Protein AF-D3BSX6-F1 (afdb_monomer_lite)

Radius of gyration: 32.89 Å; chains: 1; bounding box: 89×82×69 Å

Structure (mmCIF, N/CA/C/O backbone):
data_AF-D3BSX6-F1
#
_entry.id   AF-D3BSX6-F1
#
loop_
_atom_site.group_PDB
_atom_site.id
_atom_site.type_symbol
_atom_site.label_atom_id
_atom_site.label_alt_id
_atom_site.label_comp_id
_atom_site.label_asym_id
_atom_site.label_entity_id
_atom_site.label_seq_id
_atom_site.pdbx_PDB_ins_code
_atom_site.Cartn_x
_atom_site.Cartn_y
_atom_site.Cartn_z
_atom_site.occupancy
_atom_site.B_iso_or_equiv
_atom_site.auth_seq_id
_atom_site.auth_comp_id
_atom_site.auth_asym_id
_atom_site.auth_atom_id
_atom_site.pdbx_PDB_model_num
ATOM 1 N N . MET A 1 1 ? -65.658 3.686 -9.678 1.00 20.53 1 MET A N 1
ATOM 2 C CA . MET A 1 1 ? -66.642 2.652 -9.297 1.00 20.53 1 MET A CA 1
ATOM 3 C C . MET A 1 1 ? -65.924 1.649 -8.409 1.00 20.53 1 MET A C 1
ATOM 5 O O . MET A 1 1 ? -64.818 1.265 -8.753 1.00 20.53 1 MET A O 1
ATOM 9 N N . TYR A 1 2 ? -66.547 1.389 -7.261 1.00 21.88 2 TYR A N 1
ATOM 10 C CA . TYR A 1 2 ? -66.235 0.575 -6.070 1.00 21.88 2 TYR A CA 1
ATOM 11 C C . TYR A 1 2 ? -65.526 -0.796 -6.256 1.00 21.88 2 TYR A C 1
ATOM 13 O O . TYR A 1 2 ? -65.508 -1.282 -7.385 1.00 21.88 2 TYR A O 1
ATOM 21 N N . PRO A 1 3 ? -65.027 -1.459 -5.172 1.00 25.67 3 PRO A N 1
ATOM 22 C CA . PRO A 1 3 ? -65.347 -1.197 -3.759 1.00 25.67 3 PRO A CA 1
ATOM 23 C C . PRO A 1 3 ? -64.179 -0.998 -2.777 1.00 25.67 3 PRO A C 1
ATOM 25 O O . PRO A 1 3 ? -63.109 -1.587 -2.879 1.00 25.67 3 PRO A O 1
ATOM 28 N N . VAL A 1 4 ? -64.485 -0.171 -1.775 1.00 24.52 4 VAL A N 1
ATOM 29 C CA . VAL A 1 4 ? -63.938 -0.212 -0.417 1.00 24.52 4 VAL A CA 1
ATOM 30 C C . VAL A 1 4 ? -64.621 -1.384 0.286 1.00 24.52 4 VAL A C 1
ATOM 32 O O . VAL A 1 4 ? -65.843 -1.501 0.205 1.00 24.52 4 VAL A O 1
ATOM 35 N N . ILE A 1 5 ? -63.845 -2.252 0.930 1.00 21.41 5 ILE A N 1
ATOM 36 C CA . ILE A 1 5 ? -64.361 -3.310 1.800 1.00 21.41 5 ILE A CA 1
ATOM 37 C C . ILE A 1 5 ? -63.980 -2.915 3.229 1.00 21.41 5 ILE A C 1
ATOM 39 O O . ILE A 1 5 ? -62.821 -3.036 3.619 1.00 21.41 5 ILE A O 1
ATOM 43 N N . GLU A 1 6 ? -64.953 -2.387 3.970 1.00 25.64 6 GLU A N 1
ATOM 44 C CA . GLU A 1 6 ? -64.963 -2.423 5.433 1.00 25.64 6 GLU A CA 1
ATOM 45 C C . GLU A 1 6 ? -65.416 -3.825 5.850 1.00 25.64 6 GLU A C 1
ATOM 47 O O . GLU A 1 6 ? -66.416 -4.330 5.339 1.00 25.64 6 GLU A O 1
ATOM 52 N N . LEU A 1 7 ? -64.672 -4.461 6.752 1.00 23.39 7 LEU A N 1
ATOM 53 C CA . LEU A 1 7 ? -65.111 -5.672 7.438 1.00 23.39 7 LEU A CA 1
ATOM 54 C C . LEU A 1 7 ? -65.071 -5.399 8.940 1.00 23.39 7 LEU A C 1
ATOM 56 O O . LEU A 1 7 ? -64.012 -5.410 9.566 1.00 23.39 7 LEU A O 1
ATOM 60 N N . GLU A 1 8 ? -66.255 -5.114 9.475 1.00 28.42 8 GLU A N 1
ATOM 61 C CA . GLU A 1 8 ? -66.635 -5.451 10.843 1.00 28.42 8 GLU A CA 1
ATOM 62 C C . GLU A 1 8 ? -66.706 -6.994 10.955 1.00 28.42 8 GLU A C 1
ATOM 64 O O . GLU A 1 8 ? -66.996 -7.677 9.974 1.00 28.42 8 GLU A O 1
ATOM 69 N N . ASP A 1 9 ? -66.428 -7.530 12.146 1.00 22.72 9 ASP A N 1
ATOM 70 C CA . ASP A 1 9 ? -66.529 -8.946 12.555 1.00 22.72 9 ASP A CA 1
ATOM 71 C C . ASP A 1 9 ? -65.391 -9.945 12.207 1.00 22.72 9 ASP A C 1
ATOM 73 O O . ASP A 1 9 ? -65.342 -10.610 11.176 1.00 22.72 9 ASP A O 1
ATOM 77 N N . ASN A 1 10 ? -64.504 -10.146 13.192 1.00 34.12 10 ASN A N 1
ATOM 78 C CA . ASN A 1 10 ? -64.221 -11.417 13.892 1.00 34.12 10 ASN A CA 1
ATOM 79 C C . ASN A 1 10 ? -64.169 -12.784 13.158 1.00 34.12 10 ASN A C 1
ATOM 81 O O . ASN A 1 10 ? -64.430 -13.812 13.784 1.00 34.12 10 ASN A O 1
ATOM 85 N N . SER A 1 11 ? -63.702 -12.887 11.913 1.00 26.36 11 SER A N 1
ATOM 86 C CA . SER A 1 11 ? -63.101 -14.156 11.450 1.00 26.36 11 SER A CA 1
ATOM 87 C C . SER A 1 11 ? -62.143 -13.965 10.273 1.00 26.36 11 SER A C 1
ATOM 89 O O . SER A 1 11 ? -62.550 -13.606 9.174 1.00 26.36 11 SER A O 1
ATOM 91 N N . PHE A 1 12 ? -60.851 -14.223 10.497 1.00 28.61 12 PHE A N 1
ATOM 92 C CA . PHE A 1 12 ? -59.863 -14.346 9.422 1.00 28.61 12 PHE A CA 1
ATOM 93 C C . PHE A 1 12 ? -59.708 -15.827 9.062 1.00 28.61 12 PHE A C 1
ATOM 95 O O . PHE A 1 12 ? -59.146 -16.602 9.835 1.00 28.61 12 PHE A O 1
ATOM 102 N N . ASP A 1 13 ? -60.217 -16.213 7.894 1.00 24.33 13 ASP A N 1
ATOM 103 C CA . ASP A 1 13 ? -60.052 -17.550 7.322 1.00 24.33 13 ASP A CA 1
ATOM 104 C C . ASP A 1 13 ? -58.756 -17.602 6.488 1.00 24.33 13 ASP A C 1
ATOM 106 O O . ASP A 1 13 ? -58.587 -16.871 5.509 1.00 24.33 13 ASP A O 1
ATOM 110 N N . PHE A 1 14 ? -57.794 -18.428 6.908 1.00 28.94 14 PHE A N 1
ATOM 111 C CA . PHE A 1 14 ? -56.414 -18.450 6.396 1.00 28.94 14 PHE A CA 1
ATOM 112 C C . PHE A 1 14 ? -56.176 -19.439 5.238 1.00 28.94 14 PHE A C 1
ATOM 114 O O . PHE A 1 14 ? -55.034 -19.797 4.949 1.00 28.94 14 PHE A O 1
ATOM 121 N N . GLN A 1 15 ? -57.212 -19.885 4.525 1.00 24.69 15 GLN A N 1
ATOM 122 C CA . GLN A 1 15 ? -57.058 -20.938 3.508 1.00 24.69 15 GLN A CA 1
ATOM 123 C C . GLN A 1 15 ? -56.453 -20.525 2.147 1.00 24.69 15 GLN A C 1
ATOM 125 O O . GLN A 1 15 ? -56.339 -21.377 1.269 1.00 24.69 15 GLN A O 1
ATOM 130 N N . VAL A 1 16 ? -56.008 -19.280 1.925 1.00 30.34 16 VAL A N 1
ATOM 131 C CA . VAL A 1 16 ? -55.645 -18.829 0.554 1.00 30.34 16 VAL A CA 1
ATOM 132 C C . VAL A 1 16 ? -54.139 -18.637 0.279 1.00 30.34 16 VAL A C 1
ATOM 134 O O . VAL A 1 16 ? -53.750 -18.428 -0.868 1.00 30.34 16 VAL A O 1
ATOM 137 N N . LEU A 1 17 ? -53.227 -18.801 1.240 1.00 29.88 17 LEU A N 1
ATOM 138 C CA . LEU A 1 17 ? -51.789 -18.580 0.984 1.00 29.88 17 LEU A CA 1
ATOM 139 C C . LEU A 1 17 ? -51.012 -19.882 0.731 1.00 29.88 17 LEU A C 1
ATOM 141 O O . LEU A 1 17 ? -50.184 -20.302 1.532 1.00 29.88 17 LEU A O 1
ATOM 145 N N . GLN A 1 18 ? -51.262 -20.504 -0.425 1.00 24.67 18 GLN A N 1
ATOM 146 C CA . GLN A 1 18 ? -50.499 -21.659 -0.929 1.00 24.67 18 GLN A CA 1
ATOM 147 C C . GLN A 1 18 ? -49.286 -21.304 -1.808 1.00 24.67 18 GLN A C 1
ATOM 149 O O . GLN A 1 18 ? -48.648 -22.206 -2.339 1.00 24.67 18 GLN A O 1
ATOM 154 N N . ASN A 1 19 ? -48.909 -20.031 -1.955 1.00 25.92 19 ASN A N 1
ATOM 155 C CA . ASN A 1 19 ? -47.782 -19.649 -2.810 1.00 25.92 19 ASN A CA 1
ATOM 156 C C . ASN A 1 19 ? -46.797 -18.733 -2.079 1.00 25.92 19 ASN A C 1
ATOM 158 O O . ASN A 1 19 ? -47.196 -17.755 -1.462 1.00 25.92 19 ASN A O 1
ATOM 162 N N . HIS A 1 20 ? -45.508 -19.066 -2.185 1.00 28.98 20 HIS A N 1
ATOM 163 C CA . HIS A 1 20 ? -44.337 -18.364 -1.653 1.00 28.98 20 HIS A CA 1
ATOM 164 C C . HIS A 1 20 ? -44.297 -16.852 -1.976 1.00 28.98 20 HIS A C 1
ATOM 166 O O . HIS A 1 20 ? -43.576 -16.420 -2.875 1.00 28.98 20 HIS A O 1
ATOM 172 N N . THR A 1 21 ? -45.044 -16.028 -1.243 1.00 25.33 21 THR A N 1
ATOM 173 C CA . THR A 1 21 ? -45.012 -14.563 -1.371 1.00 25.33 21 THR A CA 1
ATOM 174 C C . THR A 1 21 ? -44.188 -13.927 -0.245 1.00 25.33 21 THR A C 1
ATOM 176 O O . THR A 1 21 ? -44.488 -14.162 0.926 1.00 25.33 21 THR A O 1
ATOM 179 N N . PRO A 1 22 ? -43.150 -13.130 -0.564 1.00 28.50 22 PRO A N 1
ATOM 180 C CA . PRO A 1 22 ? -42.307 -12.476 0.435 1.00 28.50 22 PRO A CA 1
ATOM 181 C C . PRO A 1 22 ? -43.037 -11.312 1.119 1.00 28.50 22 PRO A C 1
ATOM 183 O O . PRO A 1 22 ? -43.698 -10.513 0.458 1.00 28.50 22 PRO A O 1
ATOM 186 N N . VAL A 1 23 ? -42.853 -11.175 2.435 1.00 29.30 23 VAL A N 1
ATOM 187 C CA . VAL A 1 23 ? -43.414 -10.079 3.246 1.00 29.30 23 VAL A CA 1
ATOM 188 C C . VAL A 1 23 ? -42.290 -9.109 3.627 1.00 29.30 23 VAL A C 1
ATOM 190 O O . VAL A 1 23 ? -41.224 -9.523 4.092 1.00 29.30 23 VAL A O 1
ATOM 193 N N . VAL A 1 24 ? -42.507 -7.808 3.413 1.00 29.81 24 VAL A N 1
ATOM 194 C CA . VAL A 1 24 ? -41.558 -6.736 3.765 1.00 29.81 24 VAL A CA 1
ATOM 195 C C . VAL A 1 24 ? -42.085 -5.998 4.991 1.00 29.81 24 VAL A C 1
ATOM 197 O O . VAL A 1 24 ? -43.162 -5.411 4.941 1.00 29.81 24 VAL A O 1
ATOM 200 N N . VAL A 1 25 ? -41.306 -5.980 6.075 1.00 31.52 25 VAL A N 1
ATOM 201 C CA . VAL A 1 25 ? -41.637 -5.213 7.286 1.00 31.52 25 VAL A CA 1
ATOM 202 C C . VAL A 1 25 ? -40.771 -3.952 7.321 1.00 31.52 25 VAL A C 1
ATOM 204 O O . VAL A 1 25 ? -39.545 -4.034 7.426 1.00 31.52 25 VAL A O 1
ATOM 207 N N . LEU A 1 26 ? -41.402 -2.780 7.197 1.00 26.12 26 LEU A N 1
ATOM 208 C CA . LEU A 1 26 ? -40.759 -1.463 7.268 1.00 26.12 26 LEU A CA 1
ATOM 209 C C . LEU A 1 26 ? -41.003 -0.839 8.647 1.00 26.12 26 LEU A C 1
ATOM 211 O O . LEU A 1 26 ? -42.141 -0.775 9.100 1.00 26.12 26 LEU A O 1
ATOM 215 N N . PHE A 1 27 ? -39.946 -0.335 9.285 1.00 28.86 27 PHE A N 1
ATOM 216 C CA . PHE A 1 27 ? -40.025 0.350 10.580 1.00 28.86 27 PHE A CA 1
ATOM 217 C C . PHE A 1 27 ? -39.755 1.851 10.411 1.00 28.86 27 PHE A C 1
ATOM 219 O O . PHE A 1 27 ? -38.749 2.233 9.810 1.00 28.86 27 PHE A O 1
ATOM 226 N N . LEU A 1 28 ? -40.628 2.695 10.965 1.00 24.36 28 LEU A N 1
ATOM 227 C CA . LEU A 1 28 ? -40.419 4.137 11.116 1.00 24.36 28 LEU A CA 1
ATOM 228 C C . LEU A 1 28 ? -40.205 4.442 12.604 1.00 24.36 28 LEU A C 1
ATOM 230 O O . LEU A 1 28 ? -41.036 4.080 13.430 1.00 24.36 28 LEU A O 1
ATOM 234 N N . GLU A 1 29 ? -39.102 5.106 12.952 1.00 23.34 29 GLU A N 1
ATOM 235 C CA . GLU A 1 29 ? -38.929 5.694 14.286 1.00 23.34 29 GLU A CA 1
ATOM 236 C C . GLU A 1 29 ? -39.818 6.944 14.373 1.00 23.34 29 GLU A C 1
ATOM 238 O O . GLU A 1 29 ? -39.524 7.963 13.745 1.00 23.34 29 GLU A O 1
ATOM 243 N N . SER A 1 30 ? -40.926 6.876 15.116 1.00 24.88 30 SER A N 1
ATOM 244 C CA . SER A 1 30 ? -41.725 8.061 15.428 1.00 24.88 30 SER A CA 1
ATOM 245 C C . SER A 1 30 ? -40.992 8.899 16.475 1.00 24.88 30 SER A C 1
ATOM 247 O O . SER A 1 30 ? -40.923 8.533 17.650 1.00 24.88 30 SER A O 1
ATOM 249 N N . THR A 1 31 ? -40.449 10.042 16.067 1.00 22.22 31 THR A N 1
ATOM 250 C CA . THR A 1 31 ? -40.100 11.108 17.008 1.00 22.22 31 THR A CA 1
ATOM 251 C C . THR A 1 31 ? -41.389 11.688 17.585 1.00 22.22 31 THR A C 1
ATOM 253 O O . THR A 1 31 ? -42.248 12.153 16.840 1.00 22.22 31 THR A O 1
ATOM 256 N N . SER A 1 32 ? -41.499 11.627 18.908 1.00 25.92 32 SER A N 1
ATOM 257 C CA . SER A 1 32 ? -42.554 12.171 19.764 1.00 25.92 32 SER A CA 1
ATOM 258 C C . SER A 1 32 ? -43.115 13.528 19.322 1.00 25.92 32 SER A C 1
ATOM 260 O O . SER A 1 32 ? -42.352 14.487 19.181 1.00 25.92 32 SER A O 1
ATOM 262 N N . ILE A 1 33 ? -44.443 13.636 19.254 1.00 23.89 33 ILE A N 1
ATOM 263 C CA . ILE A 1 33 ? -45.158 14.892 19.500 1.00 23.89 33 ILE A CA 1
ATOM 264 C C . ILE A 1 33 ? -46.271 14.577 20.504 1.00 23.89 33 ILE A C 1
ATOM 266 O O . ILE A 1 33 ? -47.185 13.810 20.214 1.00 23.89 33 ILE A O 1
ATOM 270 N N . GLU A 1 34 ? -46.122 15.122 21.710 1.00 29.22 34 GLU A N 1
ATOM 271 C CA . GLU A 1 34 ? -47.152 15.195 22.746 1.00 29.22 34 GLU A CA 1
ATOM 272 C C . GLU A 1 34 ? -48.347 16.029 22.258 1.00 29.22 34 GLU A C 1
ATOM 274 O O . GLU A 1 34 ? -48.158 17.035 21.570 1.00 29.22 34 GLU A O 1
ATOM 279 N N . GLY A 1 35 ? -49.565 15.658 22.660 1.00 24.34 35 GLY A N 1
ATOM 280 C CA . GLY A 1 35 ? -50.742 16.512 22.493 1.00 24.34 35 GLY A CA 1
ATOM 281 C C . GLY A 1 35 ? -52.077 15.782 22.627 1.00 24.34 35 GLY A C 1
ATOM 282 O O . GLY A 1 35 ? -52.598 15.278 21.641 1.00 24.34 35 GLY A O 1
ATOM 283 N N . ASP A 1 36 ? -52.592 15.742 23.857 1.00 26.25 36 ASP A N 1
ATOM 284 C CA . ASP A 1 36 ? -54.004 15.743 24.275 1.00 26.25 36 ASP A CA 1
ATOM 285 C C . ASP A 1 36 ? -55.104 15.473 23.223 1.00 26.25 36 ASP A C 1
ATOM 287 O O . ASP A 1 36 ? -55.390 16.316 22.375 1.00 26.25 36 ASP A O 1
ATOM 291 N N . ASN A 1 37 ? -55.851 14.373 23.387 1.00 24.92 37 ASN A N 1
ATOM 292 C CA . ASN A 1 37 ? -57.224 14.377 23.928 1.00 24.92 37 ASN A CA 1
ATOM 293 C C . ASN A 1 37 ? -58.057 13.155 23.489 1.00 24.92 37 ASN A C 1
ATOM 295 O O . ASN A 1 37 ? -58.326 12.935 22.315 1.00 24.92 37 ASN A O 1
ATOM 299 N N . THR A 1 38 ? -58.572 12.481 24.521 1.00 28.44 38 THR A N 1
ATOM 300 C CA . THR A 1 38 ? -59.907 11.868 24.661 1.00 28.44 38 THR A CA 1
ATOM 301 C C . THR A 1 38 ? -60.357 10.694 23.777 1.00 28.44 38 THR A C 1
ATOM 303 O O . THR A 1 38 ? -60.527 10.814 22.571 1.00 28.44 38 THR A O 1
ATOM 306 N N . ASN A 1 39 ? -60.796 9.665 24.517 1.00 24.67 39 ASN A N 1
ATOM 307 C CA . ASN A 1 39 ? -61.824 8.654 24.237 1.00 24.67 39 ASN A CA 1
ATOM 308 C C . ASN A 1 39 ? -61.372 7.345 23.583 1.00 24.67 39 ASN A C 1
ATOM 310 O O . ASN A 1 39 ? -61.024 7.307 22.410 1.00 24.67 39 ASN A O 1
ATOM 314 N N . GLY A 1 40 ? -61.527 6.252 24.341 1.00 23.44 40 GLY A N 1
ATOM 315 C CA . GLY A 1 40 ? -61.694 4.916 23.765 1.00 23.44 40 GLY A CA 1
ATOM 316 C C . GLY A 1 40 ? -61.021 3.775 24.523 1.00 23.44 40 GLY A C 1
ATOM 317 O O . GLY A 1 40 ? -60.018 3.256 24.068 1.00 23.44 40 GLY A O 1
ATOM 318 N N . GLU A 1 41 ? -61.579 3.434 25.683 1.00 24.59 41 GLU A N 1
ATOM 319 C CA . GLU A 1 41 ? -61.668 2.097 26.296 1.00 24.59 41 GLU A CA 1
ATOM 320 C C . GLU A 1 41 ? -60.530 1.069 26.115 1.00 24.59 41 GLU A C 1
ATOM 322 O O . GLU A 1 41 ? -60.317 0.459 25.071 1.00 24.59 41 GLU A O 1
ATOM 327 N N . ALA A 1 42 ? -59.909 0.748 27.252 1.00 28.06 42 ALA A N 1
ATOM 328 C CA . ALA A 1 42 ? -59.223 -0.513 27.470 1.00 28.06 42 ALA A CA 1
ATOM 329 C C . ALA A 1 42 ? -60.216 -1.686 27.376 1.00 28.06 42 ALA A C 1
ATOM 331 O O . ALA A 1 42 ? -61.099 -1.813 28.225 1.00 28.06 42 ALA A O 1
ATOM 332 N N . ILE A 1 43 ? -60.026 -2.586 26.409 1.00 23.09 43 ILE A N 1
ATOM 333 C CA . ILE A 1 43 ? -60.660 -3.908 26.411 1.00 23.09 43 ILE A CA 1
ATOM 334 C C . ILE A 1 43 ? -59.569 -4.974 26.431 1.00 23.09 43 ILE A C 1
ATOM 336 O O . ILE A 1 43 ? -58.753 -5.114 25.524 1.00 23.09 43 ILE A O 1
ATOM 340 N N . SER A 1 44 ? -59.565 -5.720 27.532 1.00 26.33 44 SER A N 1
ATOM 341 C CA . SER A 1 44 ? -58.795 -6.939 27.732 1.00 26.33 44 SER A CA 1
ATOM 342 C C . SER A 1 44 ? -59.307 -8.026 26.790 1.00 26.33 44 SER A C 1
ATOM 344 O O . SER A 1 44 ? -60.512 -8.258 26.777 1.00 26.33 44 SER A O 1
ATOM 346 N N . MET A 1 45 ? -58.424 -8.778 26.134 1.00 22.33 45 MET A N 1
ATOM 347 C CA . MET A 1 45 ? -58.693 -10.185 25.820 1.00 22.33 45 MET A CA 1
ATOM 348 C C . MET A 1 45 ? -57.383 -10.968 25.702 1.00 22.33 45 MET A C 1
ATOM 350 O O . MET A 1 45 ? -56.725 -11.031 24.670 1.00 22.33 45 MET A O 1
ATOM 354 N N . SER A 1 46 ? -57.001 -11.580 26.819 1.00 28.88 46 SER A N 1
ATOM 355 C CA . SER A 1 46 ? -56.157 -12.766 26.846 1.00 28.88 46 SER A CA 1
ATOM 356 C C . SER A 1 46 ? -57.004 -13.985 26.478 1.00 28.88 46 SER A C 1
ATOM 358 O O . SER A 1 46 ? -57.928 -14.273 27.234 1.00 28.88 46 SER A O 1
ATOM 360 N N . GLN A 1 47 ? -56.666 -14.736 25.423 1.00 24.33 47 GLN A N 1
ATOM 361 C CA . GLN A 1 47 ? -56.830 -16.200 25.389 1.00 24.33 47 GLN A CA 1
ATOM 362 C C . GLN A 1 47 ? -56.244 -16.855 24.122 1.00 24.33 47 GLN A C 1
ATOM 364 O O . GLN A 1 47 ? -56.507 -16.440 23.004 1.00 24.33 47 GLN A O 1
ATOM 369 N N . GLN A 1 48 ? -55.490 -17.931 24.377 1.00 24.17 48 GLN A N 1
ATOM 370 C CA . GLN A 1 48 ? -55.172 -19.074 23.508 1.00 24.17 48 GLN A CA 1
ATOM 371 C C . GLN A 1 48 ? -54.199 -18.886 22.331 1.00 24.17 48 GLN A C 1
ATOM 373 O O . GLN A 1 48 ? -54.537 -18.868 21.156 1.00 24.17 48 GLN A O 1
ATOM 378 N N . ILE A 1 49 ? -52.921 -18.966 22.712 1.00 29.84 49 ILE A N 1
ATOM 379 C CA . ILE A 1 49 ? -51.945 -19.853 22.067 1.00 29.84 49 ILE A CA 1
ATOM 380 C C . ILE A 1 49 ? -52.522 -21.276 22.089 1.00 29.84 49 ILE A C 1
ATOM 382 O O . ILE A 1 49 ? -52.757 -21.784 23.183 1.00 29.84 49 ILE A O 1
ATOM 386 N N . ASN A 1 50 ? -52.763 -21.881 20.926 1.00 26.53 50 ASN A N 1
ATOM 387 C CA . ASN A 1 50 ? -52.624 -23.317 20.639 1.00 26.53 50 ASN A CA 1
ATOM 388 C C . ASN A 1 50 ? -53.117 -23.576 19.212 1.00 26.53 50 ASN A C 1
ATOM 390 O O . ASN A 1 50 ? -54.316 -23.648 18.995 1.00 26.53 50 ASN A O 1
ATOM 394 N N . ASP A 1 51 ? -52.172 -23.624 18.270 1.00 25.38 51 ASP A N 1
ATOM 395 C CA . ASP A 1 51 ? -52.142 -24.513 17.093 1.00 25.38 51 ASP A CA 1
ATOM 396 C C . ASP A 1 51 ? -51.157 -23.945 16.059 1.00 25.38 51 ASP A C 1
ATOM 398 O O . ASP A 1 51 ? -51.514 -23.366 15.040 1.00 25.38 51 ASP A O 1
ATOM 402 N N . LEU A 1 52 ? -49.858 -24.093 16.345 1.00 27.59 52 LEU A N 1
ATOM 403 C CA . LEU A 1 52 ? -48.758 -23.755 15.429 1.00 27.59 52 LEU A CA 1
ATOM 404 C C . LEU A 1 52 ? -48.099 -25.029 14.886 1.00 27.59 52 LEU A C 1
ATOM 406 O O . LEU A 1 52 ? -46.884 -25.194 14.946 1.00 27.59 52 LEU A O 1
ATOM 410 N N . ASN A 1 53 ? -48.912 -25.938 14.348 1.00 25.38 53 ASN A N 1
ATOM 411 C CA . ASN A 1 53 ? -48.441 -27.113 13.618 1.00 25.38 53 ASN A CA 1
ATOM 412 C C . ASN A 1 53 ? -48.884 -27.026 12.156 1.00 25.38 53 ASN A C 1
ATOM 414 O O . ASN A 1 53 ? -49.800 -27.733 11.759 1.00 25.38 53 ASN A O 1
ATOM 418 N N . ALA A 1 54 ? -48.245 -26.137 11.388 1.00 26.08 54 ALA A N 1
ATOM 419 C CA . ALA A 1 54 ? -48.002 -26.240 9.939 1.00 26.08 54 ALA A CA 1
ATOM 420 C C . ALA A 1 54 ? -47.689 -24.850 9.365 1.00 26.08 54 ALA A C 1
ATOM 422 O O . ALA A 1 54 ? -48.550 -24.205 8.778 1.00 26.08 54 ALA A O 1
ATOM 423 N N . ILE A 1 55 ? -46.450 -24.372 9.509 1.00 26.50 55 ILE A N 1
ATOM 424 C CA . ILE A 1 55 ? -45.982 -23.234 8.709 1.00 26.50 55 ILE A CA 1
ATOM 425 C C . ILE A 1 55 ? -44.651 -23.622 8.078 1.00 26.50 55 ILE A C 1
ATOM 427 O O . ILE A 1 55 ? -43.597 -23.600 8.709 1.00 26.50 55 ILE A O 1
ATOM 431 N N . HIS A 1 56 ? -44.729 -24.021 6.813 1.00 22.98 56 HIS A N 1
ATOM 432 C CA . HIS A 1 56 ? -43.585 -24.194 5.936 1.00 22.98 56 HIS A CA 1
ATOM 433 C C . HIS A 1 56 ? -43.440 -22.925 5.079 1.00 22.98 56 HIS A C 1
ATOM 435 O O . HIS A 1 56 ? -44.350 -22.585 4.334 1.00 22.98 56 HIS A O 1
ATOM 441 N N . TYR A 1 57 ? -42.271 -22.280 5.175 1.00 23.84 57 TYR A N 1
ATOM 442 C CA . TYR A 1 57 ? -41.753 -21.195 4.321 1.00 23.84 57 TYR A CA 1
ATOM 443 C C . TYR A 1 57 ? -42.441 -19.815 4.391 1.00 23.84 57 TYR A C 1
ATOM 445 O O . TYR A 1 57 ? -43.387 -19.545 3.663 1.00 23.84 57 TYR A O 1
ATOM 453 N N . PHE A 1 58 ? -41.831 -18.883 5.136 1.00 26.34 58 PHE A N 1
ATOM 454 C CA . PHE A 1 58 ? -41.989 -17.437 4.921 1.00 26.34 58 PHE A CA 1
ATOM 455 C C . PHE A 1 58 ? -40.616 -16.759 4.798 1.00 26.34 58 PHE A C 1
ATOM 457 O O . PHE A 1 58 ? -39.763 -16.918 5.672 1.00 26.34 58 PHE A O 1
ATOM 464 N N . ASP A 1 59 ? -40.418 -15.989 3.723 1.00 27.70 59 ASP A N 1
ATOM 465 C CA . ASP A 1 59 ? -39.298 -15.054 3.562 1.00 27.70 59 ASP A CA 1
ATOM 466 C C . ASP A 1 59 ? -39.691 -13.710 4.189 1.00 27.70 59 ASP A C 1
ATOM 468 O O . ASP A 1 59 ? -40.551 -12.997 3.663 1.00 27.70 59 ASP A O 1
ATOM 472 N N . ILE A 1 60 ? -39.064 -13.359 5.314 1.00 32.12 60 ILE A N 1
ATOM 473 C CA . ILE A 1 60 ? -39.249 -12.058 5.969 1.00 32.12 60 ILE A CA 1
ATOM 474 C C . ILE A 1 60 ? -38.050 -11.173 5.636 1.00 32.12 60 ILE A C 1
ATOM 476 O O . ILE A 1 60 ? -36.932 -11.416 6.092 1.00 32.12 60 ILE A O 1
ATOM 480 N N . LYS A 1 61 ? -38.284 -10.128 4.837 1.00 31.39 61 LYS A N 1
ATOM 481 C CA . LYS A 1 61 ? -37.253 -9.163 4.435 1.00 31.39 61 LYS A CA 1
ATOM 482 C C . LYS A 1 61 ? -37.177 -8.024 5.450 1.00 31.39 61 LYS A C 1
ATOM 484 O O . LYS A 1 61 ? -38.140 -7.280 5.624 1.00 31.39 61 LYS A O 1
ATOM 489 N N . PHE A 1 62 ? -36.017 -7.859 6.087 1.00 31.89 62 PHE A N 1
ATOM 490 C CA . PHE A 1 62 ? -35.741 -6.741 6.994 1.00 31.89 62 PHE A CA 1
ATOM 491 C C . PHE A 1 62 ? -34.916 -5.666 6.280 1.00 31.89 62 PHE A C 1
ATOM 493 O O . PHE A 1 62 ? -33.752 -5.894 5.960 1.00 31.89 62 PHE A O 1
ATOM 500 N N . ALA A 1 63 ? -35.488 -4.477 6.078 1.00 29.39 63 ALA A N 1
ATOM 501 C CA . ALA A 1 63 ? -34.769 -3.303 5.586 1.00 29.39 63 ALA A CA 1
ATOM 502 C C . ALA A 1 63 ? -34.712 -2.227 6.681 1.00 29.39 63 ALA A C 1
ATOM 504 O O . ALA A 1 63 ? -35.743 -1.813 7.207 1.00 29.39 63 ALA A O 1
ATOM 505 N N . ARG A 1 64 ? -33.507 -1.751 7.024 1.00 30.98 64 ARG A N 1
ATOM 506 C CA . ARG A 1 64 ? -33.318 -0.580 7.895 1.00 30.98 64 ARG A CA 1
ATOM 507 C C . ARG A 1 64 ? -32.964 0.610 7.015 1.00 30.98 64 ARG A C 1
ATOM 509 O O . ARG A 1 64 ? -31.874 0.654 6.448 1.00 30.98 64 ARG A O 1
ATOM 516 N N . ALA A 1 65 ? -33.876 1.565 6.894 1.00 28.38 65 ALA A N 1
ATOM 517 C CA . ALA A 1 65 ? -33.668 2.774 6.112 1.00 28.38 65 ALA A CA 1
ATOM 518 C C . ALA A 1 65 ? -33.959 4.007 6.973 1.00 28.38 65 ALA A C 1
ATOM 520 O O . ALA A 1 65 ? -34.886 4.023 7.776 1.00 28.38 65 ALA A O 1
ATOM 521 N N . THR A 1 66 ? -33.110 5.027 6.850 1.00 27.27 66 THR A N 1
ATOM 522 C CA . THR A 1 66 ? -33.303 6.317 7.515 1.00 27.27 66 THR A CA 1
ATOM 523 C C . THR A 1 66 ? -34.415 7.092 6.802 1.00 27.27 66 THR A C 1
ATOM 525 O O . THR A 1 66 ? -34.470 7.104 5.569 1.00 27.27 66 THR A O 1
ATOM 528 N N . SER A 1 67 ? -35.303 7.713 7.585 1.00 34.72 67 SER A N 1
ATOM 529 C CA . SER A 1 67 ? -36.645 8.197 7.202 1.00 34.72 67 SER A CA 1
ATOM 530 C C . SER A 1 67 ? -36.752 8.868 5.825 1.00 34.72 67 SER A C 1
ATOM 532 O O . SER A 1 67 ? -37.648 8.545 5.051 1.00 34.72 67 SER A O 1
ATOM 534 N N . ASN A 1 68 ? -35.803 9.731 5.461 1.00 31.73 68 ASN A N 1
ATOM 535 C CA . ASN A 1 68 ? -35.902 10.529 4.234 1.00 31.73 68 ASN A CA 1
ATOM 536 C C . ASN A 1 68 ? -35.529 9.769 2.943 1.00 31.73 68 ASN A C 1
ATOM 538 O O . ASN A 1 68 ? -35.845 10.238 1.855 1.00 31.73 68 ASN A O 1
ATOM 542 N N . LYS A 1 69 ? -34.878 8.597 3.031 1.00 33.12 69 LYS A N 1
ATOM 543 C CA . LYS A 1 69 ? -34.533 7.757 1.861 1.00 33.12 69 LYS A CA 1
ATOM 544 C C . LYS A 1 69 ? -35.598 6.707 1.527 1.00 33.12 69 LYS A C 1
ATOM 546 O O . LYS A 1 69 ? -35.636 6.231 0.397 1.00 33.12 69 LYS A O 1
ATOM 551 N N . CYS A 1 70 ? -36.469 6.356 2.477 1.00 33.75 70 CYS A N 1
ATOM 552 C CA . CYS A 1 70 ? -37.582 5.430 2.237 1.00 33.75 70 CYS A CA 1
ATOM 553 C C . CYS A 1 70 ? -38.584 6.002 1.238 1.00 33.75 70 CYS A C 1
ATOM 555 O O . CYS A 1 70 ? -39.000 5.308 0.319 1.00 33.75 70 CYS A O 1
ATOM 557 N N . GLN A 1 71 ? -38.947 7.275 1.390 1.00 34.34 71 GLN A N 1
ATOM 558 C CA . GLN A 1 71 ? -39.967 7.902 0.549 1.00 34.34 71 GLN A CA 1
ATOM 559 C C . GLN A 1 71 ? -39.523 8.039 -0.911 1.00 34.34 71 GLN A C 1
ATOM 561 O O . GLN A 1 71 ? -40.344 7.846 -1.806 1.00 34.34 71 GLN A O 1
ATOM 566 N N . SER A 1 72 ? -38.229 8.277 -1.159 1.00 34.22 72 SER A N 1
ATOM 567 C CA . SER A 1 72 ? -37.674 8.284 -2.517 1.00 34.22 72 SER A CA 1
ATOM 568 C C . SER A 1 72 ? -37.565 6.875 -3.106 1.00 34.22 72 SER A C 1
ATOM 570 O O . SER A 1 72 ? -37.887 6.683 -4.265 1.00 34.22 72 SER A O 1
ATOM 572 N N . LEU A 1 73 ? -37.189 5.861 -2.316 1.00 33.19 73 LEU A N 1
ATOM 573 C CA . LEU A 1 73 ? -37.083 4.475 -2.798 1.00 33.19 73 LEU A CA 1
ATOM 574 C C . LEU A 1 73 ? -38.449 3.824 -3.074 1.00 33.19 73 LEU A C 1
ATOM 576 O O . LEU A 1 73 ? -38.575 3.061 -4.025 1.00 33.19 73 LEU A O 1
ATOM 580 N N . ILE A 1 74 ? -39.481 4.146 -2.287 1.00 36.09 74 ILE A N 1
ATOM 581 C CA . ILE A 1 74 ? -40.857 3.661 -2.501 1.00 36.09 74 ILE A CA 1
ATOM 582 C C . ILE A 1 74 ? -41.449 4.245 -3.793 1.00 36.09 74 ILE A C 1
ATOM 584 O O . ILE A 1 74 ? -42.183 3.557 -4.502 1.00 36.09 74 ILE A O 1
ATOM 588 N N . THR A 1 75 ? -41.103 5.493 -4.125 1.00 34.38 75 THR A N 1
ATOM 589 C CA . THR A 1 75 ? -41.557 6.162 -5.355 1.00 34.38 75 THR A CA 1
ATOM 590 C C . THR A 1 75 ? -40.728 5.780 -6.583 1.00 34.38 75 THR A C 1
ATOM 592 O O . THR A 1 75 ? -41.289 5.642 -7.666 1.00 34.38 75 THR A O 1
ATOM 595 N N . GLU A 1 76 ? -39.424 5.541 -6.427 1.00 32.12 76 GLU A N 1
ATOM 596 C CA . GLU A 1 76 ? -38.509 5.209 -7.528 1.00 32.12 76 GLU A CA 1
ATOM 597 C C . GLU A 1 76 ? -38.622 3.739 -7.990 1.00 32.12 76 GLU A C 1
ATOM 599 O O . GLU A 1 76 ? -38.397 3.456 -9.164 1.00 32.12 76 GLU A O 1
ATOM 604 N N . TYR A 1 77 ? -39.043 2.808 -7.117 1.00 31.70 77 TYR A N 1
ATOM 605 C CA . TYR A 1 77 ? -39.129 1.369 -7.439 1.00 31.70 77 TYR A CA 1
ATOM 606 C C . TYR A 1 77 ? -40.528 0.826 -7.762 1.00 31.70 77 TYR A C 1
ATOM 608 O O . TYR A 1 77 ? -40.652 -0.375 -7.987 1.00 31.70 77 TYR A O 1
ATOM 616 N N . ASN A 1 78 ? -41.564 1.673 -7.814 1.00 31.42 78 ASN A N 1
ATOM 617 C CA . ASN A 1 78 ? -42.928 1.311 -8.230 1.00 31.42 78 ASN A CA 1
ATOM 618 C C . ASN A 1 78 ? -43.364 -0.087 -7.727 1.00 31.42 78 ASN A C 1
ATOM 620 O O . ASN A 1 78 ? -43.596 -1.016 -8.504 1.00 31.42 78 ASN A O 1
ATOM 624 N N . VAL A 1 79 ? -43.436 -0.245 -6.399 1.00 33.25 79 VAL A N 1
ATOM 625 C CA . VAL A 1 79 ? -43.705 -1.519 -5.689 1.00 33.25 79 VAL A CA 1
ATOM 626 C C . VAL A 1 79 ? -45.177 -1.968 -5.827 1.00 33.25 79 VAL A C 1
ATOM 628 O O . VAL A 1 79 ? -45.740 -2.625 -4.963 1.00 33.25 79 VAL A O 1
ATOM 631 N N . SER A 1 80 ? -45.831 -1.629 -6.936 1.00 30.42 80 SER A N 1
ATOM 632 C CA . SER A 1 80 ? -47.196 -2.040 -7.280 1.00 30.42 80 SER A CA 1
ATOM 633 C C . SER A 1 80 ? -47.282 -3.471 -7.839 1.00 30.42 80 SER A C 1
ATOM 635 O O . SER A 1 80 ? -48.377 -3.956 -8.106 1.00 30.42 80 SER A O 1
ATOM 637 N N . SER A 1 81 ? -46.149 -4.167 -8.003 1.00 28.77 81 SER A N 1
ATOM 638 C CA . SER A 1 81 ? -46.072 -5.505 -8.617 1.00 28.77 81 SER A CA 1
ATOM 639 C C . SER A 1 81 ? -45.827 -6.666 -7.642 1.00 28.77 81 SER A C 1
ATOM 641 O O . SER A 1 81 ? -45.779 -7.814 -8.080 1.00 28.77 81 SER A O 1
ATOM 643 N N . PHE A 1 82 ? -45.727 -6.412 -6.331 1.00 27.62 82 PHE A N 1
ATOM 644 C CA . PHE A 1 82 ? -45.609 -7.464 -5.314 1.00 27.62 82 PHE A CA 1
ATOM 645 C C . PHE A 1 82 ? -46.765 -7.389 -4.305 1.00 27.62 82 PHE A C 1
ATOM 647 O O . PHE A 1 82 ? -47.031 -6.305 -3.777 1.00 27.62 82 PHE A O 1
ATOM 654 N N . PRO A 1 83 ? -47.440 -8.512 -3.987 1.00 26.25 83 PRO A N 1
ATOM 655 C CA . PRO A 1 83 ? -48.440 -8.537 -2.930 1.00 26.25 83 PRO A CA 1
ATOM 656 C C . PRO A 1 83 ? -47.690 -8.437 -1.597 1.00 26.25 83 PRO A C 1
ATOM 658 O O . PRO A 1 83 ? -47.137 -9.419 -1.111 1.00 26.25 83 PRO A O 1
ATOM 661 N N . THR A 1 84 ? -47.588 -7.227 -1.050 1.00 32.22 84 THR A N 1
ATOM 662 C CA . THR A 1 84 ? -46.772 -6.955 0.139 1.00 32.22 84 THR A CA 1
ATOM 663 C C . THR A 1 84 ? -47.673 -6.440 1.252 1.00 32.22 84 THR A C 1
ATOM 665 O O . THR A 1 84 ? -48.226 -5.348 1.147 1.00 32.22 84 THR A O 1
ATOM 668 N N . THR A 1 85 ? -47.834 -7.214 2.323 1.00 30.00 85 THR A N 1
ATOM 669 C CA . THR A 1 85 ? -48.549 -6.795 3.537 1.00 30.00 85 THR A CA 1
ATOM 670 C C . THR A 1 85 ? -47.581 -6.034 4.445 1.00 30.00 85 THR A C 1
ATOM 672 O O . THR A 1 85 ? -46.554 -6.580 4.840 1.00 30.00 85 THR A O 1
ATOM 675 N N . ILE A 1 86 ? -47.881 -4.775 4.773 1.00 31.38 86 ILE A N 1
ATOM 676 C CA . ILE A 1 86 ? -47.083 -3.942 5.690 1.00 31.38 86 ILE A CA 1
ATOM 677 C C . ILE A 1 86 ? -47.781 -3.950 7.053 1.00 31.38 86 ILE A C 1
ATOM 679 O O . ILE A 1 86 ? -48.959 -3.616 7.131 1.00 31.38 86 ILE A O 1
ATOM 683 N N . THR A 1 87 ? -47.084 -4.343 8.122 1.00 32.59 87 THR A N 1
ATOM 684 C CA . THR A 1 87 ? -47.632 -4.352 9.493 1.00 32.59 87 THR A CA 1
ATOM 685 C C . THR A 1 87 ? -46.848 -3.389 10.380 1.00 32.59 87 THR A C 1
ATOM 687 O O . THR A 1 87 ? -45.617 -3.416 10.377 1.00 32.59 87 THR A O 1
ATOM 690 N N . PHE A 1 88 ? -47.557 -2.552 11.137 1.00 31.11 88 PHE A N 1
ATOM 691 C CA . PHE A 1 88 ? -46.994 -1.600 12.097 1.00 31.11 88 PHE A CA 1
ATOM 692 C C . PHE A 1 88 ? -47.149 -2.172 13.512 1.00 31.11 88 PHE A C 1
ATOM 694 O O . PHE A 1 88 ? -48.212 -2.694 13.836 1.00 31.11 88 PHE A O 1
ATOM 701 N N . VAL A 1 89 ? -46.104 -2.111 14.344 1.00 32.41 89 VAL A N 1
ATOM 702 C CA . VAL A 1 89 ? -46.133 -2.642 15.720 1.00 32.41 89 VAL A CA 1
ATOM 703 C C . VAL A 1 89 ? -45.677 -1.559 16.689 1.00 32.41 89 VAL A C 1
ATOM 705 O O . VAL A 1 89 ? -44.587 -1.010 16.521 1.00 32.41 89 VAL A O 1
ATOM 708 N N . ASP A 1 90 ? -46.502 -1.280 17.699 1.00 27.02 90 ASP A N 1
ATOM 709 C CA . ASP A 1 90 ? -46.233 -0.277 18.730 1.00 27.02 90 ASP A CA 1
ATOM 710 C C . ASP A 1 90 ? -45.349 -0.810 19.875 1.00 27.02 90 ASP A C 1
ATOM 712 O O . ASP A 1 90 ? -45.325 -2.001 20.203 1.00 27.02 90 ASP A O 1
ATOM 716 N N . GLY A 1 91 ? -44.586 0.100 20.489 1.00 29.83 91 GLY A N 1
ATOM 717 C CA . GLY A 1 91 ? -43.335 -0.189 21.209 1.00 29.83 91 GLY A CA 1
ATOM 718 C C . GLY A 1 91 ? -43.390 -1.103 22.445 1.00 29.83 91 GLY A C 1
ATOM 719 O O . GLY A 1 91 ? -42.343 -1.595 22.864 1.00 29.83 91 GLY A O 1
ATOM 720 N N . TYR A 1 92 ? -44.560 -1.380 23.029 1.00 29.61 92 TYR A N 1
ATOM 721 C CA . TYR A 1 92 ? -44.665 -2.214 24.240 1.00 29.61 92 TYR A CA 1
ATOM 722 C C . TYR A 1 92 ? -44.834 -3.719 23.954 1.00 29.61 92 TYR A C 1
ATOM 724 O O . TYR A 1 92 ? -44.430 -4.547 24.773 1.00 29.61 92 TYR A O 1
ATOM 732 N N . GLU A 1 93 ? -45.319 -4.102 22.768 1.00 33.19 93 GLU A N 1
ATOM 733 C CA . GLU A 1 93 ? -45.382 -5.511 22.335 1.00 33.19 93 GLU A CA 1
ATOM 734 C C . GLU A 1 93 ? -44.066 -6.016 21.714 1.00 33.19 93 GLU A C 1
ATOM 736 O O . GLU A 1 93 ? -43.879 -7.214 21.487 1.00 33.19 93 GLU A O 1
ATOM 741 N N . PHE A 1 94 ? -43.097 -5.118 21.519 1.00 34.41 94 PHE A N 1
ATOM 742 C CA . PHE A 1 94 ? -41.825 -5.365 20.841 1.00 34.41 94 PHE A CA 1
ATOM 743 C C . PHE A 1 94 ? -41.043 -6.571 21.395 1.00 34.41 94 PHE A C 1
ATOM 745 O O . PHE A 1 94 ? -40.562 -7.401 20.626 1.00 34.41 94 PHE A O 1
ATOM 752 N N . SER A 1 95 ? -40.941 -6.735 22.722 1.00 33.34 95 SER A N 1
ATOM 753 C CA . SER A 1 95 ? -40.095 -7.793 23.312 1.00 33.34 95 SER A CA 1
ATOM 754 C C . SER A 1 95 ? -40.695 -9.202 23.209 1.00 33.34 95 SER A C 1
ATOM 756 O O . SER A 1 95 ? -39.959 -10.177 23.027 1.00 33.34 95 SER A O 1
ATOM 758 N N . ARG A 1 96 ? -42.027 -9.321 23.287 1.00 33.44 96 ARG A N 1
ATOM 759 C CA . ARG A 1 96 ? -42.742 -10.604 23.199 1.00 33.44 96 ARG A CA 1
ATOM 760 C C . ARG A 1 96 ? -42.927 -11.028 21.750 1.00 33.44 96 ARG A C 1
ATOM 762 O O . ARG A 1 96 ? -42.634 -12.175 21.418 1.00 33.44 96 ARG A O 1
ATOM 769 N N . THR A 1 97 ? -43.318 -10.095 20.888 1.00 34.50 97 THR A N 1
ATOM 770 C CA . THR A 1 97 ? -43.586 -10.360 19.472 1.00 34.50 97 THR A CA 1
ATOM 771 C C . THR A 1 97 ? -42.291 -10.649 18.708 1.00 34.50 97 THR A C 1
ATOM 773 O O . THR A 1 97 ? -42.248 -11.605 17.937 1.00 34.50 97 THR A O 1
ATOM 776 N N . ILE A 1 98 ? -41.172 -9.969 19.014 1.00 35.94 98 ILE A N 1
ATOM 777 C CA . ILE A 1 98 ? -39.843 -10.369 18.509 1.00 35.94 98 ILE A CA 1
ATOM 778 C C . ILE A 1 98 ? -39.395 -11.699 19.111 1.00 35.94 98 ILE A C 1
ATOM 780 O O . ILE A 1 98 ? -38.814 -12.508 18.395 1.00 35.94 98 ILE A O 1
ATOM 784 N N . GLY A 1 99 ? -39.661 -11.970 20.391 1.00 34.34 99 GLY A N 1
ATOM 785 C CA . GLY A 1 99 ? -39.321 -13.252 21.015 1.00 34.34 99 GLY A CA 1
ATOM 786 C C . GLY A 1 99 ? -39.962 -14.455 20.314 1.00 34.34 99 GLY A C 1
ATOM 787 O O . GLY A 1 99 ? -39.306 -15.481 20.148 1.00 34.34 99 GLY A O 1
ATOM 788 N N . ILE A 1 100 ? -41.204 -14.299 19.849 1.00 36.19 100 ILE A N 1
ATOM 789 C CA . ILE A 1 100 ? -41.962 -15.331 19.128 1.00 36.19 100 ILE A CA 1
ATOM 790 C C . ILE A 1 100 ? -41.555 -15.376 17.643 1.00 36.19 100 ILE A C 1
ATOM 792 O O . ILE A 1 100 ? -41.216 -16.445 17.138 1.00 36.19 100 ILE A O 1
ATOM 796 N N . LEU A 1 101 ? -41.461 -14.227 16.961 1.00 34.28 101 LEU A N 1
ATOM 797 C CA . LEU A 1 101 ? -41.028 -14.154 15.557 1.00 34.28 101 LEU A CA 1
ATOM 798 C C . LEU A 1 101 ? -39.582 -14.646 15.364 1.00 34.28 101 LEU A C 1
ATOM 800 O O . LEU A 1 101 ? -39.285 -15.373 14.422 1.00 34.28 101 LEU A O 1
ATOM 804 N N . THR A 1 102 ? -38.661 -14.332 16.278 1.00 34.41 102 THR A N 1
ATOM 805 C CA . THR A 1 102 ? -37.253 -14.767 16.176 1.00 34.41 102 THR A CA 1
ATOM 806 C C . THR A 1 102 ? -37.034 -16.254 16.448 1.00 34.41 102 THR A C 1
ATOM 808 O O . THR A 1 102 ? -35.974 -16.768 16.085 1.00 34.41 102 THR A O 1
ATOM 811 N N . GLN A 1 103 ? -37.998 -16.952 17.060 1.00 36.00 103 GLN A N 1
ATOM 812 C CA . GLN A 1 103 ? -37.965 -18.412 17.183 1.00 36.00 103 GLN A CA 1
ATOM 813 C C . GLN A 1 103 ? -38.399 -19.120 15.892 1.00 36.00 103 GLN A C 1
ATOM 815 O O . GLN A 1 103 ? -37.996 -20.261 15.685 1.00 36.00 103 GLN A O 1
ATOM 820 N N . GLN A 1 104 ? -39.163 -18.450 15.020 1.00 34.91 104 GLN A N 1
ATOM 821 C CA . GLN A 1 104 ? -39.751 -19.046 13.812 1.00 34.91 104 GLN A CA 1
ATOM 822 C C . GLN A 1 104 ? -39.092 -18.604 12.489 1.00 34.91 104 GLN A C 1
ATOM 824 O O . GLN A 1 104 ? -39.337 -19.217 11.453 1.00 34.91 104 GLN A O 1
ATOM 829 N N . ILE A 1 105 ? -38.222 -17.586 12.493 1.00 37.00 105 ILE A N 1
ATOM 830 C CA . ILE A 1 105 ? -37.514 -17.110 11.287 1.00 37.00 105 ILE A CA 1
ATOM 831 C C . ILE A 1 105 ? -36.191 -17.868 11.102 1.00 37.00 105 ILE A C 1
ATOM 833 O O . ILE A 1 105 ? -35.191 -17.595 11.775 1.00 37.00 105 ILE A O 1
ATOM 837 N N . GLU A 1 106 ? -36.161 -18.813 10.159 1.00 35.88 106 GLU A N 1
ATOM 838 C CA . GLU A 1 106 ? -34.966 -19.618 9.878 1.00 35.88 106 GLU A CA 1
ATOM 839 C C . GLU A 1 106 ? -34.003 -19.022 8.815 1.00 35.88 106 GLU A C 1
ATOM 841 O O . GLU A 1 106 ? -32.824 -19.403 8.807 1.00 35.88 106 GLU A O 1
ATOM 846 N N . TRP A 1 107 ? -34.411 -18.087 7.935 1.00 42.50 107 TRP A N 1
ATOM 847 C CA . TRP A 1 107 ? -33.625 -17.794 6.718 1.00 42.50 107 TRP A CA 1
ATOM 848 C C . TRP A 1 107 ? -33.492 -16.305 6.326 1.00 42.50 107 TRP A C 1
ATOM 850 O O . TRP A 1 107 ? -34.461 -15.579 6.192 1.00 42.50 107 TRP A O 1
ATOM 860 N N . ILE A 1 108 ? -32.221 -15.933 6.104 1.00 42.28 108 ILE A N 1
ATOM 861 C CA . ILE A 1 108 ? -31.665 -14.795 5.346 1.00 42.28 108 ILE A CA 1
ATOM 862 C C . ILE A 1 108 ? -31.754 -13.376 5.963 1.00 42.28 108 ILE A C 1
ATOM 864 O O . ILE A 1 108 ? -32.773 -12.706 5.947 1.00 42.28 108 ILE A O 1
ATOM 868 N N . HIS A 1 109 ? -30.603 -12.859 6.410 1.00 45.34 109 HIS A N 1
ATOM 869 C CA . HIS A 1 109 ? -30.310 -11.422 6.423 1.00 45.34 109 HIS A CA 1
ATOM 870 C C . HIS A 1 109 ? -29.817 -11.030 5.027 1.00 45.34 109 HIS A C 1
ATOM 872 O O . HIS A 1 109 ? -28.783 -11.549 4.606 1.00 45.34 109 HIS A O 1
ATOM 878 N N . GLU A 1 110 ? -30.516 -10.133 4.336 1.00 38.66 110 GLU A N 1
ATOM 879 C CA . GLU A 1 110 ? -30.143 -9.634 3.008 1.00 38.66 110 GLU A CA 1
ATOM 880 C C . GLU A 1 110 ? -29.793 -8.142 3.094 1.00 38.66 110 GLU A C 1
ATOM 882 O O . GLU A 1 110 ? -30.654 -7.304 3.361 1.00 38.66 110 GLU A O 1
ATOM 887 N N . ASP A 1 111 ? -28.518 -7.796 2.885 1.00 42.94 111 ASP A N 1
ATOM 888 C CA . ASP A 1 111 ? -28.124 -6.402 2.657 1.00 42.94 111 ASP A CA 1
ATOM 889 C C . ASP A 1 111 ? -28.372 -6.077 1.184 1.00 42.94 111 ASP A C 1
ATOM 891 O O . ASP A 1 111 ? -27.503 -6.291 0.335 1.00 42.94 111 ASP A O 1
ATOM 895 N N . ILE A 1 112 ? -29.569 -5.567 0.888 1.00 37.03 112 ILE A N 1
ATOM 896 C CA . ILE A 1 112 ? -30.011 -5.210 -0.471 1.00 37.03 112 ILE A CA 1
ATOM 897 C C . ILE A 1 112 ? -29.039 -4.214 -1.132 1.00 37.03 112 ILE A C 1
ATOM 899 O O . ILE A 1 112 ? -28.892 -4.201 -2.348 1.00 37.03 112 ILE A O 1
ATOM 903 N N . LEU A 1 113 ? -28.313 -3.409 -0.346 1.00 34.41 113 LEU A N 1
ATOM 904 C CA . LEU A 1 113 ? -27.357 -2.427 -0.865 1.00 34.41 113 LEU A CA 1
ATOM 905 C C . LEU A 1 113 ? -25.969 -3.014 -1.154 1.00 34.41 113 LEU A C 1
ATOM 907 O O . LEU A 1 113 ? -25.150 -2.344 -1.785 1.00 34.41 113 LEU A O 1
ATOM 911 N N . ARG A 1 114 ? -25.660 -4.216 -0.657 1.00 42.97 114 ARG A N 1
ATOM 912 C CA . ARG A 1 114 ? -24.342 -4.854 -0.822 1.00 42.97 114 ARG A CA 1
ATOM 913 C C . ARG A 1 114 ? -24.394 -6.261 -1.408 1.00 42.97 114 ARG A C 1
ATOM 915 O O . ARG A 1 114 ? -23.345 -6.892 -1.477 1.00 42.97 114 ARG A O 1
ATOM 922 N N . GLU A 1 115 ? -25.573 -6.733 -1.809 1.00 47.28 115 GLU A N 1
ATOM 923 C CA . GLU A 1 115 ? -25.794 -8.041 -2.445 1.00 47.28 115 GLU A CA 1
ATOM 924 C C . GLU A 1 115 ? -25.283 -9.234 -1.609 1.00 47.28 115 GLU A C 1
ATOM 926 O O . GLU A 1 115 ? -24.902 -10.277 -2.141 1.00 47.28 115 GLU A O 1
ATOM 931 N N . PHE A 1 116 ? -25.257 -9.104 -0.276 1.00 48.25 116 PHE A N 1
ATOM 932 C CA . PHE A 1 116 ? -24.856 -10.192 0.619 1.00 48.25 116 PHE A CA 1
ATOM 933 C C . PHE A 1 116 ? -26.050 -10.736 1.399 1.00 48.25 116 PHE A C 1
ATOM 935 O O . PHE A 1 116 ? -26.674 -10.021 2.183 1.00 48.25 116 PHE A O 1
ATOM 942 N N . SER A 1 117 ? -26.291 -12.039 1.248 1.00 52.78 117 SER A N 1
ATOM 943 C CA . SER A 1 117 ? -27.275 -12.801 2.015 1.00 52.78 117 SER A CA 1
ATOM 944 C C . SER A 1 117 ? -26.584 -13.738 3.019 1.00 52.78 117 SER A C 1
ATOM 946 O O . SER A 1 117 ? -25.779 -14.585 2.619 1.00 52.78 117 SER A O 1
ATOM 948 N N . PHE A 1 118 ? -26.906 -13.647 4.312 1.00 54.78 118 PHE A N 1
ATOM 949 C CA . PHE A 1 118 ? -26.407 -14.560 5.355 1.00 54.78 118 PHE A CA 1
ATOM 950 C C . PHE A 1 118 ? -27.551 -15.352 5.968 1.00 54.78 118 PHE A C 1
ATOM 952 O O . PHE A 1 118 ? -28.577 -14.776 6.304 1.00 54.78 118 PHE A O 1
ATOM 959 N N . LYS A 1 119 ? -27.372 -16.651 6.237 1.00 61.69 119 LYS A N 1
ATOM 960 C CA . LYS A 1 119 ? -28.376 -17.390 7.024 1.00 61.69 119 LYS A CA 1
ATOM 961 C C . LYS A 1 119 ? -28.494 -16.765 8.417 1.00 61.69 119 LYS A C 1
ATOM 963 O O . LYS A 1 119 ? -27.470 -16.467 9.031 1.00 61.69 119 LYS A O 1
ATOM 968 N N . TRP A 1 120 ? -29.703 -16.628 8.961 1.00 63.31 120 TRP A N 1
ATOM 969 C CA . TRP A 1 120 ? -29.909 -15.970 10.259 1.00 63.31 120 TRP A CA 1
ATOM 970 C C . TRP A 1 120 ? -29.115 -16.634 11.394 1.00 63.31 120 TRP A C 1
ATOM 972 O O . TRP A 1 120 ? -28.443 -15.964 12.179 1.00 63.31 120 TRP A O 1
ATOM 982 N N . LYS A 1 121 ? -29.057 -17.972 11.395 1.00 65.75 121 LYS A N 1
ATOM 983 C CA . LYS A 1 121 ? -28.203 -18.755 12.303 1.00 65.75 121 LYS A CA 1
ATOM 984 C C . LYS A 1 121 ? -26.722 -18.355 12.226 1.00 65.75 121 LYS A C 1
ATOM 986 O O . LYS A 1 121 ? -26.053 -18.301 13.253 1.00 65.75 121 LYS A O 1
ATOM 991 N N . GLN A 1 122 ? -26.218 -18.048 11.029 1.00 66.94 122 GLN A N 1
ATOM 992 C CA . GLN A 1 122 ? -24.841 -17.588 10.824 1.00 66.94 122 GLN A CA 1
ATOM 993 C C . GLN A 1 122 ? -24.659 -16.144 11.303 1.00 66.94 122 GLN A C 1
ATOM 995 O O . GLN A 1 122 ? -23.674 -15.859 11.983 1.00 66.94 122 GLN A O 1
ATOM 1000 N N . ALA A 1 123 ? -25.617 -15.258 11.006 1.00 67.00 123 ALA A N 1
ATOM 1001 C CA . ALA A 1 123 ? -25.593 -13.861 11.438 1.00 67.00 123 ALA A CA 1
ATOM 1002 C C . ALA A 1 123 ? -25.579 -13.734 12.970 1.00 67.00 123 ALA A C 1
ATOM 1004 O O . ALA A 1 123 ? -24.712 -13.061 13.522 1.00 67.00 123 ALA A O 1
ATOM 1005 N N . LYS A 1 124 ? -26.459 -14.470 13.664 1.00 70.00 124 LYS A N 1
ATOM 1006 C CA . LYS A 1 124 ? -26.532 -14.507 15.135 1.00 70.00 124 LYS A CA 1
ATOM 1007 C C . LYS A 1 124 ? -25.257 -15.051 15.787 1.00 70.00 124 LYS A C 1
ATOM 1009 O O . LYS A 1 124 ? -24.899 -14.628 16.879 1.00 70.00 124 LYS A O 1
ATOM 1014 N N . SER A 1 125 ? -24.569 -15.979 15.121 1.00 77.00 125 SER A N 1
ATOM 1015 C CA . SER A 1 125 ? -23.317 -16.563 15.620 1.00 77.00 125 SER A CA 1
ATOM 1016 C C . SER A 1 125 ? -22.070 -15.720 15.331 1.00 77.00 125 SER A C 1
ATOM 1018 O O . SER A 1 125 ? -20.987 -16.068 15.792 1.00 77.00 125 SER A O 1
ATOM 1020 N N . ASN A 1 126 ? -22.193 -14.639 14.550 1.00 80.81 126 ASN A N 1
ATOM 1021 C CA . ASN A 1 126 ? -21.057 -13.836 14.116 1.00 80.81 126 ASN A CA 1
ATOM 1022 C C . ASN A 1 126 ? -21.157 -12.398 14.656 1.00 80.81 126 ASN A C 1
ATOM 1024 O O . ASN A 1 126 ? -21.872 -11.571 14.081 1.00 80.81 126 ASN A O 1
ATOM 1028 N N . PRO A 1 127 ? -20.392 -12.049 15.704 1.00 84.31 127 PRO A N 1
ATOM 1029 C CA . PRO A 1 127 ? -20.484 -10.733 16.332 1.00 84.31 127 PRO A CA 1
ATOM 1030 C C . PRO A 1 127 ? -20.091 -9.589 15.383 1.00 84.31 127 PRO A C 1
ATOM 1032 O O . PRO A 1 127 ? -20.634 -8.490 15.478 1.00 84.31 127 PRO A O 1
ATOM 1035 N N . ASN A 1 128 ? -19.239 -9.843 14.382 1.00 80.19 128 ASN A N 1
ATOM 1036 C CA . ASN A 1 128 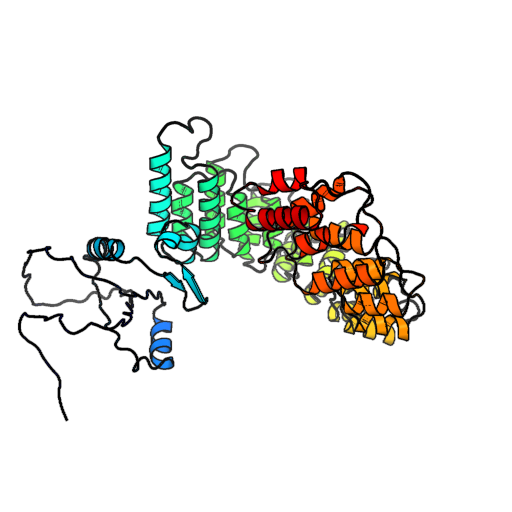? -18.889 -8.821 13.393 1.00 80.19 128 ASN A CA 1
ATOM 1037 C C . ASN A 1 128 ? -20.062 -8.473 12.475 1.00 80.19 128 ASN A C 1
ATOM 1039 O O . ASN A 1 128 ? -20.214 -7.312 12.102 1.00 80.19 128 ASN A O 1
ATOM 1043 N N . ILE A 1 129 ? -20.888 -9.460 12.113 1.00 74.69 129 ILE A N 1
ATOM 1044 C CA . ILE A 1 129 ? -22.111 -9.227 11.336 1.00 74.69 129 ILE A CA 1
ATOM 1045 C C . ILE A 1 129 ? -23.067 -8.386 12.186 1.00 74.69 129 ILE A C 1
ATOM 1047 O O . ILE A 1 129 ? -23.502 -7.325 11.742 1.00 74.69 129 ILE A O 1
ATOM 1051 N N . LEU A 1 130 ? -23.290 -8.771 13.446 1.00 74.12 130 LEU A N 1
ATOM 1052 C CA . LEU A 1 130 ? -24.136 -8.008 14.369 1.00 74.12 130 LEU A CA 1
ATOM 1053 C C . LEU A 1 130 ? -23.683 -6.539 14.496 1.00 74.12 130 LEU A C 1
ATOM 1055 O O . LEU A 1 130 ? -24.486 -5.617 14.335 1.00 74.12 130 LEU A O 1
ATOM 1059 N N . ALA A 1 131 ? -22.376 -6.316 14.671 1.00 73.56 131 ALA A N 1
ATOM 1060 C CA . ALA A 1 131 ? -21.784 -4.984 14.768 1.00 73.56 131 ALA A CA 1
ATOM 1061 C C . ALA A 1 131 ? -21.921 -4.158 13.480 1.00 73.56 131 ALA A C 1
ATOM 1063 O O . ALA A 1 131 ? -22.163 -2.952 13.547 1.00 73.56 131 ALA A O 1
ATOM 1064 N N . VAL A 1 132 ? -21.763 -4.770 12.302 1.00 71.31 132 VAL A N 1
ATOM 1065 C CA . VAL A 1 132 ? -21.850 -4.060 11.015 1.00 71.31 132 VAL A CA 1
ATOM 1066 C C . VAL A 1 132 ? -23.288 -3.674 10.673 1.00 71.31 132 VAL A C 1
ATOM 1068 O O . VAL A 1 132 ? -23.496 -2.589 10.134 1.00 71.31 132 VAL A O 1
ATOM 1071 N N . TYR A 1 133 ? -24.263 -4.515 11.015 1.00 70.50 133 TYR A N 1
ATOM 1072 C CA . TYR A 1 133 ? -25.651 -4.352 10.573 1.00 70.50 133 TYR A CA 1
ATOM 1073 C C . TYR A 1 133 ? -26.587 -3.687 11.587 1.00 70.50 133 TYR A C 1
ATOM 1075 O O . TYR A 1 133 ? -27.765 -3.507 11.299 1.00 70.50 133 TYR A O 1
ATOM 1083 N N . GLY A 1 134 ? -26.084 -3.245 12.747 1.00 66.88 134 GLY A N 1
ATOM 1084 C CA . GLY A 1 134 ? -26.924 -2.470 13.678 1.00 66.88 134 GLY A CA 1
ATOM 1085 C C . GLY A 1 134 ? -27.654 -3.292 14.728 1.00 66.88 134 GLY A C 1
ATOM 1086 O O . GLY A 1 134 ? -28.560 -2.755 15.357 1.00 66.88 134 GLY A O 1
ATOM 1087 N N . TYR A 1 135 ? -27.272 -4.556 14.923 1.00 72.44 135 TYR A N 1
ATOM 1088 C CA . TYR A 1 135 ? -27.860 -5.443 15.927 1.00 72.44 135 TYR A CA 1
ATOM 1089 C C . TYR A 1 135 ? -27.141 -5.290 17.275 1.00 72.44 135 TYR A C 1
ATOM 1091 O O . TYR A 1 135 ? -26.550 -6.235 17.801 1.00 72.44 135 TYR A O 1
ATOM 1099 N N . ASP A 1 136 ? -27.147 -4.069 17.803 1.00 75.50 136 ASP A N 1
ATOM 1100 C CA . ASP A 1 136 ? -26.288 -3.653 18.915 1.00 75.50 136 ASP A CA 1
ATOM 1101 C C . ASP A 1 136 ? -26.641 -4.387 20.224 1.00 75.50 136 ASP A C 1
ATOM 1103 O O . ASP A 1 136 ? -25.755 -4.922 20.890 1.00 75.50 136 ASP A O 1
ATOM 1107 N N . GLU A 1 137 ? -27.931 -4.542 20.536 1.00 76.00 137 GLU A N 1
ATOM 1108 C CA . GLU A 1 137 ? -28.393 -5.317 21.699 1.00 76.00 137 GLU A CA 1
ATOM 1109 C C . GLU A 1 137 ? -28.036 -6.804 21.599 1.00 76.00 137 GLU A C 1
ATOM 1111 O O . GLU A 1 137 ? -27.606 -7.423 22.575 1.00 76.00 137 GLU A O 1
ATOM 1116 N N . MET A 1 138 ? -28.173 -7.387 20.403 1.00 75.12 138 MET A N 1
ATOM 1117 C CA . MET A 1 138 ? -27.810 -8.786 20.170 1.00 75.12 138 MET A CA 1
ATOM 1118 C C . MET A 1 138 ? -26.307 -8.997 20.324 1.00 75.12 138 MET A C 1
ATOM 1120 O O . MET A 1 138 ? -25.891 -10.031 20.839 1.00 75.12 138 MET A O 1
ATOM 1124 N N . LEU A 1 139 ? -25.495 -8.025 19.903 1.00 79.00 139 LEU A N 1
ATOM 1125 C CA . LEU A 1 139 ? -24.049 -8.055 20.091 1.00 79.00 139 LEU A CA 1
ATOM 1126 C C . LEU A 1 139 ? -23.675 -8.005 21.577 1.00 79.00 139 LEU A C 1
ATOM 1128 O O . LEU A 1 139 ? -22.833 -8.784 22.022 1.00 79.00 139 LEU A O 1
ATOM 1132 N N . ILE A 1 140 ? -24.311 -7.118 22.348 1.00 82.94 140 ILE A N 1
ATOM 1133 C CA . ILE A 1 140 ? -24.106 -7.023 23.800 1.00 82.94 140 ILE A CA 1
ATOM 1134 C C . ILE A 1 140 ? -24.476 -8.351 24.466 1.00 82.94 140 ILE A C 1
ATOM 1136 O O . ILE A 1 140 ? -23.688 -8.903 25.237 1.00 82.94 140 ILE A O 1
ATOM 1140 N N . ARG A 1 141 ? -25.640 -8.912 24.117 1.00 83.12 141 ARG A N 1
ATOM 1141 C CA . ARG A 1 141 ? -26.092 -10.206 24.636 1.00 83.12 141 ARG A CA 1
ATOM 1142 C C . ARG A 1 141 ? -25.151 -11.346 24.251 1.00 83.12 141 ARG A C 1
ATOM 1144 O O . ARG A 1 141 ? -24.818 -12.152 25.109 1.00 83.12 141 ARG A O 1
ATOM 1151 N N . TYR A 1 142 ? -24.663 -11.371 23.010 1.00 85.19 142 TYR A N 1
ATOM 1152 C CA . TYR A 1 142 ? -23.708 -12.374 22.532 1.00 85.19 142 TYR A CA 1
ATOM 1153 C C . TYR A 1 142 ? -22.467 -12.446 23.434 1.00 85.19 142 TYR A C 1
ATOM 1155 O O . TYR A 1 142 ? -22.085 -13.529 23.875 1.00 85.19 142 TYR A O 1
ATOM 1163 N N . PHE A 1 143 ? -21.850 -11.302 23.751 1.00 85.94 143 PHE A N 1
ATOM 1164 C CA . PHE A 1 143 ? -20.666 -11.292 24.616 1.00 85.94 143 PHE A CA 1
ATOM 1165 C C . PHE A 1 143 ? -20.996 -11.546 26.087 1.00 85.94 143 PHE A C 1
ATOM 1167 O O . PHE A 1 143 ? -20.188 -12.158 26.786 1.00 85.94 143 PHE A O 1
ATOM 1174 N N . LYS A 1 144 ? -22.191 -11.159 26.546 1.00 85.69 144 LYS A N 1
ATOM 1175 C CA . LYS A 1 144 ? -22.664 -11.477 27.897 1.00 85.69 144 LYS A CA 1
ATOM 1176 C C . LYS A 1 144 ? -22.828 -12.985 28.099 1.00 85.69 144 LYS A C 1
ATOM 1178 O O . LYS A 1 144 ? -22.315 -13.520 29.075 1.00 85.69 144 LYS A O 1
ATOM 1183 N N . ASP A 1 145 ? -23.445 -13.676 27.143 1.00 84.50 145 ASP A N 1
ATOM 1184 C CA . ASP A 1 145 ? -23.622 -15.131 27.194 1.00 84.50 145 ASP A CA 1
ATOM 1185 C C . ASP A 1 145 ? -22.258 -15.851 27.197 1.00 84.50 145 ASP A C 1
ATOM 1187 O O . ASP A 1 145 ? -22.042 -16.795 27.958 1.00 84.50 145 ASP A O 1
ATOM 1191 N N . LYS A 1 146 ? -21.291 -15.361 26.405 1.00 83.44 146 LYS A N 1
ATOM 1192 C CA . LYS A 1 146 ? -19.906 -15.870 26.395 1.00 83.44 146 LYS A CA 1
ATOM 1193 C C . LYS A 1 146 ? -19.190 -15.683 27.728 1.00 83.44 146 LYS A C 1
ATOM 1195 O O . LYS A 1 146 ? -18.522 -16.598 28.202 1.00 83.44 146 LYS A O 1
ATOM 1200 N N . ARG A 1 147 ? -19.356 -14.510 28.336 1.00 78.44 147 ARG A N 1
ATOM 1201 C CA . ARG A 1 147 ? -18.821 -14.178 29.657 1.00 78.44 147 ARG A CA 1
ATOM 1202 C C . ARG A 1 147 ? -19.394 -15.074 30.754 1.00 78.44 147 ARG A C 1
ATOM 1204 O O . ARG A 1 147 ? -18.686 -15.432 31.686 1.00 78.44 147 ARG A O 1
ATOM 1211 N N . ASP A 1 148 ? -20.683 -15.388 30.695 1.00 78.06 148 ASP A N 1
ATOM 1212 C CA . ASP A 1 148 ? -21.319 -16.226 31.711 1.00 78.06 148 ASP A CA 1
ATOM 1213 C C . ASP A 1 148 ? -20.957 -17.709 31.519 1.00 78.06 148 ASP A C 1
ATOM 1215 O O . ASP A 1 148 ? -20.773 -18.419 32.507 1.00 78.06 148 ASP A O 1
ATOM 1219 N N . ALA A 1 149 ? -20.733 -18.154 30.276 1.00 71.31 149 ALA A N 1
ATOM 1220 C CA . ALA A 1 149 ? -20.214 -19.489 29.972 1.00 71.31 149 ALA A CA 1
ATOM 1221 C C . ALA A 1 149 ? -18.762 -19.700 30.448 1.00 71.31 149 ALA A C 1
ATOM 1223 O O . ALA A 1 149 ? -18.411 -20.789 30.899 1.00 71.31 149 ALA A O 1
ATOM 1224 N N . SER A 1 150 ? -17.918 -18.664 30.396 1.00 65.00 150 SER A N 1
ATOM 1225 C CA . SER A 1 150 ? -16.508 -18.739 30.807 1.00 65.00 150 SER A CA 1
ATOM 1226 C C . SER A 1 150 ? -16.289 -18.711 32.328 1.00 65.00 150 SER A C 1
ATOM 1228 O O . SER A 1 150 ? -15.188 -19.013 32.792 1.00 65.00 150 SER A O 1
ATOM 1230 N N . ARG A 1 151 ? -17.325 -18.426 33.139 1.00 57.53 151 ARG A N 1
ATOM 1231 C CA . ARG A 1 151 ? -17.256 -18.414 34.621 1.00 57.53 151 ARG A CA 1
ATOM 1232 C C . ARG A 1 151 ? -16.915 -19.768 35.258 1.00 57.53 151 ARG A C 1
ATOM 1234 O O . ARG A 1 151 ? -16.832 -19.851 36.481 1.00 57.53 151 ARG A O 1
ATOM 1241 N N . GLN A 1 152 ? -16.709 -20.818 34.466 1.00 53.59 152 GLN A N 1
ATOM 1242 C CA . GLN A 1 152 ? -16.536 -22.179 34.954 1.00 53.59 152 GLN A CA 1
ATOM 1243 C C . GLN A 1 152 ? -15.111 -22.648 35.287 1.00 53.59 152 GLN A C 1
ATOM 1245 O O . GLN A 1 152 ? -15.052 -23.804 35.662 1.00 53.59 152 GLN A O 1
ATOM 1250 N N . TRP A 1 153 ? -14.020 -21.847 35.265 1.00 47.38 153 TRP A N 1
ATOM 1251 C CA . TRP A 1 153 ? -12.829 -22.072 36.152 1.00 47.38 153 TRP A CA 1
ATOM 1252 C C . TRP A 1 153 ? -11.545 -21.252 35.920 1.00 47.38 153 TRP A C 1
ATOM 1254 O O . TRP A 1 153 ? -10.614 -21.403 36.707 1.00 47.38 153 TRP A O 1
ATOM 1264 N N . TYR A 1 154 ? -11.413 -20.373 34.930 1.00 45.47 154 TYR A N 1
ATOM 1265 C CA . TYR A 1 154 ? -10.122 -19.703 34.693 1.00 45.47 154 TYR A CA 1
ATOM 1266 C C . TYR A 1 154 ? -10.256 -18.185 34.571 1.00 45.47 154 TYR A C 1
ATOM 1268 O O . TYR A 1 154 ? -11.306 -17.687 34.198 1.00 45.47 154 TYR A O 1
ATOM 1276 N N . HIS A 1 155 ? -9.165 -17.477 34.892 1.00 47.19 155 HIS A N 1
ATOM 1277 C CA . HIS A 1 155 ? -8.915 -16.023 34.778 1.00 47.19 155 HIS A CA 1
ATOM 1278 C C . HIS A 1 155 ? -8.737 -15.229 36.085 1.00 47.19 155 HIS A C 1
ATOM 1280 O O . HIS A 1 155 ? -8.786 -14.002 36.066 1.00 47.19 155 HIS A O 1
ATOM 1286 N N . PHE A 1 156 ? -8.358 -15.885 37.189 1.00 41.66 156 PHE A N 1
ATOM 1287 C CA . PHE A 1 156 ? -7.841 -15.186 38.381 1.00 41.66 156 PHE A CA 1
ATOM 1288 C C . PHE A 1 156 ? -6.456 -14.526 38.161 1.00 41.66 156 PHE A C 1
ATOM 1290 O O . PHE A 1 156 ? -6.005 -13.755 38.997 1.00 41.66 156 PHE A O 1
ATOM 1297 N N . LEU A 1 157 ? -5.777 -14.789 37.033 1.00 44.09 157 LEU A N 1
ATOM 1298 C CA . LEU A 1 157 ? -4.404 -14.313 36.793 1.00 44.09 157 LEU A CA 1
ATOM 1299 C C . LEU A 1 157 ? -4.247 -13.235 35.699 1.00 44.09 157 LEU A C 1
ATOM 1301 O O . LEU A 1 157 ? -3.205 -12.592 35.675 1.00 44.09 157 LEU A O 1
ATOM 1305 N N . TYR A 1 158 ? -5.244 -12.983 34.827 1.00 49.06 158 TYR A N 1
ATOM 1306 C CA . TYR A 1 158 ? -5.078 -12.044 33.686 1.00 49.06 158 TYR A CA 1
ATOM 1307 C C . TYR A 1 158 ? -6.279 -11.126 33.339 1.00 49.06 158 TYR A C 1
ATOM 1309 O O . TYR A 1 158 ? -6.229 -10.400 32.349 1.00 49.06 158 TYR A O 1
ATOM 1317 N N . GLY A 1 159 ? -7.336 -11.081 34.156 1.00 58.34 159 GLY A N 1
ATOM 1318 C CA . GLY A 1 159 ? -8.221 -9.904 34.246 1.00 58.34 159 GLY A CA 1
ATOM 1319 C C . GLY A 1 159 ? -9.300 -9.665 33.171 1.00 58.34 159 GLY A C 1
ATOM 1320 O O . GLY A 1 159 ? -10.062 -8.719 33.343 1.00 58.34 159 GLY A O 1
ATOM 1321 N N . ASN A 1 160 ? -9.439 -10.475 32.109 1.00 63.50 160 ASN A N 1
ATOM 1322 C CA . ASN A 1 160 ? -10.568 -10.383 31.157 1.00 63.50 160 ASN A CA 1
ATOM 1323 C C . ASN A 1 160 ? -11.448 -11.648 31.220 1.00 63.50 160 ASN A C 1
ATOM 1325 O O . ASN A 1 160 ? -10.897 -12.747 31.248 1.00 63.50 160 ASN A O 1
ATOM 1329 N N . PRO A 1 161 ? -12.790 -11.525 31.245 1.00 67.06 161 PRO A N 1
ATOM 1330 C CA . PRO A 1 161 ? -13.675 -12.678 31.372 1.00 67.06 161 PRO A CA 1
ATOM 1331 C C . PRO A 1 161 ? -13.939 -13.429 30.051 1.00 67.06 161 PRO A C 1
ATOM 1333 O O . PRO A 1 161 ? -14.757 -14.340 30.046 1.00 67.06 161 PRO A O 1
ATOM 1336 N N . LEU A 1 162 ? -13.317 -13.058 28.931 1.00 74.81 162 LEU A N 1
ATOM 1337 C CA . LEU A 1 162 ? -13.473 -13.726 27.634 1.00 74.81 162 LEU A CA 1
ATOM 1338 C C . LEU A 1 162 ? -12.220 -14.527 27.254 1.00 74.81 162 LEU A C 1
ATOM 1340 O O . LEU A 1 162 ? -11.095 -14.125 27.551 1.00 74.81 162 LEU A O 1
ATOM 1344 N N . GLU A 1 163 ? -12.414 -15.619 26.510 1.00 78.00 163 GLU A N 1
ATOM 1345 C CA . GLU A 1 163 ? -11.316 -16.346 25.868 1.00 78.00 163 GLU A CA 1
ATOM 1346 C C . GLU A 1 163 ? -10.641 -15.496 24.777 1.00 78.00 163 GLU A C 1
ATOM 1348 O O . GLU A 1 163 ? -11.260 -14.625 24.163 1.00 78.00 163 GLU A O 1
ATOM 1353 N N . GLN A 1 164 ? -9.379 -15.797 24.456 1.00 77.62 164 GLN A N 1
ATOM 1354 C CA . GLN A 1 164 ? -8.589 -15.030 23.483 1.00 77.62 164 GLN A CA 1
ATOM 1355 C C . GLN A 1 164 ? -9.281 -14.876 22.112 1.00 77.62 164 GLN A C 1
ATOM 1357 O O . GLN A 1 164 ? -9.234 -13.799 21.518 1.00 77.62 164 GLN A O 1
ATOM 1362 N N . ASN A 1 165 ? -9.957 -15.917 21.616 1.00 80.75 165 ASN A N 1
ATOM 1363 C CA . ASN A 1 165 ? -10.676 -15.869 20.334 1.00 80.75 165 ASN A CA 1
ATOM 1364 C C . ASN A 1 165 ? -11.914 -14.958 20.383 1.00 80.75 165 ASN A C 1
ATOM 1366 O O . ASN A 1 165 ? -12.225 -14.260 19.410 1.00 80.75 165 ASN A O 1
ATOM 1370 N N . ASP A 1 166 ? -12.608 -14.937 21.520 1.00 82.94 166 ASP A N 1
ATOM 1371 C CA . ASP A 1 166 ? -13.763 -14.069 21.738 1.00 82.94 166 ASP A CA 1
ATOM 1372 C C . ASP A 1 166 ? -13.314 -12.607 21.932 1.00 82.94 166 ASP A C 1
ATOM 1374 O O . ASP A 1 166 ? -13.972 -11.699 21.422 1.00 82.94 166 ASP A O 1
ATOM 1378 N N . ILE A 1 167 ? -12.144 -12.365 22.542 1.00 83.69 167 ILE A N 1
ATOM 1379 C CA . ILE A 1 167 ? -11.510 -11.035 22.606 1.00 83.69 167 ILE A CA 1
ATOM 1380 C C . ILE A 1 167 ? -11.204 -10.507 21.200 1.00 83.69 167 ILE A C 1
ATOM 1382 O O . ILE A 1 167 ? -11.545 -9.365 20.890 1.00 83.69 167 ILE A O 1
ATOM 1386 N N . GLU A 1 168 ? -10.591 -11.308 20.3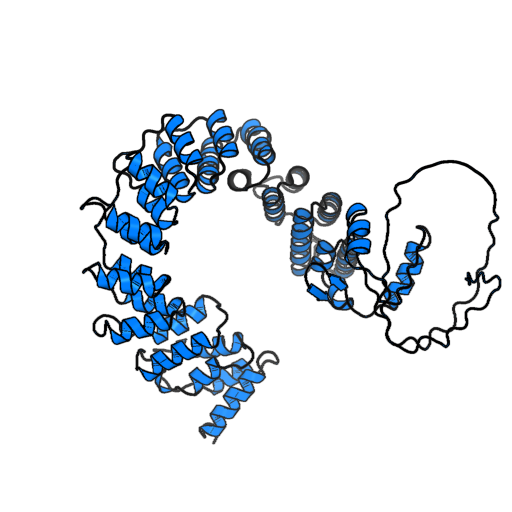25 1.00 87.25 168 GLU A N 1
ATOM 1387 C CA . GLU A 1 168 ? -10.307 -10.873 18.948 1.00 87.25 168 GLU A CA 1
ATOM 1388 C C . GLU A 1 168 ? -11.598 -10.590 18.161 1.00 87.25 168 GLU A C 1
ATOM 1390 O O . GLU A 1 168 ? -11.685 -9.606 17.418 1.00 87.25 168 GLU A O 1
ATOM 1395 N N . SER A 1 169 ? -12.642 -11.392 18.386 1.00 87.19 169 SER A N 1
ATOM 1396 C CA . SER A 1 169 ? -13.968 -11.176 17.797 1.00 87.19 169 SER A CA 1
ATOM 1397 C C . SER A 1 169 ? -14.624 -9.883 18.296 1.00 87.19 169 SER A C 1
ATOM 1399 O O . SER A 1 169 ? -15.195 -9.130 17.500 1.00 87.19 169 SER A O 1
ATOM 1401 N N . LEU A 1 170 ? -14.495 -9.574 19.591 1.00 89.75 170 LEU A N 1
ATOM 1402 C CA . LEU A 1 170 ? -14.954 -8.320 20.191 1.00 89.75 170 LEU A CA 1
ATOM 1403 C C . LEU A 1 170 ? -14.188 -7.122 19.629 1.00 89.75 170 LEU A C 1
ATOM 1405 O O . LEU A 1 170 ? -14.801 -6.141 19.213 1.00 89.75 170 LEU A O 1
ATOM 1409 N N . VAL A 1 171 ? -12.858 -7.201 19.547 1.00 89.75 171 VAL A N 1
ATOM 1410 C CA . VAL A 1 171 ? -12.022 -6.133 18.978 1.00 89.75 171 VAL A CA 1
ATOM 1411 C C . VAL A 1 171 ? -12.408 -5.868 17.525 1.00 89.75 171 VAL A C 1
ATOM 1413 O O . VAL A 1 171 ? -12.549 -4.709 17.131 1.00 89.75 171 VAL A O 1
ATOM 1416 N N . GLN A 1 172 ? -12.629 -6.906 16.718 1.00 88.88 172 GLN A N 1
ATOM 1417 C CA . GLN A 1 172 ? -13.054 -6.737 15.328 1.00 88.88 172 GLN A CA 1
ATOM 1418 C C . GLN A 1 172 ? -14.459 -6.115 15.215 1.00 88.88 172 GLN A C 1
ATOM 1420 O O . GLN A 1 172 ? -14.689 -5.254 14.351 1.00 88.88 172 GLN A O 1
ATOM 1425 N N . SER A 1 173 ? -15.359 -6.466 16.134 1.00 89.38 173 SER A N 1
ATOM 1426 C CA . SER A 1 173 ? -16.706 -5.895 16.222 1.00 89.38 173 SER A CA 1
ATOM 1427 C C . SER A 1 173 ? -16.633 -4.412 16.585 1.00 89.38 173 SER A C 1
ATOM 1429 O O . SER A 1 173 ? -17.166 -3.570 15.866 1.00 89.38 173 SER A O 1
ATOM 1431 N N . LEU A 1 174 ? -15.848 -4.062 17.607 1.00 92.50 174 LEU A N 1
ATOM 1432 C CA . LEU A 1 174 ? -15.602 -2.681 18.025 1.00 92.50 174 LEU A CA 1
ATOM 1433 C C . LEU A 1 174 ? -14.960 -1.842 16.918 1.00 92.50 174 LEU A C 1
ATOM 1435 O O . LEU A 1 174 ? -15.376 -0.713 16.687 1.00 92.50 174 LEU A O 1
ATOM 1439 N N . ARG A 1 175 ? -13.991 -2.378 16.166 1.00 91.94 175 ARG A N 1
ATOM 1440 C CA . ARG A 1 175 ? -13.407 -1.672 15.007 1.00 91.94 175 ARG A CA 1
ATOM 1441 C C . ARG A 1 175 ? -14.456 -1.351 13.942 1.00 91.94 175 ARG A C 1
ATOM 1443 O O . ARG A 1 175 ? -14.379 -0.294 13.309 1.00 91.94 175 ARG A O 1
ATOM 1450 N N . SER A 1 176 ? -15.426 -2.243 13.751 1.00 86.31 176 SER A N 1
ATOM 1451 C CA . SER A 1 176 ? -16.561 -2.033 12.847 1.00 86.31 176 SER A CA 1
ATOM 1452 C C . SER A 1 176 ? -17.531 -0.985 13.401 1.00 86.31 176 SER A C 1
ATOM 1454 O O . SER A 1 176 ? -17.940 -0.094 12.657 1.00 86.31 176 SER A O 1
ATOM 1456 N N . SER A 1 177 ? -17.806 -1.012 14.704 1.00 88.88 177 SER A N 1
ATOM 1457 C CA . SER A 1 177 ? -18.617 -0.009 15.405 1.00 88.88 177 SER A CA 1
ATOM 1458 C C . SER A 1 177 ? -17.994 1.392 15.354 1.00 88.88 177 SER A C 1
ATOM 1460 O O . SER A 1 177 ? -18.682 2.353 15.020 1.00 88.88 177 SER A O 1
ATOM 1462 N N . ILE A 1 178 ? -16.676 1.519 15.558 1.00 89.88 178 ILE A N 1
ATOM 1463 C CA . ILE A 1 178 ? -15.928 2.784 15.423 1.00 89.88 178 ILE A CA 1
ATOM 1464 C C . ILE A 1 178 ? -16.050 3.333 13.995 1.00 89.88 178 ILE A C 1
ATOM 1466 O O . ILE A 1 178 ? -16.301 4.525 13.796 1.00 89.88 178 ILE A O 1
ATOM 1470 N N . ARG A 1 179 ? -15.910 2.464 12.982 1.00 87.81 179 ARG A N 1
ATOM 1471 C CA . ARG A 1 179 ? -16.111 2.844 11.574 1.00 87.81 179 ARG A CA 1
ATOM 1472 C C . ARG A 1 179 ? -17.502 3.445 11.362 1.00 87.81 179 ARG A C 1
ATOM 1474 O O . ARG A 1 179 ? -17.613 4.492 10.729 1.00 87.81 179 ARG A O 1
ATOM 1481 N N . LEU A 1 180 ? -18.529 2.811 11.926 1.00 83.00 180 LEU A N 1
ATOM 1482 C CA . LEU A 1 180 ? -19.934 3.212 11.813 1.00 83.00 180 LEU A CA 1
ATOM 1483 C C . LEU A 1 180 ? -20.365 4.314 12.797 1.00 83.00 180 LEU A C 1
ATOM 1485 O O . LEU A 1 180 ? -21.534 4.669 12.806 1.00 83.00 180 LEU A O 1
ATOM 1489 N N . ASN A 1 181 ? -19.439 4.878 13.583 1.00 85.06 181 ASN A N 1
ATOM 1490 C CA . ASN A 1 181 ? -19.721 5.929 14.572 1.00 85.06 181 ASN A CA 1
ATOM 1491 C C . ASN A 1 181 ? -20.700 5.516 15.689 1.00 85.06 181 ASN A C 1
ATOM 1493 O O . ASN A 1 181 ? -21.473 6.332 16.180 1.00 85.06 181 ASN A O 1
ATOM 1497 N N . LYS A 1 182 ? -20.680 4.246 16.102 1.00 84.62 182 LYS A N 1
ATOM 1498 C CA . LYS A 1 182 ? -21.504 3.749 17.214 1.00 84.62 182 LYS A CA 1
ATOM 1499 C C . LYS A 1 182 ? -20.814 3.999 18.556 1.00 84.62 182 LYS A C 1
ATOM 1501 O O . LYS A 1 182 ? -20.319 3.065 19.185 1.00 84.62 182 LYS A O 1
ATOM 1506 N N . THR A 1 183 ? -20.716 5.266 18.946 1.00 90.12 183 THR A N 1
ATOM 1507 C CA . THR A 1 183 ? -19.946 5.711 20.118 1.00 90.12 183 THR A CA 1
ATOM 1508 C C . THR A 1 183 ? -20.421 5.052 21.415 1.00 90.12 183 THR A C 1
ATOM 1510 O O . THR A 1 183 ? -19.599 4.486 22.133 1.00 90.12 183 THR A O 1
ATOM 1513 N N . GLU A 1 184 ? -21.732 5.027 21.670 1.00 89.06 184 GLU A N 1
ATOM 1514 C CA . GLU A 1 184 ? -22.288 4.471 22.913 1.00 89.06 184 GLU A CA 1
ATOM 1515 C C . GLU A 1 184 ? -22.019 2.968 23.055 1.00 89.06 184 GLU A C 1
ATOM 1517 O O . GLU A 1 184 ? -21.531 2.505 24.084 1.00 89.06 184 GLU A O 1
ATOM 1522 N N . LEU A 1 185 ? -22.220 2.208 21.973 1.00 87.62 185 LEU A N 1
ATOM 1523 C CA . LEU A 1 185 ? -21.918 0.776 21.939 1.00 87.62 185 LEU A CA 1
ATOM 1524 C C . LEU A 1 185 ? -20.441 0.501 22.242 1.00 87.62 185 LEU A C 1
ATOM 1526 O O . LEU A 1 185 ? -20.114 -0.452 22.951 1.00 87.62 185 LEU A O 1
ATOM 1530 N N . VAL A 1 186 ? -19.539 1.323 21.691 1.00 91.31 186 VAL A N 1
ATOM 1531 C CA . VAL A 1 186 ? -18.108 1.207 21.981 1.00 91.31 186 VAL A CA 1
ATOM 1532 C C . VAL A 1 186 ? -17.868 1.447 23.465 1.00 91.31 186 VAL A C 1
ATOM 1534 O O . VAL A 1 186 ? -17.238 0.599 24.086 1.00 91.31 186 VAL A O 1
ATOM 1537 N N . PHE A 1 187 ? -18.410 2.527 24.038 1.00 92.31 187 PHE A N 1
ATOM 1538 C CA . PHE A 1 187 ? -18.233 2.872 25.453 1.00 92.31 187 PHE A CA 1
ATOM 1539 C C . PHE A 1 187 ? -18.736 1.775 26.384 1.00 92.31 187 PHE A C 1
ATOM 1541 O O . PHE A 1 187 ? -18.018 1.378 27.305 1.00 92.31 187 PHE A O 1
ATOM 1548 N N . GLN A 1 188 ? -19.936 1.257 26.127 1.00 89.69 188 GLN A N 1
ATOM 1549 C CA . GLN A 1 188 ? -20.540 0.204 26.930 1.00 89.69 188 GLN A CA 1
ATOM 1550 C C . GLN A 1 188 ? -19.679 -1.064 26.924 1.00 89.69 188 GLN A C 1
ATOM 1552 O O . GLN A 1 188 ? -19.258 -1.537 27.982 1.00 89.69 188 GLN A O 1
ATOM 1557 N N . LEU A 1 189 ? -19.341 -1.581 25.740 1.00 88.50 189 LEU A N 1
ATOM 1558 C CA . LEU A 1 189 ? -18.573 -2.820 25.619 1.00 88.50 189 LEU A CA 1
ATOM 1559 C C . LEU A 1 189 ? -17.150 -2.676 26.175 1.00 88.50 189 LEU A C 1
ATOM 1561 O O . LEU A 1 189 ? -16.666 -3.574 26.855 1.00 88.50 189 LEU A O 1
ATOM 1565 N N . THR A 1 190 ? -16.463 -1.553 25.956 1.00 87.25 190 THR A N 1
ATOM 1566 C CA . THR A 1 190 ? -15.112 -1.361 26.517 1.00 87.25 190 THR A CA 1
ATOM 1567 C C . THR A 1 190 ? -15.109 -1.132 28.027 1.00 87.25 190 THR A C 1
ATOM 1569 O O . THR A 1 190 ? -14.089 -1.365 28.669 1.00 87.25 190 THR A O 1
ATOM 1572 N N . LYS A 1 191 ? -16.225 -0.670 28.605 1.00 86.00 191 LYS A N 1
ATOM 1573 C CA . LYS A 1 191 ? -16.388 -0.559 30.059 1.00 86.00 191 LYS A CA 1
ATOM 1574 C C . LYS A 1 191 ? -16.603 -1.931 30.696 1.00 86.00 191 LYS A C 1
ATOM 1576 O O . LYS A 1 191 ? -16.069 -2.188 31.770 1.00 86.00 191 LYS A O 1
ATOM 1581 N N . GLU A 1 192 ? -17.388 -2.789 30.050 1.00 84.31 192 GLU A N 1
ATOM 1582 C CA . GLU A 1 192 ? -17.696 -4.135 30.545 1.00 84.31 192 GLU A CA 1
ATOM 1583 C C . GLU A 1 192 ? -16.540 -5.125 30.357 1.00 84.31 192 GLU A C 1
ATOM 1585 O O . GLU A 1 192 ? -16.314 -5.975 31.220 1.00 84.31 192 GLU A O 1
ATOM 1590 N N . TYR A 1 193 ? -15.803 -5.012 29.248 1.00 85.19 193 TYR A N 1
ATOM 1591 C CA . TYR A 1 193 ? -14.722 -5.924 28.886 1.00 85.19 193 TYR A CA 1
ATOM 1592 C C . TYR A 1 193 ? -13.381 -5.177 28.869 1.00 85.19 193 TYR A C 1
ATOM 1594 O O . TYR A 1 193 ? -13.141 -4.369 27.968 1.00 85.19 193 TYR A O 1
ATOM 1602 N N . PRO A 1 194 ? -12.471 -5.439 29.823 1.00 79.31 194 PRO A N 1
ATOM 1603 C CA . PRO A 1 194 ? -11.195 -4.736 29.888 1.00 79.31 194 PRO A CA 1
ATOM 1604 C C . PRO A 1 194 ? -10.255 -5.170 28.754 1.00 79.31 194 PRO A C 1
ATOM 1606 O O . PRO A 1 194 ? -9.709 -6.273 28.743 1.00 79.31 194 PRO A O 1
ATOM 1609 N N . LEU A 1 195 ? -10.051 -4.291 27.773 1.00 80.19 195 LEU A N 1
ATOM 1610 C CA . LEU A 1 195 ? -9.287 -4.559 26.546 1.00 80.19 195 LEU A CA 1
ATOM 1611 C C . LEU A 1 195 ? -7.874 -3.962 26.583 1.00 80.19 195 LEU A C 1
ATOM 1613 O O . LEU A 1 195 ? -7.415 -3.379 25.601 1.00 80.19 195 LEU A O 1
ATOM 1617 N N . TYR A 1 196 ? -7.186 -4.116 27.715 1.00 77.12 196 TYR A N 1
ATOM 1618 C CA . TYR A 1 196 ? -5.915 -3.465 28.048 1.00 77.12 196 TYR A CA 1
ATOM 1619 C C . TYR A 1 196 ? -4.900 -3.432 26.882 1.00 77.12 196 TYR A C 1
ATOM 1621 O O . TYR A 1 196 ? -4.576 -2.368 26.353 1.00 77.12 196 TYR A O 1
ATOM 1629 N N . SER A 1 197 ? -4.497 -4.602 26.372 1.00 78.12 197 SER A N 1
ATOM 1630 C CA . SER A 1 197 ? -3.503 -4.738 25.290 1.00 78.12 197 SER A CA 1
ATOM 1631 C C . SER A 1 197 ? -4.031 -4.392 23.889 1.00 78.12 197 SER A C 1
ATOM 1633 O O . SER A 1 197 ? -3.297 -4.474 22.902 1.00 78.12 197 SER A O 1
ATOM 1635 N N . ARG A 1 198 ? -5.318 -4.047 23.761 1.00 85.81 198 ARG A N 1
ATOM 1636 C CA . ARG A 1 198 ? -6.005 -3.805 22.483 1.00 85.81 198 ARG A CA 1
ATOM 1637 C C . ARG A 1 198 ? -6.486 -2.357 22.326 1.00 85.81 198 ARG A C 1
ATOM 1639 O O . ARG A 1 198 ? -6.837 -1.979 21.206 1.00 85.81 198 ARG A O 1
ATOM 1646 N N . ILE A 1 199 ? -6.400 -1.514 23.366 1.00 87.00 199 ILE A N 1
ATOM 1647 C CA . ILE A 1 199 ? -6.688 -0.067 23.264 1.00 87.00 199 ILE A CA 1
ATOM 1648 C C . ILE A 1 199 ? -5.907 0.589 22.113 1.00 87.00 199 ILE A C 1
ATOM 1650 O O . ILE A 1 199 ? -6.545 1.288 21.323 1.00 87.00 199 ILE A O 1
ATOM 1654 N N . PRO A 1 200 ? -4.591 0.351 21.907 1.00 86.69 200 PRO A N 1
ATOM 1655 C CA . PRO A 1 200 ? -3.863 0.998 20.810 1.00 86.69 200 PRO A CA 1
ATOM 1656 C C . PRO A 1 200 ? -4.449 0.688 19.422 1.00 86.69 200 PRO A C 1
ATOM 1658 O O . PRO A 1 200 ? -4.457 1.543 18.533 1.00 86.69 200 PRO A O 1
ATOM 1661 N N . VAL A 1 201 ? -5.002 -0.517 19.233 1.00 88.31 201 VAL A N 1
ATOM 1662 C CA . VAL A 1 201 ? -5.654 -0.940 17.981 1.00 88.31 201 VAL A CA 1
ATOM 1663 C C . VAL A 1 201 ? -6.985 -0.206 17.773 1.00 88.31 201 VAL A C 1
ATOM 1665 O O . VAL A 1 201 ? -7.298 0.221 16.651 1.00 88.31 201 VAL A O 1
ATOM 1668 N N . LEU A 1 202 ? -7.760 -0.020 18.844 1.00 90.88 202 LEU A N 1
ATOM 1669 C CA . LEU A 1 202 ? -9.010 0.743 18.821 1.00 90.88 202 LEU A CA 1
ATOM 1670 C C . LEU A 1 202 ? -8.744 2.240 18.609 1.00 90.88 202 LEU A C 1
ATOM 1672 O O . LEU A 1 202 ? -9.368 2.843 17.738 1.00 90.88 202 LEU A O 1
ATOM 1676 N N . ALA A 1 203 ? -7.747 2.811 19.289 1.00 91.38 203 ALA A N 1
ATOM 1677 C CA . ALA A 1 203 ? -7.321 4.202 19.130 1.00 91.38 203 ALA A CA 1
ATOM 1678 C C . ALA A 1 203 ? -6.854 4.488 17.696 1.00 91.38 203 ALA A C 1
ATOM 1680 O O . ALA A 1 203 ? -7.271 5.469 17.078 1.00 91.38 203 ALA A O 1
ATOM 1681 N N . ARG A 1 204 ? -6.077 3.576 17.095 1.00 90.19 204 ARG A N 1
ATOM 1682 C CA . ARG A 1 204 ? -5.708 3.661 15.674 1.00 90.19 204 ARG A CA 1
ATOM 1683 C C . ARG A 1 204 ? -6.931 3.671 14.757 1.00 90.19 204 ARG A C 1
ATOM 1685 O O . ARG A 1 204 ? -6.946 4.391 13.758 1.00 90.19 204 ARG A O 1
ATOM 1692 N N . SER A 1 205 ? -7.945 2.866 15.071 1.00 91.31 205 SER A N 1
ATOM 1693 C CA . SER A 1 205 ? -9.192 2.826 14.302 1.00 91.31 205 SER A CA 1
ATOM 1694 C C . SER A 1 205 ? -9.986 4.125 14.465 1.00 91.31 205 SER A C 1
ATOM 1696 O O . SER A 1 205 ? -10.469 4.657 13.468 1.00 91.31 205 SER A O 1
ATOM 1698 N N . ALA A 1 206 ? -10.037 4.688 15.675 1.00 93.38 206 ALA A N 1
ATOM 1699 C CA . ALA A 1 206 ? -10.660 5.980 15.945 1.00 93.38 206 ALA A CA 1
ATOM 1700 C C . ALA A 1 206 ? -9.999 7.104 15.129 1.00 93.38 206 ALA A C 1
ATOM 1702 O O . ALA A 1 206 ? -10.692 7.840 14.431 1.00 93.38 206 ALA A O 1
ATOM 1703 N N . ILE A 1 207 ? -8.662 7.161 15.088 1.00 92.06 207 ILE A N 1
ATOM 1704 C CA . ILE A 1 207 ? -7.912 8.120 14.255 1.00 92.06 207 ILE A CA 1
ATOM 1705 C C . ILE A 1 207 ? -8.197 7.915 12.763 1.00 92.06 207 ILE A C 1
ATOM 1707 O O . ILE A 1 207 ? -8.417 8.879 12.028 1.00 92.06 207 ILE A O 1
ATOM 1711 N N . LYS A 1 208 ? -8.207 6.658 12.298 1.00 90.38 208 LYS A N 1
ATOM 1712 C CA . LYS A 1 208 ? -8.462 6.324 10.888 1.00 90.38 208 LYS A CA 1
ATOM 1713 C C . LYS A 1 208 ? -9.821 6.840 10.408 1.00 90.38 208 LYS A C 1
ATOM 1715 O O . LYS A 1 208 ? -9.926 7.215 9.241 1.00 90.38 208 LYS A O 1
ATOM 1720 N N . TYR A 1 209 ? -10.830 6.839 11.277 1.00 90.25 209 TYR A N 1
ATOM 1721 C CA . TYR A 1 209 ? -12.197 7.259 10.956 1.00 90.25 209 TYR A CA 1
ATOM 1722 C C . TYR A 1 209 ? -12.582 8.632 11.529 1.00 90.25 209 TYR A C 1
ATOM 1724 O O . TYR A 1 209 ? -13.724 9.041 11.369 1.00 90.25 209 TYR A O 1
ATOM 1732 N N . GLY A 1 210 ? -11.656 9.364 12.157 1.00 92.06 210 GLY A N 1
ATOM 1733 C CA . GLY A 1 210 ? -11.917 10.722 12.647 1.00 92.06 210 GLY A CA 1
ATOM 1734 C C . GLY A 1 210 ? -12.781 10.803 13.913 1.00 92.06 210 GLY A C 1
ATOM 1735 O O . GLY A 1 210 ? -13.485 11.790 14.095 1.00 92.06 210 GLY A O 1
ATOM 1736 N N . ARG A 1 211 ? -12.757 9.780 14.777 1.00 93.62 211 ARG A N 1
ATOM 1737 C CA . ARG A 1 211 ? -13.589 9.666 15.992 1.00 93.62 211 ARG A CA 1
ATOM 1738 C C . ARG A 1 211 ? -12.867 10.222 17.223 1.00 93.62 211 ARG A C 1
ATOM 1740 O O . ARG A 1 211 ? -12.225 9.477 17.965 1.00 93.62 211 ARG A O 1
ATOM 1747 N N . LEU A 1 212 ? -12.891 11.545 17.392 1.00 93.94 212 LEU A N 1
ATOM 1748 C CA . LEU A 1 212 ? -12.202 12.224 18.500 1.00 93.94 212 LEU A CA 1
ATOM 1749 C C . LEU A 1 212 ? -12.827 11.901 19.867 1.00 93.94 212 LEU A C 1
ATOM 1751 O O . LEU A 1 212 ? -12.105 11.719 20.842 1.00 93.94 212 LEU A O 1
ATOM 1755 N N . ASP A 1 213 ? -14.151 11.812 19.925 1.00 94.12 213 ASP A N 1
ATOM 1756 C CA . ASP A 1 213 ? -14.942 11.390 21.083 1.00 94.12 213 ASP A CA 1
ATOM 1757 C C . ASP A 1 213 ? -14.501 10.015 21.606 1.00 94.12 213 ASP A C 1
ATOM 1759 O O . ASP A 1 213 ? -14.140 9.872 22.776 1.00 94.12 213 ASP A O 1
ATOM 1763 N N . ILE A 1 214 ? -14.423 9.030 20.707 1.00 93.25 214 ILE A N 1
ATOM 1764 C CA . ILE A 1 214 ? -13.975 7.678 21.035 1.00 93.25 214 ILE A CA 1
ATOM 1765 C C . ILE A 1 214 ? -12.511 7.690 21.465 1.00 93.25 214 ILE A C 1
ATOM 1767 O O . ILE A 1 214 ? -12.157 7.049 22.450 1.00 93.25 214 ILE A O 1
ATOM 1771 N N . LEU A 1 215 ? -11.650 8.437 20.771 1.00 92.88 215 LEU A N 1
ATOM 1772 C CA . LEU A 1 215 ? -10.235 8.519 21.129 1.00 92.88 215 LEU A CA 1
ATOM 1773 C C . LEU A 1 215 ? -10.024 9.116 22.532 1.00 92.88 215 LEU A C 1
ATOM 1775 O O . LEU A 1 215 ? -9.237 8.568 23.301 1.00 92.88 215 LEU A O 1
ATOM 1779 N N . LYS A 1 216 ? -10.749 10.187 22.884 1.00 92.62 216 LYS A N 1
ATOM 1780 C CA . LYS A 1 216 ? -10.708 10.802 24.223 1.00 92.62 216 LYS A CA 1
ATOM 1781 C C . LYS A 1 216 ? -11.171 9.830 25.306 1.00 92.62 216 LYS A C 1
ATOM 1783 O O . LYS A 1 216 ? -10.558 9.746 26.368 1.00 92.62 216 LYS A O 1
ATOM 1788 N N . TYR A 1 217 ? -12.229 9.071 25.035 1.00 92.62 217 TYR A N 1
ATOM 1789 C CA . TYR A 1 217 ? -12.697 8.039 25.953 1.00 92.62 217 TYR A CA 1
ATOM 1790 C C . TYR A 1 217 ? -11.657 6.918 26.137 1.00 92.62 217 TYR A C 1
ATOM 1792 O O . TYR A 1 217 ? -11.361 6.539 27.269 1.00 92.62 217 TYR A O 1
ATOM 1800 N N . LEU A 1 218 ? -11.052 6.434 25.045 1.00 90.31 218 LEU A N 1
ATOM 1801 C CA . LEU A 1 218 ? -10.014 5.395 25.083 1.00 90.31 218 LEU A CA 1
ATOM 1802 C C . LEU A 1 218 ? -8.762 5.839 25.858 1.00 90.31 218 LEU A C 1
ATOM 1804 O O . LEU A 1 218 ? -8.151 5.036 26.558 1.00 90.31 218 LEU A O 1
ATOM 1808 N N . ASP A 1 219 ? -8.392 7.113 25.762 1.00 88.62 219 ASP A N 1
ATOM 1809 C CA . ASP A 1 219 ? -7.335 7.708 26.582 1.00 88.62 219 ASP A CA 1
ATOM 1810 C C . ASP A 1 219 ? -7.711 7.739 28.072 1.00 88.62 219 ASP A C 1
ATOM 1812 O O . ASP A 1 219 ? -6.934 7.294 28.919 1.00 88.62 219 ASP A O 1
ATOM 1816 N N . LYS A 1 220 ? -8.935 8.168 28.404 1.00 88.12 220 LYS A N 1
ATOM 1817 C CA . LYS A 1 220 ? -9.413 8.182 29.794 1.00 88.12 220 LYS A CA 1
ATOM 1818 C C . LYS A 1 220 ? -9.331 6.794 30.437 1.00 88.12 220 LYS A C 1
ATOM 1820 O O . LYS A 1 220 ? -8.792 6.677 31.533 1.00 88.12 220 LYS A O 1
ATOM 1825 N N . ILE A 1 221 ? -9.831 5.752 29.768 1.00 84.62 221 ILE A N 1
ATOM 1826 C CA . ILE A 1 221 ? -9.792 4.381 30.310 1.00 84.62 221 ILE A CA 1
ATOM 1827 C C . ILE A 1 221 ? -8.367 3.810 30.336 1.00 84.62 221 ILE A C 1
ATOM 1829 O O . ILE A 1 221 ? -8.024 3.096 31.271 1.00 84.62 221 ILE A O 1
ATOM 1833 N N . SER A 1 222 ? -7.515 4.164 29.365 1.00 82.00 222 SER A N 1
ATOM 1834 C CA . SER A 1 222 ? -6.105 3.752 29.329 1.00 82.00 222 SER A CA 1
ATOM 1835 C C . SER A 1 222 ? -5.369 4.173 30.599 1.00 82.00 222 SER A C 1
ATOM 1837 O O . SER A 1 222 ? -4.653 3.365 31.181 1.00 82.00 222 SER A O 1
ATOM 1839 N N . ASN A 1 223 ? -5.561 5.419 31.040 1.00 74.56 223 ASN A N 1
ATOM 1840 C CA . ASN A 1 223 ? -4.897 5.952 32.235 1.00 74.56 223 ASN A CA 1
ATOM 1841 C C . ASN A 1 223 ? -5.419 5.313 33.530 1.00 74.56 223 ASN A C 1
ATOM 1843 O O . ASN A 1 223 ? -4.684 5.199 34.502 1.00 74.56 223 ASN A O 1
ATOM 1847 N N . VAL A 1 224 ? -6.682 4.876 33.547 1.00 69.19 224 VAL A N 1
ATOM 1848 C CA . VAL A 1 224 ? -7.248 4.121 34.678 1.00 69.19 224 VAL A CA 1
ATOM 1849 C C . VAL A 1 224 ? -6.635 2.724 34.758 1.00 69.19 224 VAL A C 1
ATOM 1851 O O . VAL A 1 224 ? -6.458 2.182 35.843 1.00 69.19 224 VAL A O 1
ATOM 1854 N N . TRP A 1 225 ? -6.334 2.125 33.610 1.00 60.06 225 TRP A N 1
ATOM 1855 C CA . TRP A 1 225 ? -5.899 0.737 33.527 1.00 60.06 225 TRP A CA 1
ATOM 1856 C C . TRP A 1 225 ? -4.384 0.531 33.650 1.00 60.06 225 TRP A C 1
ATOM 1858 O O . TRP A 1 225 ? -3.966 -0.580 33.968 1.00 60.06 225 TRP A O 1
ATOM 1868 N N . TYR A 1 226 ? -3.562 1.559 33.422 1.00 63.69 226 TYR A N 1
ATOM 1869 C CA . TYR A 1 226 ? -2.102 1.438 33.404 1.00 63.69 226 TYR A CA 1
ATOM 1870 C C . TYR A 1 226 ? -1.407 2.563 34.175 1.00 63.69 226 TYR A C 1
ATOM 1872 O O . TYR A 1 226 ? -1.636 3.736 33.892 1.00 63.69 226 TYR A O 1
ATOM 1880 N N . SER A 1 227 ? -0.497 2.200 35.089 1.00 52.16 227 SER A N 1
ATOM 1881 C CA . SER A 1 227 ? 0.364 3.149 35.808 1.00 52.16 227 SER A CA 1
ATOM 1882 C C . SER A 1 227 ? 1.800 3.225 35.283 1.00 52.16 227 SER A C 1
ATOM 1884 O O . SER A 1 227 ? 2.407 4.266 35.477 1.00 52.16 227 SER A O 1
ATOM 1886 N N . ASN A 1 228 ? 2.332 2.206 34.589 1.00 47.56 228 ASN A N 1
ATOM 1887 C CA . ASN A 1 228 ? 3.677 2.235 33.992 1.00 47.56 228 ASN A CA 1
ATOM 1888 C C . ASN A 1 228 ? 3.757 1.411 32.677 1.00 47.56 228 ASN A C 1
ATOM 1890 O O . ASN A 1 228 ? 3.284 0.277 32.599 1.00 47.56 228 ASN A O 1
ATOM 1894 N N . ASP A 1 229 ? 4.355 2.024 31.650 1.00 48.22 229 ASP A N 1
ATOM 1895 C CA . ASP A 1 229 ? 4.962 1.483 30.412 1.00 48.22 229 ASP A CA 1
ATOM 1896 C C . ASP A 1 229 ? 4.157 0.831 29.263 1.00 48.22 229 ASP A C 1
ATOM 1898 O O . ASP A 1 229 ? 4.725 0.673 28.182 1.00 48.22 229 ASP A O 1
ATOM 1902 N N . TYR A 1 230 ? 2.850 0.552 29.369 1.00 51.56 230 TYR A N 1
ATOM 1903 C CA . TYR A 1 230 ? 2.069 -0.025 28.238 1.00 51.56 230 TYR A CA 1
ATOM 1904 C C . TYR A 1 230 ? 0.875 0.821 27.742 1.00 51.56 230 TYR A C 1
ATOM 1906 O O . TYR A 1 230 ? 0.025 0.328 26.997 1.00 51.56 230 TYR A O 1
ATOM 1914 N N . GLY A 1 231 ? 0.803 2.097 28.136 1.00 57.44 231 GLY A N 1
ATOM 1915 C CA . GLY A 1 231 ? -0.266 3.025 27.742 1.00 57.44 231 GLY A CA 1
ATOM 1916 C C . GLY A 1 231 ? -0.258 3.432 26.258 1.00 57.44 231 GLY A C 1
ATOM 1917 O O . GLY A 1 231 ? 0.553 2.974 25.449 1.00 57.44 231 GLY A O 1
ATOM 1918 N N . LEU A 1 232 ? -1.176 4.327 25.871 1.00 67.00 232 LEU A N 1
ATOM 1919 C CA . LEU A 1 232 ? -1.191 4.895 24.519 1.00 67.00 232 LEU A CA 1
ATOM 1920 C C . LEU A 1 232 ? 0.136 5.598 24.204 1.00 67.00 232 LEU A C 1
ATOM 1922 O O . LEU A 1 232 ? 0.461 6.638 24.771 1.00 67.00 232 LEU A O 1
ATOM 1926 N N . SER A 1 233 ? 0.875 5.072 23.226 1.00 80.75 233 SER A N 1
ATOM 1927 C CA . SER A 1 233 ? 2.035 5.772 22.682 1.00 80.75 233 SER A CA 1
ATOM 1928 C C . SER A 1 233 ? 1.571 6.945 21.817 1.00 80.75 233 SER A C 1
ATOM 1930 O O . SER A 1 233 ? 1.231 6.790 20.638 1.00 80.75 233 SER A O 1
ATOM 1932 N N . TYR A 1 234 ? 1.571 8.141 22.408 1.00 84.00 234 TYR A N 1
ATOM 1933 C CA . TYR A 1 234 ? 1.226 9.378 21.708 1.00 84.00 234 TYR A CA 1
ATOM 1934 C C . TYR A 1 234 ? 2.152 9.665 20.524 1.00 84.00 234 TYR A C 1
ATOM 1936 O O . TYR A 1 234 ? 1.707 10.290 19.564 1.00 84.00 234 TYR A O 1
ATOM 1944 N N . TYR A 1 235 ? 3.379 9.131 20.522 1.00 84.56 235 TYR A N 1
ATOM 1945 C CA . TYR A 1 235 ? 4.267 9.161 19.357 1.00 84.56 235 TYR A CA 1
ATOM 1946 C C . TYR A 1 235 ? 3.594 8.539 18.117 1.00 84.56 235 TYR A C 1
ATOM 1948 O O . TYR A 1 235 ? 3.399 9.212 17.099 1.00 84.56 235 TYR A O 1
ATOM 1956 N N . TYR A 1 236 ? 3.160 7.274 18.206 1.00 83.88 236 TYR A N 1
ATOM 1957 C CA . TYR A 1 236 ? 2.558 6.570 17.066 1.00 83.88 236 TYR A CA 1
ATOM 1958 C C . TYR A 1 236 ? 1.183 7.131 16.695 1.00 83.88 236 TYR A C 1
ATOM 1960 O O . TYR A 1 236 ? 0.860 7.226 15.507 1.00 83.88 236 TYR A O 1
ATOM 1968 N N . LEU A 1 237 ? 0.381 7.535 17.687 1.00 88.31 237 LEU A N 1
ATOM 1969 C CA . LEU A 1 237 ? -0.922 8.156 17.440 1.00 88.31 237 LEU A CA 1
ATOM 1970 C C . LEU A 1 237 ? -0.782 9.480 16.690 1.00 88.31 237 LEU A C 1
ATOM 1972 O O . LEU A 1 237 ? -1.506 9.693 15.719 1.00 88.31 237 LEU A O 1
ATOM 1976 N N . THR A 1 238 ? 0.171 10.330 17.082 1.00 89.50 238 THR A N 1
ATOM 1977 C CA . THR A 1 238 ? 0.428 11.616 16.416 1.00 89.50 238 THR A CA 1
ATOM 1978 C C . THR A 1 238 ? 0.876 11.384 14.977 1.00 89.50 238 THR A C 1
ATOM 1980 O O . THR A 1 238 ? 0.301 11.954 14.055 1.00 89.50 238 THR A O 1
ATOM 1983 N N . CYS A 1 239 ? 1.796 10.443 14.745 1.00 89.94 239 CYS A N 1
ATOM 1984 C CA . CYS A 1 239 ? 2.214 10.062 13.394 1.00 89.94 239 CYS A CA 1
ATOM 1985 C C . CYS A 1 239 ? 1.046 9.551 12.525 1.00 89.94 239 CYS A C 1
ATOM 1987 O O . CYS A 1 239 ? 0.929 9.906 11.346 1.00 89.94 239 CYS A O 1
ATOM 1989 N N . TRP A 1 240 ? 0.150 8.726 13.079 1.00 90.31 240 TRP A N 1
ATOM 1990 C CA . TRP A 1 240 ? -1.037 8.258 12.355 1.00 90.31 240 TRP A CA 1
ATOM 1991 C C . TRP A 1 240 ? -2.055 9.367 12.107 1.00 90.31 240 TRP A C 1
ATOM 1993 O O . TRP A 1 240 ? -2.627 9.410 11.016 1.00 90.31 240 TRP A O 1
ATOM 2003 N N . ALA A 1 241 ? -2.267 10.257 13.076 1.00 92.56 241 ALA A N 1
ATOM 2004 C CA . ALA A 1 241 ? -3.149 11.407 12.937 1.00 92.56 241 ALA A CA 1
ATOM 2005 C C . ALA A 1 241 ? -2.639 12.355 11.849 1.00 92.56 241 ALA A C 1
ATOM 2007 O O . ALA A 1 241 ? -3.426 12.777 11.007 1.00 92.56 241 ALA A O 1
ATOM 2008 N N . SER A 1 242 ? -1.330 12.592 11.773 1.00 92.69 242 SER A N 1
ATOM 2009 C CA . SER A 1 242 ? -0.704 13.390 10.714 1.00 92.69 242 SER A CA 1
ATOM 2010 C C . SER A 1 242 ? -0.867 12.786 9.322 1.00 92.69 242 SER A C 1
ATOM 2012 O O . SER A 1 242 ? -1.055 13.512 8.351 1.00 92.69 242 SER A O 1
ATOM 2014 N N . LYS A 1 243 ? -0.834 11.452 9.211 1.00 91.75 243 LYS A N 1
ATOM 2015 C CA . LYS A 1 243 ? -1.004 10.738 7.935 1.00 91.75 243 LYS A CA 1
ATOM 2016 C C . LYS A 1 243 ? -2.470 10.620 7.493 1.00 91.75 243 LYS A C 1
ATOM 2018 O O . LYS A 1 243 ? -2.739 10.450 6.304 1.00 91.75 243 LYS A O 1
ATOM 2023 N N . SER A 1 244 ? -3.417 10.573 8.430 1.00 90.19 244 SER A N 1
ATOM 2024 C CA . SER A 1 244 ? -4.818 10.276 8.111 1.00 90.19 244 SER A CA 1
ATOM 2025 C C . SER A 1 244 ? -5.434 11.379 7.241 1.00 90.19 244 SER A C 1
ATOM 2027 O O . SER A 1 244 ? -5.036 12.534 7.334 1.00 90.19 244 SER A O 1
ATOM 2029 N N . LYS A 1 245 ? -6.437 11.046 6.420 1.00 85.12 245 LYS A N 1
ATOM 2030 C CA . LYS A 1 245 ? -7.236 12.053 5.688 1.00 85.12 245 LYS A CA 1
ATOM 2031 C C . LYS A 1 245 ? -8.265 12.769 6.574 1.00 85.12 245 LYS A C 1
ATOM 2033 O O . LYS A 1 245 ? -8.965 13.653 6.110 1.00 85.12 245 LYS A O 1
ATOM 2038 N N . GLN A 1 246 ? -8.428 12.305 7.811 1.00 82.56 246 GLN A N 1
ATOM 2039 C CA . GLN A 1 246 ? -9.517 12.707 8.695 1.00 82.56 246 GLN A CA 1
ATOM 2040 C C . GLN A 1 246 ? -9.133 13.900 9.575 1.00 82.56 246 GLN A C 1
ATOM 2042 O O . GLN A 1 246 ? -7.990 14.341 9.572 1.00 82.56 246 GLN A O 1
ATOM 2047 N N . ASN A 1 247 ? -10.103 14.364 10.354 1.00 80.62 247 ASN A N 1
ATOM 2048 C CA . ASN A 1 247 ? -10.115 15.558 11.197 1.00 80.62 247 ASN A CA 1
ATOM 2049 C C . ASN A 1 247 ? -8.756 16.038 11.781 1.00 80.62 247 ASN A C 1
ATOM 2051 O O . ASN A 1 247 ? -8.108 15.324 12.554 1.00 80.62 247 ASN A O 1
ATOM 2055 N N . LEU A 1 248 ? -8.381 17.286 11.457 1.00 93.19 248 LEU A N 1
ATOM 2056 C CA . LEU A 1 248 ? -7.256 18.044 12.028 1.00 93.19 248 LEU A CA 1
ATOM 2057 C C . LEU A 1 248 ? -7.351 18.180 13.558 1.00 93.19 248 LEU A C 1
ATOM 2059 O O . LEU A 1 248 ? -6.325 18.163 14.233 1.00 93.19 248 LEU A O 1
ATOM 2063 N N . GLU A 1 249 ? -8.560 18.233 14.117 1.00 93.38 249 GLU A N 1
ATOM 2064 C CA . GLU A 1 249 ? -8.795 18.380 15.560 1.00 93.38 249 GLU A CA 1
ATOM 2065 C C . GLU A 1 249 ? -8.208 17.228 16.387 1.00 93.38 249 GLU A C 1
ATOM 2067 O O . GLU A 1 249 ? -7.772 17.431 17.517 1.00 93.38 249 GLU A O 1
ATOM 2072 N N . ILE A 1 250 ? -8.120 16.018 15.821 1.00 94.25 250 ILE A N 1
ATOM 2073 C CA . ILE A 1 250 ? -7.436 14.898 16.487 1.00 94.25 250 ILE A CA 1
ATOM 2074 C C . ILE A 1 250 ? -5.947 15.192 16.649 1.00 94.25 250 ILE A C 1
ATOM 2076 O O . ILE A 1 250 ? -5.374 14.908 17.699 1.00 94.25 250 ILE A O 1
ATOM 2080 N N . LEU A 1 251 ? -5.319 15.745 15.609 1.00 94.38 251 LEU A N 1
ATOM 2081 C CA . LEU A 1 251 ? -3.904 16.089 15.652 1.00 94.38 251 LEU A CA 1
ATOM 2082 C C . LEU A 1 251 ? -3.657 17.224 16.648 1.00 94.38 251 LEU A C 1
ATOM 2084 O O . LEU A 1 251 ? -2.744 17.104 17.459 1.00 94.38 251 LEU A O 1
ATOM 2088 N N . LYS A 1 252 ? -4.500 18.266 16.636 1.00 94.38 252 LYS A N 1
ATOM 2089 C CA . LYS A 1 252 ? -4.429 19.364 17.612 1.00 94.38 252 LYS A CA 1
ATOM 2090 C C . LYS A 1 252 ? -4.528 18.849 19.040 1.00 94.38 252 LYS A C 1
ATOM 2092 O O . LYS A 1 252 ? -3.656 19.126 19.850 1.00 94.38 252 LYS A O 1
ATOM 2097 N N . TRP A 1 253 ? -5.529 18.014 19.322 1.00 94.06 253 TRP A N 1
ATOM 2098 C CA . TRP A 1 253 ? -5.707 17.426 20.646 1.00 94.06 253 TRP A CA 1
ATOM 2099 C C . TRP A 1 253 ? -4.489 16.600 21.089 1.00 94.06 253 TRP A C 1
ATOM 2101 O O . TRP A 1 253 ? -4.033 16.746 22.218 1.00 94.06 253 TRP A O 1
ATOM 2111 N N . LEU A 1 254 ? -3.914 15.765 20.216 1.00 91.00 254 LEU A N 1
ATOM 2112 C CA . LEU A 1 254 ? -2.711 14.991 20.552 1.00 91.00 254 LEU A CA 1
ATOM 2113 C C . LEU A 1 254 ? -1.503 15.894 20.843 1.00 91.00 254 LEU A C 1
ATOM 2115 O O . LEU A 1 254 ? -0.759 15.647 21.788 1.00 91.00 254 LEU A O 1
ATOM 2119 N N . VAL A 1 255 ? -1.307 16.941 20.049 1.00 90.12 255 VAL A N 1
ATOM 2120 C CA . VAL A 1 255 ? -0.171 17.855 20.195 1.00 90.12 255 VAL A CA 1
ATOM 2121 C C . VAL A 1 255 ? -0.320 18.722 21.447 1.00 90.12 255 VAL A C 1
ATOM 2123 O O . VAL A 1 255 ? 0.536 18.677 22.329 1.00 90.12 255 VAL A O 1
ATOM 2126 N N . GLU A 1 256 ? -1.420 19.462 21.550 1.00 91.12 256 GLU A N 1
ATOM 2127 C CA . GLU A 1 256 ? -1.632 20.490 22.574 1.00 91.12 256 GLU A CA 1
ATOM 2128 C C . GLU A 1 256 ? -1.922 19.869 23.942 1.00 91.12 256 GLU A C 1
ATOM 2130 O O . GLU A 1 256 ? -1.324 20.243 24.950 1.00 91.12 256 GLU A O 1
ATOM 2135 N N . GLU A 1 257 ? -2.812 18.876 24.000 1.00 88.69 257 GLU A N 1
ATOM 2136 C CA . GLU A 1 257 ? -3.259 18.316 25.277 1.00 88.69 257 GLU A CA 1
ATOM 2137 C C . GLU A 1 257 ? -2.357 17.191 25.786 1.00 88.69 257 GLU A C 1
ATOM 2139 O O . GLU A 1 257 ? -2.305 16.968 26.996 1.00 88.69 257 GLU A O 1
ATOM 2144 N N . LYS A 1 258 ? -1.670 16.456 24.897 1.00 86.94 258 LYS A N 1
ATOM 2145 C CA . LYS A 1 258 ? -0.920 15.247 25.286 1.00 86.94 258 LYS A CA 1
ATOM 2146 C C . LYS A 1 258 ? 0.587 15.368 25.175 1.00 86.94 258 LYS A C 1
ATOM 2148 O O . LYS A 1 258 ? 1.264 14.853 26.058 1.00 86.94 258 LYS A O 1
ATOM 2153 N N . LEU A 1 259 ? 1.130 16.010 24.146 1.00 83.38 259 LEU A N 1
ATOM 2154 C CA . LEU A 1 259 ? 2.585 16.149 24.021 1.00 83.38 259 LEU A CA 1
ATOM 2155 C C . LEU A 1 259 ? 3.095 17.360 24.807 1.00 83.38 259 LEU A C 1
ATOM 2157 O O . LEU A 1 259 ? 3.976 17.222 25.657 1.00 83.38 259 LEU A O 1
ATOM 2161 N N . GLU A 1 260 ? 2.512 18.537 24.579 1.00 83.62 260 GLU A N 1
ATOM 2162 C CA . GLU A 1 260 ? 2.996 19.783 25.181 1.00 83.62 260 GLU A CA 1
ATOM 2163 C C . GLU A 1 260 ? 2.744 19.855 26.688 1.00 83.62 260 GLU A C 1
ATOM 2165 O O . GLU A 1 260 ? 3.677 20.101 27.456 1.00 83.62 260 GLU A O 1
ATOM 2170 N N . LYS A 1 261 ? 1.512 19.577 27.141 1.00 81.94 261 LYS A N 1
ATOM 2171 C CA . LYS A 1 261 ? 1.179 19.613 28.578 1.00 81.94 261 LYS A CA 1
ATOM 2172 C C . LYS A 1 261 ? 1.993 18.622 29.409 1.00 81.94 261 LYS A C 1
ATOM 2174 O O . LYS A 1 261 ? 2.351 18.933 30.542 1.00 81.94 261 LYS A O 1
ATOM 2179 N N . ASN A 1 262 ? 2.334 17.467 28.840 1.00 72.50 262 ASN A N 1
ATOM 2180 C CA . ASN A 1 262 ? 3.100 16.436 29.540 1.00 72.50 262 ASN A CA 1
ATOM 2181 C C . ASN A 1 262 ? 4.622 16.656 29.480 1.00 72.50 262 ASN A C 1
ATOM 2183 O O . ASN A 1 262 ? 5.365 15.819 29.989 1.00 72.50 262 ASN A O 1
ATOM 2187 N N . LYS A 1 263 ? 5.100 17.761 28.877 1.00 69.19 263 LYS A N 1
ATOM 2188 C CA . LYS A 1 263 ? 6.528 18.118 28.766 1.00 69.19 263 LYS A CA 1
ATOM 2189 C C . LYS A 1 263 ? 7.401 16.947 28.299 1.00 69.19 263 LYS A C 1
ATOM 2191 O O . LYS A 1 263 ? 8.492 16.717 28.825 1.00 69.19 263 LYS A O 1
ATOM 2196 N N . THR A 1 264 ? 6.915 16.173 27.329 1.00 66.19 264 THR A N 1
ATOM 2197 C CA . THR A 1 264 ? 7.644 15.003 26.831 1.00 66.19 264 THR A CA 1
ATOM 2198 C C . THR A 1 264 ? 8.983 15.441 26.243 1.00 66.19 264 THR A C 1
ATOM 2200 O O . THR A 1 264 ? 9.004 16.218 25.288 1.00 66.19 264 THR A O 1
ATOM 2203 N N . LYS A 1 265 ? 10.099 14.922 26.779 1.00 62.97 265 LYS A N 1
ATOM 2204 C CA . LYS A 1 265 ? 11.468 15.264 26.337 1.00 62.97 265 LYS A CA 1
ATOM 2205 C C . LYS A 1 265 ? 11.728 14.968 24.850 1.00 62.97 265 LYS A C 1
ATOM 2207 O O . LYS A 1 265 ? 12.657 15.514 24.276 1.00 62.97 265 LYS A O 1
ATOM 2212 N N . GLU A 1 266 ? 10.889 14.144 24.224 1.00 74.25 266 GLU A N 1
ATOM 2213 C CA . GLU A 1 266 ? 10.998 13.716 22.824 1.00 74.25 266 GLU A CA 1
ATOM 2214 C C . GLU A 1 266 ? 10.022 14.438 21.877 1.00 74.25 266 GLU A C 1
ATOM 2216 O O . GLU A 1 266 ? 9.840 14.006 20.738 1.00 74.25 266 GLU A O 1
ATOM 2221 N N . ILE A 1 267 ? 9.374 15.529 22.317 1.00 81.31 267 ILE A N 1
ATOM 2222 C CA . ILE A 1 267 ? 8.364 16.234 21.506 1.00 81.31 267 ILE A CA 1
ATOM 2223 C C . ILE A 1 267 ? 8.902 16.641 20.128 1.00 81.31 267 ILE A C 1
ATOM 2225 O O . ILE A 1 267 ? 8.201 16.486 19.133 1.00 81.31 267 ILE A O 1
ATOM 2229 N N . GLU A 1 268 ? 10.163 17.065 20.046 1.00 82.75 268 GLU A N 1
ATOM 2230 C CA . GLU A 1 268 ? 10.806 17.449 18.787 1.00 82.75 268 GLU A CA 1
ATOM 2231 C C . GLU A 1 268 ? 10.904 16.264 17.810 1.00 82.75 268 GLU A C 1
ATOM 2233 O O . GLU A 1 268 ? 10.560 16.392 16.635 1.00 82.75 268 GLU A O 1
ATOM 2238 N N . ILE A 1 269 ? 11.276 15.077 18.305 1.00 84.69 269 ILE A N 1
ATOM 2239 C CA . ILE A 1 269 ? 11.353 13.843 17.508 1.00 84.69 269 ILE A CA 1
ATOM 2240 C C . ILE A 1 269 ? 9.959 13.452 17.007 1.00 84.69 269 ILE A C 1
ATOM 2242 O O . ILE A 1 269 ? 9.789 13.149 15.822 1.00 84.69 269 ILE A O 1
ATOM 2246 N N . VAL A 1 270 ? 8.958 13.486 17.896 1.00 87.69 270 VAL A N 1
ATOM 2247 C CA . VAL A 1 270 ? 7.563 13.162 17.563 1.00 87.69 270 VAL A CA 1
ATOM 2248 C C . VAL A 1 270 ? 7.041 14.110 16.485 1.00 87.69 270 VAL A C 1
ATOM 2250 O O . VAL A 1 270 ? 6.472 13.660 15.491 1.00 87.69 270 VAL A O 1
ATOM 2253 N N . VAL A 1 271 ? 7.243 15.417 16.662 1.00 88.38 271 VAL A N 1
ATOM 2254 C CA . VAL A 1 271 ? 6.770 16.457 15.742 1.00 88.38 271 VAL A CA 1
ATOM 2255 C C . VAL A 1 271 ? 7.468 16.349 14.393 1.00 88.38 271 VAL A C 1
ATOM 2257 O O . VAL A 1 271 ? 6.793 16.352 13.364 1.00 88.38 271 VAL A O 1
ATOM 2260 N N . ARG A 1 272 ? 8.792 16.178 14.366 1.00 90.38 272 ARG A N 1
ATOM 2261 C CA . ARG A 1 272 ? 9.543 15.956 13.125 1.00 90.38 272 ARG A CA 1
ATOM 2262 C C . ARG A 1 272 ? 8.988 14.765 12.348 1.00 90.38 272 ARG A C 1
ATOM 2264 O O . ARG A 1 272 ? 8.763 14.838 11.137 1.00 90.38 272 ARG A O 1
ATOM 2271 N N . ASP A 1 273 ? 8.754 13.642 13.018 1.00 91.12 273 ASP A N 1
ATOM 2272 C CA . ASP A 1 273 ? 8.235 12.451 12.352 1.00 91.12 273 ASP A CA 1
ATOM 2273 C C . ASP A 1 273 ? 6.776 12.661 11.908 1.00 91.12 273 ASP A C 1
ATOM 2275 O O . ASP A 1 273 ? 6.416 12.304 10.783 1.00 91.12 273 ASP A O 1
ATOM 2279 N N . ALA A 1 274 ? 5.960 13.347 12.711 1.00 92.88 274 ALA A N 1
ATOM 2280 C CA . ALA A 1 274 ? 4.603 13.759 12.362 1.00 92.88 274 ALA A CA 1
ATOM 2281 C C . ALA A 1 274 ? 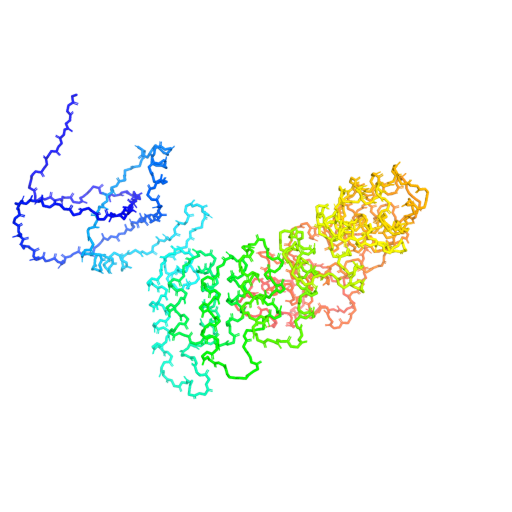4.560 14.645 11.099 1.00 92.88 274 ALA A C 1
ATOM 2283 O O . ALA A 1 274 ? 3.744 14.383 10.211 1.00 92.88 274 ALA A O 1
ATOM 2284 N N . ILE A 1 275 ? 5.463 15.624 10.967 1.00 93.00 275 ILE A N 1
ATOM 2285 C CA . ILE A 1 275 ? 5.629 16.457 9.763 1.00 93.00 275 ILE A CA 1
ATOM 2286 C C . ILE A 1 275 ? 5.990 15.572 8.563 1.00 93.00 275 ILE A C 1
ATOM 2288 O O . ILE A 1 275 ? 5.360 15.669 7.510 1.00 93.00 275 ILE A O 1
ATOM 2292 N N . ASN A 1 276 ? 6.932 14.636 8.721 1.00 92.88 276 ASN A N 1
ATOM 2293 C CA . ASN A 1 276 ? 7.309 13.689 7.666 1.00 92.88 276 ASN A CA 1
ATOM 2294 C C . ASN A 1 276 ? 6.138 12.802 7.202 1.00 92.88 276 ASN A C 1
ATOM 2296 O O . ASN A 1 276 ? 6.010 12.513 6.006 1.00 92.88 276 ASN A O 1
ATOM 2300 N N . TYR A 1 277 ? 5.277 12.360 8.122 1.00 93.81 277 TYR A N 1
ATOM 2301 C CA . TYR A 1 277 ? 4.080 11.583 7.795 1.00 93.81 277 TYR A CA 1
ATOM 2302 C C . TYR A 1 277 ? 3.004 12.426 7.100 1.00 93.81 277 TYR A C 1
ATOM 2304 O O . TYR A 1 277 ? 2.423 11.941 6.125 1.00 93.81 277 TYR A O 1
ATOM 2312 N N . ALA A 1 278 ? 2.775 13.667 7.546 1.00 94.75 278 ALA A N 1
ATOM 2313 C CA . ALA A 1 278 ? 1.861 14.607 6.891 1.00 94.75 278 ALA A CA 1
ATOM 2314 C C . ALA A 1 278 ? 2.333 14.944 5.468 1.00 94.75 278 ALA A C 1
ATOM 2316 O O . ALA A 1 278 ? 1.559 14.810 4.518 1.00 94.75 278 ALA A O 1
ATOM 2317 N N . ALA A 1 279 ? 3.622 15.269 5.308 1.00 94.12 279 ALA A N 1
ATOM 2318 C CA . ALA A 1 279 ? 4.242 15.561 4.019 1.00 94.12 279 ALA A CA 1
ATOM 2319 C C . ALA A 1 279 ? 4.121 14.372 3.058 1.00 94.12 279 ALA A C 1
ATOM 2321 O O . ALA A 1 279 ? 3.644 14.532 1.942 1.00 94.12 279 ALA A O 1
ATOM 2322 N N . ARG A 1 280 ? 4.454 13.150 3.505 1.00 94.19 280 ARG A N 1
ATOM 2323 C CA . ARG A 1 280 ? 4.330 11.927 2.687 1.00 94.19 280 ARG A CA 1
ATOM 2324 C C . ARG A 1 280 ? 2.893 11.616 2.271 1.00 94.19 280 ARG A C 1
ATOM 2326 O O . ARG A 1 280 ? 2.693 10.997 1.230 1.00 94.19 280 ARG A O 1
ATOM 2333 N N . ALA A 1 281 ? 1.915 11.972 3.096 1.00 93.31 281 ALA A N 1
ATOM 2334 C CA . ALA A 1 281 ? 0.499 11.738 2.827 1.00 93.31 281 ALA A CA 1
ATOM 2335 C C . ALA A 1 281 ? -0.181 12.880 2.057 1.00 93.31 281 ALA A C 1
ATOM 2337 O O . ALA A 1 281 ? -1.374 12.772 1.772 1.00 93.31 281 ALA A O 1
ATOM 2338 N N . GLY A 1 282 ? 0.543 13.963 1.752 1.00 94.31 282 GLY A N 1
ATOM 2339 C CA . GLY A 1 282 ? -0.004 15.128 1.061 1.00 94.31 282 GLY A CA 1
ATOM 2340 C C . GLY A 1 282 ? -0.992 15.945 1.907 1.00 94.31 282 GLY A C 1
ATOM 2341 O O . GLY A 1 282 ? -1.835 16.633 1.343 1.00 94.31 282 GLY A O 1
ATOM 2342 N N . GLN A 1 283 ? -0.939 15.845 3.242 1.00 94.62 283 GLN A N 1
ATOM 2343 C CA . GLN A 1 283 ? -1.894 16.495 4.152 1.00 94.62 283 GLN A CA 1
ATOM 2344 C C . GLN A 1 283 ? -1.487 17.950 4.435 1.00 94.62 283 GLN A C 1
ATOM 2346 O O . GLN A 1 283 ? -0.872 18.233 5.464 1.00 94.62 283 GLN A O 1
ATOM 2351 N N . LEU A 1 284 ? -1.819 18.866 3.517 1.00 94.00 284 LEU A N 1
ATOM 2352 C CA . LEU A 1 284 ? -1.386 20.268 3.575 1.00 94.00 284 LEU A CA 1
ATOM 2353 C C . LEU A 1 284 ? -1.809 20.982 4.868 1.00 94.00 284 LEU A C 1
ATOM 2355 O O . LEU A 1 284 ? -0.963 21.574 5.524 1.00 94.00 284 LEU A O 1
ATOM 2359 N N . GLU A 1 285 ? -3.075 20.889 5.276 1.00 94.38 285 GLU A N 1
ATOM 2360 C CA . GLU A 1 285 ? -3.588 21.592 6.468 1.00 94.38 285 GLU A CA 1
ATOM 2361 C C . GLU A 1 285 ? -2.876 21.160 7.759 1.00 94.38 285 GLU A C 1
ATOM 2363 O O . GLU A 1 285 ? -2.493 21.977 8.595 1.00 94.38 285 GLU A O 1
ATOM 2368 N N . LYS A 1 286 ? -2.636 19.854 7.912 1.00 94.56 286 LYS A N 1
ATOM 2369 C CA . LYS A 1 286 ? -1.914 19.294 9.067 1.00 94.56 286 LYS A CA 1
ATOM 2370 C C . LYS A 1 286 ? -0.453 19.700 9.060 1.00 94.56 286 LYS A C 1
ATOM 2372 O O . LYS A 1 286 ? 0.112 19.998 10.107 1.00 94.56 286 LYS A O 1
ATOM 2377 N N . LEU A 1 287 ? 0.147 19.710 7.875 1.00 93.56 287 LEU A N 1
ATOM 2378 C CA . LEU A 1 287 ? 1.511 20.165 7.679 1.00 93.56 287 LEU A CA 1
ATOM 2379 C C . LEU A 1 287 ? 1.650 21.652 8.041 1.00 93.56 287 LEU A C 1
ATOM 2381 O O . LEU A 1 287 ? 2.575 22.013 8.763 1.00 93.56 287 LEU A O 1
ATOM 2385 N N . GLN A 1 288 ? 0.701 22.486 7.604 1.00 93.25 288 GLN A N 1
ATOM 2386 C CA . GLN A 1 288 ? 0.632 23.908 7.934 1.00 93.25 288 GLN A CA 1
ATOM 2387 C C . GLN A 1 288 ? 0.506 24.143 9.438 1.00 93.25 288 GLN A C 1
ATOM 2389 O O . GLN A 1 288 ? 1.233 24.966 9.987 1.00 93.25 288 GLN A O 1
ATOM 2394 N N . TYR A 1 289 ? -0.370 23.390 10.107 1.00 94.69 289 TYR A N 1
ATOM 2395 C CA . TYR A 1 289 ? -0.533 23.457 11.557 1.00 94.69 289 TYR A CA 1
ATOM 2396 C C . TYR A 1 289 ? 0.759 23.090 12.304 1.00 94.69 289 TYR A C 1
ATOM 2398 O O . TYR A 1 289 ? 1.224 23.861 13.141 1.00 94.69 289 TYR A O 1
ATOM 2406 N N . LEU A 1 290 ? 1.372 21.944 11.978 1.00 92.69 290 LEU A N 1
ATOM 2407 C CA . LEU A 1 290 ? 2.582 21.474 12.664 1.00 92.69 290 LEU A CA 1
ATOM 2408 C C . LEU A 1 290 ? 3.767 22.426 12.459 1.00 92.69 290 LEU A C 1
ATOM 2410 O O . LEU A 1 290 ? 4.447 22.773 13.421 1.00 92.69 290 LEU A O 1
ATOM 2414 N N . ILE A 1 291 ? 3.996 22.877 11.222 1.00 90.94 291 ILE A N 1
ATOM 2415 C CA . ILE A 1 291 ? 5.096 23.797 10.903 1.00 90.94 291 ILE A CA 1
ATOM 2416 C C . ILE A 1 291 ? 4.845 25.180 11.499 1.00 90.94 291 ILE A C 1
ATOM 2418 O O . ILE A 1 291 ? 5.775 25.790 12.018 1.00 90.94 291 ILE A O 1
ATOM 2422 N N . GLY A 1 292 ? 3.602 25.666 11.463 1.00 90.19 292 GLY A N 1
ATOM 2423 C CA . GLY A 1 292 ? 3.234 26.942 12.073 1.00 90.19 292 GLY A CA 1
ATOM 2424 C C . GLY A 1 292 ? 3.437 26.970 13.588 1.00 90.19 292 GLY A C 1
ATOM 2425 O O . GLY A 1 292 ? 3.659 28.042 14.141 1.00 90.19 292 GLY A O 1
ATOM 2426 N N . ARG A 1 293 ? 3.387 25.807 14.252 1.00 90.44 293 ARG A N 1
ATOM 2427 C CA . ARG A 1 293 ? 3.536 25.695 15.706 1.00 90.44 293 ARG A CA 1
ATOM 2428 C C . ARG A 1 293 ? 4.972 25.443 16.168 1.00 90.44 293 ARG A C 1
ATOM 2430 O O . ARG A 1 293 ? 5.396 26.053 17.142 1.00 90.44 293 ARG A O 1
ATOM 2437 N N . PHE A 1 294 ? 5.710 24.561 15.493 1.00 86.69 294 PHE A N 1
ATOM 2438 C CA . PHE A 1 294 ? 7.029 24.104 15.960 1.00 86.69 294 PHE A CA 1
ATOM 2439 C C . PHE A 1 294 ? 8.216 24.619 15.142 1.00 86.69 294 PHE A C 1
ATOM 2441 O O . PHE A 1 294 ? 9.356 24.380 15.532 1.00 86.69 294 PHE A O 1
ATOM 2448 N N . ASN A 1 295 ? 7.968 25.347 14.047 1.00 81.50 295 ASN A N 1
ATOM 2449 C CA . ASN A 1 295 ? 8.966 25.710 13.040 1.00 81.50 295 ASN A CA 1
ATOM 2450 C C . ASN A 1 295 ? 9.708 24.493 12.452 1.00 81.50 295 ASN A C 1
ATOM 2452 O O . ASN A 1 295 ? 9.609 23.358 12.916 1.00 81.50 295 ASN A O 1
ATOM 2456 N N . LEU A 1 296 ? 10.417 24.714 11.348 1.00 77.69 296 LEU A N 1
ATOM 2457 C CA . LEU A 1 296 ? 11.227 23.677 10.723 1.00 77.69 296 LEU A CA 1
ATOM 2458 C C . LEU A 1 296 ? 12.674 23.792 11.183 1.00 77.69 296 LEU A C 1
ATOM 2460 O O . LEU A 1 296 ? 13.266 24.867 11.114 1.00 77.69 296 LEU A O 1
ATOM 2464 N N . ASN A 1 297 ? 13.244 22.667 11.612 1.00 81.31 297 ASN A N 1
ATOM 2465 C CA . ASN A 1 297 ? 14.678 22.562 11.817 1.00 81.31 297 ASN A CA 1
ATOM 2466 C C . ASN A 1 297 ? 15.372 22.467 10.441 1.00 81.31 297 ASN A C 1
ATOM 2468 O O . ASN A 1 297 ? 15.044 21.552 9.670 1.00 81.31 297 ASN A O 1
ATOM 2472 N N . PRO A 1 298 ? 16.341 23.350 10.127 1.00 78.88 298 PRO A N 1
ATOM 2473 C CA . PRO A 1 298 ? 17.095 23.303 8.877 1.00 78.88 298 PRO A CA 1
ATOM 2474 C C . PRO A 1 298 ? 17.730 21.951 8.559 1.00 78.88 298 PRO A C 1
ATOM 2476 O O . PRO A 1 298 ? 17.775 21.550 7.396 1.00 78.88 298 PRO A O 1
ATOM 2479 N N . ALA A 1 299 ? 18.152 21.206 9.585 1.00 81.62 299 ALA A N 1
ATOM 2480 C CA . ALA A 1 299 ? 18.729 19.875 9.420 1.00 81.62 299 ALA A CA 1
ATOM 2481 C C . ALA A 1 299 ? 17.744 18.860 8.803 1.00 81.62 299 ALA A C 1
ATOM 2483 O O . ALA A 1 299 ? 18.161 17.917 8.130 1.00 81.62 299 ALA A O 1
ATOM 2484 N N . ASP A 1 300 ? 16.435 19.063 8.978 1.00 83.31 300 ASP A N 1
ATOM 2485 C CA . ASP A 1 300 ? 15.392 18.151 8.506 1.00 83.31 300 ASP A CA 1
ATOM 2486 C C . ASP A 1 300 ? 14.765 18.565 7.164 1.00 83.31 300 ASP A C 1
ATOM 2488 O O . ASP A 1 300 ? 13.932 17.834 6.620 1.00 83.31 300 ASP A O 1
ATOM 2492 N N . HIS A 1 301 ? 15.160 19.707 6.592 1.00 81.75 301 HIS A N 1
ATOM 2493 C CA . HIS A 1 301 ? 14.582 20.255 5.357 1.00 81.75 301 HIS A CA 1
ATOM 2494 C C . HIS A 1 301 ? 14.568 19.245 4.201 1.00 81.75 301 HIS A C 1
ATOM 2496 O O . HIS A 1 301 ? 13.520 18.987 3.600 1.00 81.75 301 HIS A O 1
ATOM 2502 N N . ASN A 1 302 ? 15.705 18.592 3.956 1.00 84.81 302 ASN A N 1
ATOM 2503 C CA . ASN A 1 302 ? 15.820 17.527 2.961 1.00 84.81 302 ASN A CA 1
ATOM 2504 C C . ASN A 1 302 ? 14.841 16.385 3.207 1.00 84.81 302 ASN A C 1
ATOM 2506 O O . ASN A 1 302 ? 14.230 15.858 2.277 1.00 84.81 302 ASN A O 1
ATOM 2510 N N . ARG A 1 303 ? 14.706 15.968 4.469 1.00 88.25 303 ARG A N 1
ATOM 2511 C CA . ARG A 1 303 ? 13.865 14.836 4.843 1.00 88.25 303 ARG A CA 1
ATOM 2512 C C . ARG A 1 303 ? 12.410 15.140 4.515 1.00 88.25 303 ARG A C 1
ATOM 2514 O O . ARG A 1 303 ? 11.755 14.315 3.879 1.00 88.25 303 ARG A O 1
ATOM 2521 N N . HIS A 1 304 ? 11.948 16.338 4.866 1.00 89.56 304 HIS A N 1
ATOM 2522 C CA . HIS A 1 304 ? 10.598 16.801 4.567 1.00 89.56 304 HIS A CA 1
ATOM 2523 C C . HIS A 1 304 ? 10.339 16.873 3.060 1.00 89.56 304 HIS A C 1
ATOM 2525 O O . HIS A 1 304 ? 9.328 16.336 2.602 1.00 89.56 304 HIS A O 1
ATOM 2531 N N . LEU A 1 305 ? 11.272 17.434 2.280 1.00 90.25 305 LEU A N 1
ATOM 2532 C CA . LEU A 1 305 ? 11.156 17.501 0.820 1.00 90.25 305 LEU A CA 1
ATOM 2533 C C . LEU A 1 305 ? 11.137 16.110 0.173 1.00 90.25 305 LEU A C 1
ATOM 2535 O O . LEU A 1 305 ? 10.241 15.830 -0.614 1.00 90.25 305 LEU A O 1
ATOM 2539 N N . ILE A 1 306 ? 12.012 15.178 0.573 1.00 91.25 306 ILE A N 1
ATOM 2540 C CA . ILE A 1 306 ? 11.985 13.786 0.077 1.00 91.25 306 ILE A CA 1
ATOM 2541 C C . ILE A 1 306 ? 10.631 13.121 0.366 1.00 91.25 306 ILE A C 1
ATOM 2543 O O . ILE A 1 306 ? 10.109 12.354 -0.452 1.00 91.25 306 ILE A O 1
ATOM 2547 N N . LYS A 1 307 ? 10.046 13.360 1.548 1.00 93.81 307 LYS A N 1
ATOM 2548 C CA . LYS A 1 307 ? 8.723 12.818 1.888 1.00 93.81 307 LYS A CA 1
ATOM 2549 C C . LYS A 1 307 ? 7.625 13.468 1.051 1.00 93.81 307 LYS A C 1
ATOM 2551 O O . LYS A 1 307 ? 6.781 12.729 0.543 1.00 93.81 307 LYS A O 1
ATOM 2556 N N . ALA A 1 308 ? 7.670 14.783 0.863 1.00 93.75 308 ALA A N 1
ATOM 2557 C CA . ALA A 1 308 ? 6.747 15.526 0.015 1.00 93.75 308 ALA A CA 1
ATOM 2558 C C . ALA A 1 308 ? 6.804 15.067 -1.450 1.00 93.75 308 ALA A C 1
ATOM 2560 O O . ALA A 1 308 ? 5.752 14.799 -2.028 1.00 93.75 308 ALA A O 1
ATOM 2561 N N . SER A 1 309 ? 7.993 14.834 -2.017 1.00 93.44 309 SER A N 1
ATOM 2562 C CA . SER A 1 309 ? 8.152 14.305 -3.381 1.00 93.44 309 SER A CA 1
ATOM 2563 C C . SER A 1 309 ? 7.463 12.958 -3.572 1.00 93.44 309 SER A C 1
ATOM 2565 O O . SER A 1 309 ? 6.832 12.707 -4.593 1.00 93.44 309 SER A O 1
ATOM 2567 N N . LYS A 1 310 ? 7.494 12.098 -2.547 1.00 93.56 310 LYS A N 1
ATOM 2568 C CA . LYS A 1 310 ? 6.806 10.796 -2.578 1.00 93.56 310 LYS A CA 1
ATOM 2569 C C . LYS A 1 310 ? 5.281 10.910 -2.468 1.00 93.56 310 LYS A C 1
ATOM 2571 O O . LYS A 1 310 ? 4.601 9.913 -2.711 1.00 93.56 310 LYS A O 1
ATOM 2576 N N . SER A 1 311 ? 4.746 12.066 -2.070 1.00 93.12 311 SER A N 1
ATOM 2577 C CA . SER A 1 311 ? 3.304 12.277 -1.885 1.00 93.12 311 SER A CA 1
ATOM 2578 C C . SER A 1 311 ? 2.557 12.583 -3.180 1.00 93.12 311 SER A C 1
ATOM 2580 O O . SER A 1 311 ? 1.390 12.219 -3.288 1.00 93.12 311 SER A O 1
ATOM 2582 N N . GLY A 1 312 ? 3.221 13.230 -4.146 1.00 91.44 312 GLY A N 1
ATOM 2583 C CA . GLY A 1 312 ? 2.593 13.717 -5.379 1.00 91.44 312 GLY A CA 1
ATOM 2584 C C . GLY A 1 312 ? 1.895 15.073 -5.246 1.00 91.44 312 GLY A C 1
ATOM 2585 O O . GLY A 1 312 ? 1.368 15.581 -6.229 1.00 91.44 312 GLY A O 1
ATOM 2586 N N . SER A 1 313 ? 1.893 15.678 -4.054 1.00 94.31 313 SER A N 1
ATOM 2587 C CA . SER A 1 313 ? 1.197 16.939 -3.786 1.00 94.31 313 SER A CA 1
ATOM 2588 C C . SER A 1 313 ? 2.084 18.152 -4.083 1.00 94.31 313 SER A C 1
ATOM 2590 O O . SER A 1 313 ? 2.961 18.495 -3.286 1.00 94.31 313 SER A O 1
ATOM 2592 N N . ILE A 1 314 ? 1.825 18.825 -5.212 1.00 95.56 314 ILE A N 1
ATOM 2593 C CA . ILE A 1 314 ? 2.446 20.117 -5.561 1.00 95.56 314 ILE A CA 1
ATOM 2594 C C . ILE A 1 314 ? 2.225 21.158 -4.447 1.00 95.56 314 ILE A C 1
ATOM 2596 O O . ILE A 1 314 ? 3.223 21.722 -3.999 1.00 95.56 314 ILE A O 1
ATOM 2600 N N . PRO A 1 315 ? 1.004 21.342 -3.891 1.00 95.69 315 PRO A N 1
ATOM 2601 C CA . PRO A 1 315 ? 0.778 22.332 -2.833 1.00 95.69 315 PRO A CA 1
ATOM 2602 C C . PRO A 1 315 ? 1.631 22.108 -1.581 1.00 95.69 315 PRO A C 1
ATOM 2604 O O . PRO A 1 315 ? 2.061 23.058 -0.932 1.00 95.69 315 PRO A O 1
ATOM 2607 N N . VAL A 1 316 ? 1.904 20.848 -1.226 1.00 94.25 316 VAL A N 1
ATOM 2608 C CA . VAL A 1 316 ? 2.782 20.525 -0.093 1.00 94.25 316 VAL A CA 1
ATOM 2609 C C . VAL A 1 316 ? 4.230 20.906 -0.390 1.00 94.25 316 VAL A C 1
ATOM 2611 O O . VAL A 1 316 ? 4.902 21.449 0.485 1.00 94.25 316 VAL A O 1
ATOM 2614 N N . VAL A 1 317 ? 4.714 20.648 -1.607 1.00 92.94 317 VAL A N 1
ATOM 2615 C CA . VAL A 1 317 ? 6.069 21.039 -2.020 1.00 92.94 317 VAL A CA 1
ATOM 2616 C C . VAL A 1 317 ? 6.196 22.560 -2.075 1.00 92.94 317 VAL A C 1
ATOM 2618 O O . VAL A 1 317 ? 7.141 23.102 -1.512 1.00 92.94 317 VAL A O 1
ATOM 2621 N N . GLU A 1 318 ? 5.228 23.257 -2.669 1.00 92.62 318 GLU A N 1
ATOM 2622 C CA . GLU A 1 318 ? 5.176 24.723 -2.697 1.00 92.62 318 GLU A CA 1
ATOM 2623 C C . GLU A 1 318 ? 5.178 25.324 -1.294 1.00 92.62 318 GLU A C 1
ATOM 2625 O O . GLU A 1 318 ? 5.970 26.222 -1.006 1.00 92.62 318 GLU A O 1
ATOM 2630 N N . TYR A 1 319 ? 4.344 24.796 -0.396 1.00 92.50 319 TYR A N 1
ATOM 2631 C CA . TYR A 1 319 ? 4.292 25.255 0.985 1.00 92.50 319 TYR A CA 1
ATOM 2632 C C . TYR A 1 319 ? 5.631 25.082 1.703 1.00 92.50 319 TYR A C 1
ATOM 2634 O O . TYR A 1 319 ? 6.106 26.027 2.334 1.00 92.50 319 TYR A O 1
ATOM 2642 N N . LEU A 1 320 ? 6.264 23.912 1.581 1.00 89.19 320 LEU A N 1
ATOM 2643 C CA . LEU A 1 320 ? 7.589 23.677 2.153 1.00 89.19 320 LEU A CA 1
ATOM 2644 C C . LEU A 1 320 ? 8.625 24.660 1.590 1.00 89.19 320 LEU A C 1
ATOM 2646 O O . LEU A 1 320 ? 9.344 25.280 2.365 1.00 89.19 320 LEU A O 1
ATOM 2650 N N . LEU A 1 321 ? 8.658 24.884 0.275 1.00 87.62 321 LEU A N 1
ATOM 2651 C CA . LEU A 1 321 ? 9.581 25.849 -0.337 1.00 87.62 321 LEU A CA 1
ATOM 2652 C C . LEU A 1 321 ? 9.316 27.288 0.140 1.00 87.62 321 LEU A C 1
ATOM 2654 O O . LEU A 1 321 ? 10.258 28.008 0.464 1.00 87.62 321 LEU A O 1
ATOM 2658 N N . SER A 1 322 ? 8.044 27.686 0.283 1.00 87.88 322 SER A N 1
ATOM 2659 C CA . SER A 1 322 ? 7.649 29.012 0.796 1.00 87.88 322 SER A CA 1
ATOM 2660 C C . SER A 1 322 ? 8.135 29.294 2.220 1.00 87.88 322 SER A C 1
ATOM 2662 O O . SER A 1 322 ? 8.281 30.450 2.609 1.00 87.88 322 SER A O 1
ATOM 2664 N N . LYS A 1 323 ? 8.413 28.246 3.006 1.00 85.25 323 LYS A N 1
ATOM 2665 C CA . LYS A 1 323 ? 8.936 28.363 4.372 1.00 85.25 323 LYS A CA 1
ATOM 2666 C C . LYS A 1 323 ? 10.458 28.518 4.421 1.00 85.25 323 LYS A C 1
ATOM 2668 O O . LYS A 1 323 ? 11.041 28.413 5.493 1.00 85.25 323 LYS A O 1
ATOM 2673 N N . GLY A 1 324 ? 11.092 28.801 3.281 1.00 70.44 324 GLY A N 1
ATOM 2674 C CA . GLY A 1 324 ? 12.529 29.050 3.190 1.00 70.44 324 GLY A CA 1
ATOM 2675 C C . GLY A 1 324 ? 13.365 27.772 3.152 1.00 70.44 324 GLY A C 1
ATOM 2676 O O . GLY A 1 324 ? 14.561 27.814 3.436 1.00 70.44 324 GLY A O 1
ATOM 2677 N N . LEU A 1 325 ? 12.758 26.630 2.805 1.00 69.81 325 LEU A N 1
ATOM 2678 C CA . LEU A 1 325 ? 13.488 25.383 2.602 1.00 69.81 325 LEU A CA 1
ATOM 2679 C C . LEU A 1 325 ? 14.283 25.502 1.308 1.00 69.81 325 LEU A C 1
ATOM 2681 O O . LEU A 1 325 ? 13.763 25.243 0.224 1.00 69.81 325 LEU A O 1
ATOM 2685 N N . GLN A 1 326 ? 15.553 25.878 1.427 1.00 69.56 326 GLN A N 1
ATOM 2686 C CA . GLN A 1 326 ? 16.501 25.702 0.339 1.00 69.56 326 GLN A CA 1
ATOM 2687 C C . GLN A 1 326 ? 16.673 24.199 0.122 1.00 69.56 326 GLN A C 1
ATOM 2689 O O . GLN A 1 326 ? 17.128 23.470 1.007 1.00 69.56 326 GLN A O 1
ATOM 2694 N N . PHE A 1 327 ? 16.227 23.719 -1.035 1.00 69.44 327 PHE A N 1
ATOM 2695 C CA . PHE A 1 327 ? 16.495 22.352 -1.443 1.00 69.44 327 PHE A CA 1
ATOM 2696 C C . PHE A 1 327 ? 18.002 22.209 -1.648 1.00 69.44 327 PHE A C 1
ATOM 2698 O O . PHE A 1 327 ? 18.645 23.081 -2.225 1.00 69.44 327 PHE A O 1
ATOM 2705 N N . GLN A 1 328 ? 18.584 21.109 -1.177 1.00 74.88 328 GLN A N 1
ATOM 2706 C CA . GLN A 1 328 ? 19.962 20.810 -1.547 1.00 74.88 328 GLN A CA 1
ATOM 2707 C C . GLN A 1 328 ? 20.034 20.530 -3.046 1.00 74.88 328 GLN A C 1
ATOM 2709 O O . GLN A 1 328 ? 19.395 19.590 -3.518 1.00 74.88 328 GLN A O 1
ATOM 2714 N N . GLU A 1 329 ? 20.818 21.329 -3.766 1.00 69.94 329 GLU A N 1
ATOM 2715 C CA . GLU A 1 329 ? 20.950 21.240 -5.223 1.00 69.94 329 GLU A CA 1
ATOM 2716 C C . GLU A 1 329 ? 21.346 19.825 -5.663 1.00 69.94 329 GLU A C 1
ATOM 2718 O O . GLU A 1 329 ? 20.718 19.271 -6.551 1.00 69.94 329 GLU A O 1
ATOM 2723 N N . ASN A 1 330 ? 22.266 19.172 -4.947 1.00 78.50 330 ASN A N 1
ATOM 2724 C CA . ASN A 1 330 ? 22.765 17.833 -5.287 1.00 78.50 330 ASN A CA 1
ATOM 2725 C C . ASN A 1 330 ? 21.811 16.670 -4.954 1.00 78.50 330 ASN A C 1
ATOM 2727 O O . ASN A 1 330 ? 22.169 15.511 -5.160 1.00 78.50 330 ASN A O 1
ATOM 2731 N N . GLN A 1 331 ? 20.630 16.933 -4.390 1.00 86.75 331 GLN A N 1
ATOM 2732 C CA . GLN A 1 331 ? 19.688 15.877 -4.014 1.00 86.75 331 GLN A CA 1
ATOM 2733 C C . GLN A 1 331 ? 18.678 15.604 -5.126 1.00 86.75 331 GLN A C 1
ATOM 2735 O O . GLN A 1 331 ? 18.064 16.516 -5.682 1.00 86.75 331 GLN A O 1
ATOM 2740 N N . ASP A 1 332 ? 18.449 14.319 -5.387 1.00 87.75 332 ASP A N 1
ATOM 2741 C CA . ASP A 1 332 ? 17.502 13.869 -6.401 1.00 87.75 332 ASP A CA 1
ATOM 2742 C C . ASP A 1 332 ? 16.092 13.679 -5.823 1.00 87.75 332 ASP A C 1
ATOM 2744 O O . ASP A 1 332 ? 15.643 12.578 -5.489 1.00 87.75 332 ASP A O 1
ATOM 2748 N N . TYR A 1 333 ? 15.371 14.790 -5.683 1.00 90.50 333 TYR A N 1
ATOM 2749 C CA . TYR A 1 333 ? 13.960 14.774 -5.290 1.00 90.50 333 TYR A CA 1
ATOM 2750 C C . TYR A 1 333 ? 13.045 14.261 -6.404 1.00 90.50 333 TYR A C 1
ATOM 2752 O O . TYR A 1 333 ? 11.973 13.715 -6.116 1.00 90.50 333 TYR A O 1
ATOM 2760 N N . VAL A 1 334 ? 13.454 14.450 -7.660 1.00 91.50 334 VAL A N 1
ATOM 2761 C CA . VAL A 1 334 ? 12.633 14.213 -8.850 1.00 91.50 334 VAL A CA 1
ATOM 2762 C C . VAL A 1 334 ? 12.427 12.714 -9.057 1.00 91.50 334 VAL A C 1
ATOM 2764 O O . VAL A 1 334 ? 11.290 12.277 -9.245 1.00 91.50 334 VAL A O 1
ATOM 2767 N N . SER A 1 335 ? 13.468 11.896 -8.888 1.00 91.56 335 SER A N 1
ATOM 2768 C CA . SER A 1 335 ? 13.366 10.433 -8.988 1.00 91.56 335 SER A CA 1
ATOM 2769 C C . SER A 1 335 ? 12.491 9.824 -7.891 1.00 91.56 335 SER A C 1
ATOM 2771 O O . SER A 1 335 ? 11.781 8.838 -8.115 1.00 91.56 335 SER A O 1
ATOM 2773 N N . PHE A 1 336 ? 12.422 10.440 -6.704 1.00 92.88 336 PHE A N 1
ATOM 2774 C CA . PHE A 1 336 ? 11.469 10.009 -5.675 1.00 92.88 336 PHE A CA 1
ATOM 2775 C C . PHE A 1 336 ? 10.007 10.269 -6.059 1.00 92.88 336 PHE A C 1
ATOM 2777 O O . PHE A 1 336 ? 9.143 9.483 -5.661 1.00 92.88 336 PHE A O 1
ATOM 2784 N N . ALA A 1 337 ? 9.723 11.337 -6.808 1.00 94.69 337 ALA A N 1
ATOM 2785 C CA . ALA A 1 337 ? 8.395 11.587 -7.366 1.00 94.69 337 ALA A CA 1
ATOM 2786 C C . ALA A 1 337 ? 8.109 10.656 -8.560 1.00 94.69 337 ALA A C 1
ATOM 2788 O O . ALA A 1 337 ? 7.032 10.057 -8.628 1.00 94.69 337 ALA A O 1
ATOM 2789 N N . ALA A 1 338 ? 9.096 10.456 -9.441 1.00 93.94 338 ALA A N 1
ATOM 2790 C CA . ALA A 1 338 ? 8.994 9.583 -10.610 1.00 93.94 338 ALA A CA 1
ATOM 2791 C C . ALA A 1 338 ? 8.758 8.115 -10.232 1.00 93.94 338 ALA A C 1
ATOM 2793 O O . ALA A 1 338 ? 7.841 7.500 -10.760 1.00 93.94 338 ALA A O 1
ATOM 2794 N N . SER A 1 339 ? 9.467 7.585 -9.228 1.00 94.06 339 SER A N 1
ATOM 2795 C CA . SER A 1 339 ? 9.260 6.220 -8.696 1.00 94.06 339 SER A CA 1
ATOM 2796 C C . SER A 1 339 ? 7.886 5.981 -8.059 1.00 94.06 339 SER A C 1
ATOM 2798 O O . SER A 1 339 ? 7.534 4.846 -7.724 1.00 94.06 339 SER A O 1
ATOM 2800 N N . LYS A 1 340 ? 7.093 7.039 -7.860 1.00 94.81 340 LYS A N 1
ATOM 2801 C CA . LYS A 1 340 ? 5.691 6.966 -7.431 1.00 94.81 340 LYS A CA 1
ATOM 2802 C C . LYS A 1 340 ? 4.695 7.292 -8.539 1.00 94.81 340 LYS A C 1
ATOM 2804 O O . LYS A 1 340 ? 3.499 7.240 -8.279 1.00 94.81 340 LYS A O 1
ATOM 2809 N N . GLY A 1 341 ? 5.175 7.567 -9.750 1.00 93.50 341 GLY A N 1
ATOM 2810 C CA . GLY A 1 341 ? 4.347 7.848 -10.917 1.00 93.50 341 GLY A CA 1
ATOM 2811 C C . GLY A 1 341 ? 3.704 9.234 -10.895 1.00 93.50 341 GLY A C 1
ATOM 2812 O O . GLY A 1 341 ? 2.749 9.461 -11.636 1.00 93.50 341 GLY A O 1
ATOM 2813 N N . HIS A 1 342 ? 4.201 10.165 -10.071 1.00 95.25 342 HIS A N 1
ATOM 2814 C CA . HIS A 1 342 ? 3.617 11.501 -9.892 1.00 95.25 342 HIS A CA 1
ATOM 2815 C C . HIS A 1 342 ? 4.000 12.447 -11.037 1.00 95.25 342 HIS A C 1
ATOM 2817 O O . HIS A 1 342 ? 4.809 13.356 -10.862 1.00 95.25 342 HIS A O 1
ATOM 2823 N N . PHE A 1 343 ? 3.423 12.222 -12.219 1.00 93.94 343 PHE A N 1
ATOM 2824 C CA . PHE A 1 343 ? 3.801 12.891 -13.471 1.00 93.94 343 PHE A CA 1
ATOM 2825 C C . PHE A 1 343 ? 3.804 14.423 -13.387 1.00 93.94 343 PHE A C 1
ATOM 2827 O O . PHE A 1 343 ? 4.800 15.059 -13.726 1.00 93.94 343 PHE A O 1
ATOM 2834 N N . GLU A 1 344 ? 2.720 15.018 -12.887 1.00 95.00 344 GLU A N 1
ATOM 2835 C CA . GLU A 1 344 ? 2.597 16.479 -12.805 1.00 95.00 344 GLU A CA 1
ATOM 2836 C C . GLU A 1 344 ? 3.575 17.088 -11.795 1.00 95.00 344 GLU A C 1
ATOM 2838 O O . GLU A 1 344 ? 4.132 18.159 -12.034 1.00 95.00 344 GLU A O 1
ATOM 2843 N N . LEU A 1 345 ? 3.874 16.373 -10.704 1.00 94.81 345 LEU A N 1
ATOM 2844 C CA . LEU A 1 345 ? 4.879 16.818 -9.743 1.00 94.81 345 LEU A CA 1
ATOM 2845 C C . LEU A 1 345 ? 6.289 16.789 -10.345 1.00 94.81 345 LEU A C 1
ATOM 2847 O O . LEU A 1 345 ? 7.071 17.703 -10.099 1.00 94.81 345 LEU A O 1
ATOM 2851 N N . VAL A 1 346 ? 6.608 15.772 -11.152 1.00 93.69 346 VAL A N 1
ATOM 2852 C CA . VAL A 1 346 ? 7.896 15.679 -11.857 1.00 93.69 346 VAL A CA 1
ATOM 2853 C C . VAL A 1 346 ? 8.066 16.848 -12.828 1.00 93.69 346 VAL A C 1
ATOM 2855 O O . VAL A 1 346 ? 9.086 17.533 -12.771 1.00 93.69 346 VAL A O 1
ATOM 2858 N N . LYS A 1 347 ? 7.052 17.146 -13.655 1.00 92.25 347 LYS A N 1
ATOM 2859 C CA . LYS A 1 347 ? 7.068 18.324 -14.542 1.00 92.25 347 LYS A CA 1
ATOM 2860 C C . LYS A 1 347 ? 7.283 19.616 -13.762 1.00 92.25 347 LYS A C 1
ATOM 2862 O O . LYS A 1 347 ? 8.129 20.428 -14.133 1.00 92.25 347 LYS A O 1
ATOM 2867 N N . TYR A 1 348 ? 6.536 19.789 -12.672 1.00 93.19 348 TYR A N 1
ATOM 2868 C CA . TYR A 1 348 ? 6.646 20.959 -11.812 1.00 93.19 348 TYR A CA 1
ATOM 2869 C C . TYR A 1 348 ? 8.072 21.112 -11.258 1.00 93.19 348 TYR A C 1
ATOM 2871 O O . TYR A 1 348 ? 8.680 22.171 -11.426 1.00 93.19 348 TYR A O 1
ATOM 2879 N N . MET A 1 349 ? 8.644 20.048 -10.683 1.00 91.06 349 MET A N 1
ATOM 2880 C CA . MET A 1 349 ? 9.997 20.065 -10.114 1.00 91.06 349 MET A CA 1
ATOM 2881 C C . MET A 1 349 ? 11.073 20.376 -11.155 1.00 91.06 349 MET A C 1
ATOM 2883 O O . MET A 1 349 ? 11.936 21.212 -10.892 1.00 91.06 349 MET A O 1
ATOM 2887 N N . ILE A 1 350 ? 10.986 19.782 -12.349 1.00 89.62 350 ILE A N 1
ATOM 2888 C CA . ILE A 1 350 ? 11.919 20.050 -13.453 1.00 89.62 350 ILE A CA 1
ATOM 2889 C C . ILE A 1 350 ? 11.792 21.505 -13.924 1.00 89.62 350 ILE A C 1
ATOM 2891 O O . ILE A 1 350 ? 12.800 22.194 -14.071 1.00 89.62 350 ILE A O 1
ATOM 2895 N N . SER A 1 351 ? 10.564 22.013 -14.090 1.00 89.62 351 SER A N 1
ATOM 2896 C CA . SER A 1 351 ? 10.324 23.393 -14.546 1.00 89.62 351 SER A CA 1
ATOM 2897 C C . SER A 1 351 ? 10.864 24.446 -13.573 1.00 89.62 351 SER A C 1
ATOM 2899 O O . SER A 1 351 ? 11.358 25.492 -13.991 1.00 89.62 351 SER A O 1
ATOM 2901 N N . LYS A 1 352 ? 10.805 24.157 -12.268 1.00 88.88 352 LYS A N 1
ATOM 2902 C CA . LYS A 1 352 ? 11.303 25.025 -11.196 1.00 88.88 352 LYS A CA 1
ATOM 2903 C C . LYS A 1 352 ? 12.762 24.756 -10.820 1.00 88.88 352 LYS A C 1
ATOM 2905 O O . LYS A 1 352 ? 13.259 25.420 -9.916 1.00 88.88 352 LYS A O 1
ATOM 2910 N N . LYS A 1 353 ? 13.439 23.819 -11.499 1.00 87.12 353 LYS A N 1
ATOM 2911 C CA . LYS A 1 353 ? 14.818 23.387 -11.207 1.00 87.12 353 LYS A CA 1
ATOM 2912 C C . LYS A 1 353 ? 15.018 22.995 -9.733 1.00 87.12 353 LYS A C 1
ATOM 2914 O O . LYS A 1 353 ? 15.995 23.384 -9.102 1.00 87.12 353 LYS A O 1
ATOM 2919 N N . ILE A 1 354 ? 14.057 22.258 -9.173 1.00 86.06 354 ILE A N 1
ATOM 2920 C CA . ILE A 1 354 ? 14.098 21.785 -7.784 1.00 86.06 354 ILE A CA 1
ATOM 2921 C C . ILE A 1 354 ? 14.934 20.501 -7.719 1.00 86.06 354 ILE A C 1
ATOM 2923 O O . ILE A 1 354 ? 14.459 19.428 -8.094 1.00 86.06 354 ILE A O 1
ATOM 2927 N N . GLY A 1 355 ? 16.156 20.616 -7.194 1.00 82.56 355 GLY A N 1
ATOM 2928 C CA . GLY A 1 355 ? 17.127 19.520 -7.104 1.00 82.56 355 GLY A CA 1
ATOM 2929 C C . GLY A 1 355 ? 17.716 19.097 -8.451 1.00 82.56 355 GLY A C 1
ATOM 2930 O O . GLY A 1 355 ? 17.505 19.743 -9.478 1.00 82.56 355 GLY A O 1
ATOM 2931 N N . VAL A 1 356 ? 18.453 17.988 -8.437 1.00 84.88 356 VAL A N 1
ATOM 2932 C CA . VAL A 1 356 ? 19.080 17.397 -9.627 1.00 84.88 356 VAL A CA 1
ATOM 2933 C C . VAL A 1 356 ? 18.213 16.269 -10.177 1.00 84.88 356 VAL A C 1
ATOM 2935 O O . VAL A 1 356 ? 17.591 15.516 -9.434 1.00 84.88 356 VAL A O 1
ATOM 2938 N N . CYS A 1 357 ? 18.192 16.141 -11.501 1.00 85.69 357 CYS A N 1
ATOM 2939 C CA . CYS A 1 357 ? 17.675 14.957 -12.177 1.00 85.69 357 CYS A CA 1
ATOM 2940 C C . CYS A 1 357 ? 18.829 13.966 -12.339 1.00 85.69 357 CYS A C 1
ATOM 2942 O O . CYS A 1 357 ? 19.764 14.258 -13.084 1.00 85.69 357 CYS A O 1
ATOM 2944 N N . SER A 1 358 ? 18.798 12.836 -11.629 1.00 83.56 358 SER A N 1
ATOM 2945 C CA . SER A 1 358 ? 19.839 11.821 -11.809 1.00 83.56 358 SER A CA 1
ATOM 2946 C C . SER A 1 358 ? 19.635 11.012 -13.087 1.00 83.56 358 SER A C 1
ATOM 2948 O O . SER A 1 358 ? 18.541 10.945 -13.649 1.00 83.56 358 SER A O 1
ATOM 2950 N N . GLU A 1 359 ? 20.691 10.304 -13.476 1.00 83.88 359 GLU A N 1
ATOM 2951 C CA . GLU A 1 359 ? 20.688 9.308 -14.552 1.00 83.88 359 GLU A CA 1
ATOM 2952 C C . GLU A 1 359 ? 19.718 8.138 -14.291 1.00 83.88 359 GLU A C 1
ATOM 2954 O O . GLU A 1 359 ? 19.396 7.382 -15.198 1.00 83.88 359 GLU A O 1
ATOM 2959 N N . THR A 1 360 ? 19.209 7.993 -13.061 1.00 86.38 360 THR A N 1
ATOM 2960 C CA . THR A 1 360 ? 18.229 6.956 -12.692 1.00 86.38 360 THR A CA 1
ATOM 2961 C C . THR A 1 360 ? 16.776 7.420 -12.827 1.00 86.38 360 THR A C 1
ATOM 2963 O O . THR A 1 360 ? 15.852 6.690 -12.452 1.00 86.38 360 THR A O 1
ATOM 2966 N N . LEU A 1 361 ? 16.535 8.635 -13.336 1.00 90.81 361 LEU A N 1
ATOM 2967 C CA . LEU A 1 361 ? 15.190 9.200 -13.415 1.00 90.81 361 LEU A CA 1
ATOM 2968 C C . LEU A 1 361 ? 14.278 8.388 -14.344 1.00 90.81 361 LEU A C 1
ATOM 2970 O O . LEU A 1 361 ? 13.126 8.120 -13.985 1.00 90.81 361 LEU A O 1
ATOM 2974 N N . LEU A 1 362 ? 14.781 7.958 -15.508 1.00 91.19 362 LEU A N 1
ATOM 2975 C CA . LEU A 1 362 ? 13.999 7.142 -16.440 1.00 91.19 362 LEU A CA 1
ATOM 2976 C C . LEU A 1 362 ? 13.753 5.730 -15.886 1.00 91.19 362 LEU A C 1
ATOM 2978 O O . LEU A 1 362 ? 12.633 5.222 -15.981 1.00 91.19 362 LEU A O 1
ATOM 2982 N N . ASP A 1 363 ? 14.745 5.134 -15.220 1.00 92.75 363 ASP A N 1
ATOM 2983 C CA . ASP A 1 363 ? 14.603 3.854 -14.513 1.00 92.75 363 ASP A CA 1
ATOM 2984 C C . ASP A 1 363 ? 13.527 3.955 -13.417 1.00 92.75 363 ASP A C 1
ATOM 2986 O O . ASP A 1 363 ? 12.648 3.102 -13.302 1.00 92.75 363 ASP A O 1
ATOM 2990 N N . SER A 1 364 ? 13.535 5.050 -12.652 1.00 93.19 364 SER A N 1
ATOM 2991 C CA . SER A 1 364 ? 12.543 5.338 -11.611 1.00 93.19 364 SER A CA 1
ATOM 2992 C C . SER A 1 364 ? 11.139 5.526 -12.187 1.00 93.19 364 SER A C 1
ATOM 2994 O O . SER A 1 364 ? 10.167 5.016 -11.627 1.00 93.19 364 SER A O 1
ATOM 2996 N N . ALA A 1 365 ? 11.004 6.226 -13.316 1.00 93.50 365 ALA A N 1
ATOM 2997 C CA . ALA A 1 365 ? 9.729 6.344 -14.019 1.00 93.50 365 ALA A CA 1
ATOM 2998 C C . ALA A 1 365 ? 9.219 4.971 -14.489 1.00 93.50 365 ALA A C 1
ATOM 3000 O O . ALA A 1 365 ? 8.047 4.653 -14.274 1.00 93.50 365 ALA A O 1
ATOM 3001 N N . SER A 1 366 ? 10.111 4.137 -15.030 1.00 93.94 366 SER A N 1
ATOM 3002 C CA . SER A 1 366 ? 9.818 2.766 -15.473 1.00 93.94 366 SER A CA 1
ATOM 3003 C C . SER A 1 366 ? 9.369 1.875 -14.321 1.00 93.94 366 SER A C 1
ATOM 3005 O O . SER A 1 366 ? 8.368 1.173 -14.433 1.00 93.94 366 SER A O 1
ATOM 3007 N N . TYR A 1 367 ? 10.017 1.991 -13.158 1.00 94.69 367 TYR A N 1
ATOM 3008 C CA . TYR A 1 367 ? 9.603 1.308 -11.933 1.00 94.69 367 TYR A CA 1
ATOM 3009 C C . TYR A 1 367 ? 8.154 1.621 -11.538 1.00 94.69 367 TYR A C 1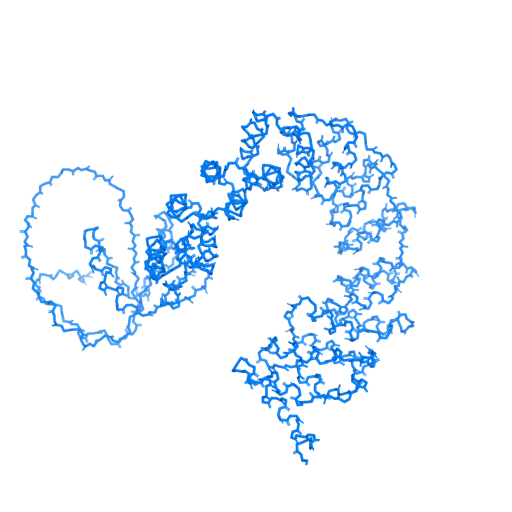
ATOM 3011 O O . TYR A 1 367 ? 7.432 0.738 -11.077 1.00 94.69 367 TYR A O 1
ATOM 3019 N N . SER A 1 368 ? 7.696 2.860 -11.741 1.00 94.00 368 SER A N 1
ATOM 3020 C CA . SER A 1 368 ? 6.313 3.248 -11.432 1.00 94.00 368 SER A CA 1
ATOM 3021 C C . SER A 1 368 ? 5.272 2.738 -12.433 1.00 94.00 368 SER A C 1
ATOM 3023 O O . SER A 1 368 ? 4.084 2.758 -12.117 1.00 94.00 368 SER A O 1
ATOM 3025 N N . GLY A 1 369 ? 5.700 2.332 -13.633 1.00 92.31 369 GLY A N 1
ATOM 3026 C CA . GLY A 1 369 ? 4.822 1.923 -14.729 1.00 92.31 369 GLY A CA 1
ATOM 3027 C C . GLY A 1 369 ? 4.103 3.073 -15.432 1.00 92.31 369 GLY A C 1
ATOM 3028 O O . GLY A 1 369 ? 3.258 2.827 -16.292 1.00 92.31 369 GLY A O 1
ATOM 3029 N N . ASN A 1 370 ? 4.411 4.333 -15.095 1.00 92.81 370 ASN A N 1
ATOM 3030 C CA . ASN A 1 370 ? 3.789 5.494 -15.725 1.00 92.81 370 ASN A CA 1
ATOM 3031 C C . ASN A 1 370 ? 4.379 5.739 -17.123 1.00 92.81 370 ASN A C 1
ATOM 3033 O O . ASN A 1 370 ? 5.323 6.511 -17.302 1.00 92.81 370 ASN A O 1
ATOM 3037 N N . PHE A 1 371 ? 3.787 5.101 -18.131 1.00 94.31 371 PHE A N 1
ATOM 3038 C CA . PHE A 1 371 ? 4.297 5.162 -19.497 1.00 94.31 371 PHE A CA 1
ATOM 3039 C C . PHE A 1 371 ? 4.261 6.570 -20.114 1.00 94.31 371 PHE A C 1
ATOM 3041 O O . PHE A 1 371 ? 5.140 6.931 -20.897 1.00 94.31 371 PHE A O 1
ATOM 3048 N N . HIS A 1 372 ? 3.292 7.405 -19.725 1.00 94.19 372 HIS A N 1
ATOM 3049 C CA . HIS A 1 372 ? 3.243 8.803 -20.162 1.00 94.19 372 HIS A CA 1
ATOM 3050 C C . HIS A 1 372 ? 4.451 9.595 -19.658 1.00 94.19 372 HIS A C 1
ATOM 3052 O O . HIS A 1 372 ? 5.036 10.364 -20.421 1.00 94.19 372 HIS A O 1
ATOM 3058 N N . LEU A 1 373 ? 4.855 9.375 -18.403 1.00 93.12 373 LEU A N 1
ATOM 3059 C CA . LEU A 1 373 ? 6.056 9.986 -17.843 1.00 93.12 373 LEU A CA 1
ATOM 3060 C C . LEU A 1 373 ? 7.319 9.505 -18.572 1.00 93.12 373 LEU A C 1
ATOM 3062 O O . LEU A 1 373 ? 8.162 10.335 -18.894 1.00 93.12 373 LEU A O 1
ATOM 3066 N N . ILE A 1 374 ? 7.426 8.210 -18.892 1.00 93.25 374 ILE A N 1
ATOM 3067 C CA . ILE A 1 374 ? 8.559 7.646 -19.654 1.00 93.25 374 ILE A CA 1
ATOM 3068 C C . ILE A 1 374 ? 8.688 8.329 -21.022 1.00 93.25 374 ILE A C 1
ATOM 3070 O O . ILE A 1 374 ? 9.747 8.869 -21.343 1.00 93.25 374 ILE A O 1
ATOM 3074 N N . LYS A 1 375 ? 7.600 8.379 -21.806 1.00 92.06 375 LYS A N 1
ATOM 3075 C CA . LYS A 1 375 ? 7.593 9.046 -23.121 1.00 92.06 375 LYS A CA 1
ATOM 3076 C C . LYS A 1 375 ? 7.936 10.530 -22.998 1.00 92.06 375 LYS A C 1
ATOM 3078 O O . LYS A 1 375 ? 8.708 11.056 -23.794 1.00 92.06 375 LYS A O 1
ATOM 3083 N N . TRP A 1 376 ? 7.380 11.212 -21.997 1.00 92.19 376 TRP A N 1
ATOM 3084 C CA . TRP A 1 376 ? 7.633 12.635 -21.790 1.00 92.19 376 TRP A CA 1
ATOM 3085 C C . TRP A 1 376 ? 9.093 12.919 -21.420 1.00 92.19 376 TRP A C 1
ATOM 3087 O O . TRP A 1 376 ? 9.676 13.829 -22.005 1.00 92.19 376 TRP A O 1
ATOM 3097 N N . LEU A 1 377 ? 9.693 12.131 -20.518 1.00 90.06 377 LEU A N 1
ATOM 3098 C CA . LEU A 1 377 ? 11.108 12.244 -20.142 1.00 90.06 377 LEU A CA 1
ATOM 3099 C C . LEU A 1 377 ? 12.034 11.955 -21.322 1.00 90.06 377 LEU A C 1
ATOM 3101 O O . LEU A 1 377 ? 13.027 12.650 -21.497 1.00 90.06 377 LEU A O 1
ATOM 3105 N N . HIS A 1 378 ? 11.692 10.979 -22.158 1.00 87.94 378 HIS A N 1
ATOM 3106 C CA . HIS A 1 378 ? 12.472 10.675 -23.351 1.00 87.94 378 HIS A CA 1
ATOM 3107 C C . HIS A 1 378 ? 12.436 11.804 -24.392 1.00 87.94 378 HIS A C 1
ATOM 3109 O O . HIS A 1 378 ? 13.459 12.104 -25.001 1.00 87.94 378 HIS A O 1
ATOM 3115 N N . LEU A 1 379 ? 11.276 12.443 -24.587 1.00 87.00 379 LEU A N 1
ATOM 3116 C CA . LEU A 1 379 ? 11.098 13.515 -25.575 1.00 87.00 379 LEU A CA 1
ATOM 3117 C C . LEU A 1 379 ? 11.584 14.889 -25.091 1.00 87.00 379 LEU A C 1
ATOM 3119 O O . LEU A 1 379 ? 12.006 15.702 -25.906 1.00 87.00 379 LEU A O 1
ATOM 3123 N N . ASN A 1 380 ? 11.481 15.172 -23.789 1.00 82.25 380 ASN A N 1
ATOM 3124 C CA . ASN A 1 380 ? 11.737 16.503 -23.217 1.00 82.25 380 ASN A CA 1
ATOM 3125 C C . ASN A 1 380 ? 12.950 16.545 -22.276 1.00 82.25 380 ASN A C 1
ATOM 3127 O O . ASN A 1 380 ? 13.317 17.620 -21.804 1.00 82.25 380 ASN A O 1
ATOM 3131 N N . GLY A 1 381 ? 13.554 15.401 -21.954 1.00 68.81 381 GLY A N 1
ATOM 3132 C CA . GLY A 1 381 ? 14.754 15.341 -21.129 1.00 68.81 381 GLY A CA 1
ATOM 3133 C C . GLY A 1 381 ? 15.972 15.866 -21.886 1.00 68.81 381 GLY A C 1
ATOM 3134 O O . GLY A 1 381 ? 16.171 15.547 -23.058 1.00 68.81 381 GLY A O 1
ATOM 3135 N N . SER A 1 382 ? 16.824 16.643 -21.211 1.00 64.75 382 SER A N 1
ATOM 3136 C CA . SER A 1 382 ? 18.177 16.911 -21.710 1.00 64.75 382 SER A CA 1
ATOM 3137 C C . SER A 1 382 ? 18.956 15.599 -21.850 1.00 64.75 382 SER A C 1
ATOM 3139 O O . SER A 1 382 ? 18.600 14.586 -21.248 1.00 64.75 382 SER A O 1
ATOM 3141 N N . THR A 1 383 ? 20.057 15.607 -22.602 1.00 61.69 383 THR A N 1
ATOM 3142 C CA . THR A 1 383 ? 20.909 14.418 -22.797 1.00 61.69 383 THR A CA 1
ATOM 3143 C C . THR A 1 383 ? 21.338 13.760 -21.480 1.00 61.69 383 THR A C 1
ATOM 3145 O O . THR A 1 383 ? 21.385 12.539 -21.407 1.00 61.69 383 THR A O 1
ATOM 3148 N N . SER A 1 384 ? 21.552 14.547 -20.420 1.00 63.72 384 SER A N 1
ATOM 3149 C CA . SER A 1 384 ? 21.850 14.067 -19.061 1.00 63.72 384 SER A CA 1
ATOM 3150 C C . SER A 1 384 ? 20.668 13.418 -18.325 1.00 63.72 384 SER A C 1
ATOM 3152 O O . SER A 1 384 ? 20.871 12.593 -17.445 1.00 63.72 384 SER A O 1
ATOM 3154 N N . ILE A 1 385 ? 19.431 13.785 -18.666 1.00 67.12 385 ILE A N 1
ATOM 3155 C CA . ILE A 1 385 ? 18.196 13.271 -18.052 1.00 67.12 385 ILE A CA 1
ATOM 3156 C C . ILE A 1 385 ? 17.715 12.001 -18.767 1.00 67.12 385 ILE A C 1
ATOM 3158 O O . ILE A 1 385 ? 17.037 11.161 -18.180 1.00 67.12 385 ILE A O 1
ATOM 3162 N N . ASN A 1 386 ? 18.075 11.859 -20.042 1.00 70.81 386 ASN A N 1
ATOM 3163 C CA . ASN A 1 386 ? 17.691 10.749 -20.907 1.00 70.81 386 ASN A CA 1
ATOM 3164 C C . ASN A 1 386 ? 18.694 9.582 -20.842 1.00 70.81 386 ASN A C 1
ATOM 3166 O O . ASN A 1 386 ? 18.819 8.818 -21.800 1.00 70.81 386 ASN A O 1
ATOM 3170 N N . VAL A 1 387 ? 19.437 9.455 -19.741 1.00 82.00 387 VAL A N 1
ATOM 3171 C CA . VAL A 1 387 ? 20.230 8.260 -19.434 1.00 82.00 387 VAL A CA 1
ATOM 3172 C C . VAL A 1 387 ? 19.288 7.221 -18.823 1.00 82.00 387 VAL A C 1
ATOM 3174 O O . VAL A 1 387 ? 18.390 7.562 -18.054 1.00 82.00 387 VAL A O 1
ATOM 3177 N N . CYS A 1 388 ? 19.446 5.959 -19.209 1.00 83.94 388 CYS A N 1
ATOM 3178 C CA . CYS A 1 388 ? 18.780 4.849 -18.546 1.00 83.94 388 CYS A CA 1
ATOM 3179 C C . CYS A 1 388 ? 19.700 3.641 -18.508 1.00 83.94 388 CYS A C 1
ATOM 3181 O O . CYS A 1 388 ? 20.674 3.570 -19.254 1.00 83.94 388 CYS A O 1
ATOM 3183 N N . SER A 1 389 ? 19.395 2.699 -17.627 1.00 90.31 389 SER A N 1
ATOM 3184 C CA . SER A 1 389 ? 20.113 1.433 -17.553 1.00 90.31 389 SER A CA 1
ATOM 3185 C C . SER A 1 389 ? 19.240 0.285 -18.056 1.00 90.31 389 SER A C 1
ATOM 3187 O O . SER A 1 389 ? 18.060 0.458 -18.369 1.00 90.31 389 SER A O 1
ATOM 3189 N N . ILE A 1 390 ? 19.800 -0.927 -18.070 1.00 90.94 390 ILE A N 1
ATOM 3190 C CA . ILE A 1 390 ? 19.042 -2.162 -18.332 1.00 90.94 390 ILE A CA 1
ATOM 3191 C C . ILE A 1 390 ? 17.838 -2.328 -17.384 1.00 90.94 390 ILE A C 1
ATOM 3193 O O . ILE A 1 390 ? 16.856 -2.984 -17.736 1.00 90.94 390 ILE A O 1
ATOM 3197 N N . LEU A 1 391 ? 17.869 -1.672 -16.212 1.00 91.88 391 LEU A N 1
ATOM 3198 C CA . LEU A 1 391 ? 16.778 -1.695 -15.241 1.00 91.88 391 LEU A CA 1
ATOM 3199 C C . LEU A 1 391 ? 15.499 -1.038 -15.767 1.00 91.88 391 LEU A C 1
ATOM 3201 O O . LEU A 1 391 ? 14.417 -1.420 -15.331 1.00 91.88 391 LEU A O 1
ATOM 3205 N N . ALA A 1 392 ? 15.577 -0.077 -16.694 1.00 93.00 392 ALA A N 1
ATOM 3206 C CA . ALA A 1 392 ? 14.378 0.541 -17.262 1.00 93.00 392 ALA A CA 1
ATOM 3207 C C . ALA A 1 392 ? 13.489 -0.499 -17.958 1.00 93.00 392 ALA A C 1
ATOM 3209 O O . ALA A 1 392 ? 12.292 -0.589 -17.678 1.00 93.00 392 ALA A O 1
ATOM 3210 N N . MET A 1 393 ? 14.085 -1.334 -18.815 1.00 92.38 393 MET A N 1
ATOM 3211 C CA . MET A 1 393 ? 13.360 -2.388 -19.521 1.00 92.38 393 MET A CA 1
ATOM 3212 C C . MET A 1 393 ? 13.011 -3.563 -18.594 1.00 92.38 393 MET A C 1
ATOM 3214 O O . MET A 1 393 ? 11.933 -4.141 -18.741 1.00 92.38 393 MET A O 1
ATOM 3218 N N . ASP A 1 394 ? 13.853 -3.868 -17.598 1.00 91.88 394 ASP A N 1
ATOM 3219 C CA . ASP A 1 394 ? 13.509 -4.845 -16.555 1.00 91.88 394 ASP A CA 1
ATOM 3220 C C . ASP A 1 394 ? 12.248 -4.415 -15.796 1.00 91.88 394 ASP A C 1
ATOM 3222 O O . ASP A 1 394 ? 11.300 -5.188 -15.656 1.00 91.88 394 ASP A O 1
ATOM 3226 N N . TYR A 1 395 ? 12.177 -3.156 -15.363 1.00 94.81 395 TYR A N 1
ATOM 3227 C CA . TYR A 1 395 ? 11.000 -2.623 -14.688 1.00 94.81 395 TYR A CA 1
ATOM 3228 C C . TYR A 1 395 ? 9.792 -2.475 -15.611 1.00 94.81 395 TYR A C 1
ATOM 3230 O O . TYR A 1 395 ? 8.673 -2.685 -15.155 1.00 94.81 395 TYR A O 1
ATOM 3238 N N . ALA A 1 396 ? 9.974 -2.188 -16.901 1.00 94.81 396 ALA A N 1
ATOM 3239 C CA . ALA A 1 396 ? 8.872 -2.197 -17.864 1.00 94.81 396 ALA A CA 1
ATOM 3240 C C . ALA A 1 396 ? 8.153 -3.560 -17.909 1.00 94.81 396 ALA A C 1
ATOM 3242 O O . ALA A 1 396 ? 6.924 -3.609 -18.032 1.00 94.81 396 ALA A O 1
ATOM 3243 N N . ALA A 1 397 ? 8.898 -4.658 -17.730 1.00 92.56 397 ALA A N 1
ATOM 3244 C CA . ALA A 1 397 ? 8.353 -6.013 -17.683 1.00 92.56 397 ALA A CA 1
ATOM 3245 C C . ALA A 1 397 ? 7.464 -6.284 -16.449 1.00 92.56 397 ALA A C 1
ATOM 3247 O O . ALA A 1 397 ? 6.632 -7.194 -16.485 1.00 92.56 397 ALA A O 1
ATOM 3248 N N . LEU A 1 398 ? 7.564 -5.470 -15.386 1.00 90.88 398 LEU A N 1
ATOM 3249 C CA . LEU A 1 398 ? 6.621 -5.499 -14.256 1.00 90.88 398 LEU A CA 1
ATOM 3250 C C . LEU A 1 398 ? 5.222 -5.003 -14.635 1.00 90.88 398 LEU A C 1
ATOM 3252 O O . LEU A 1 398 ? 4.285 -5.275 -13.892 1.00 90.88 398 LEU A O 1
ATOM 3256 N N . HIS A 1 399 ? 5.079 -4.257 -15.737 1.00 93.88 399 HIS A N 1
ATOM 3257 C CA . HIS A 1 399 ? 3.868 -3.481 -16.015 1.00 93.88 399 HIS A CA 1
ATOM 3258 C C . HIS A 1 399 ? 3.157 -3.898 -17.295 1.00 93.88 399 HIS A C 1
ATOM 3260 O O . HIS A 1 399 ? 1.995 -4.285 -17.238 1.00 93.88 399 HIS A O 1
ATOM 3266 N N . SER A 1 400 ? 3.805 -3.784 -18.459 1.00 95.00 400 SER A N 1
ATOM 3267 C CA . SER A 1 400 ? 3.117 -4.012 -19.738 1.00 95.00 400 SER A CA 1
ATOM 3268 C C . SER A 1 400 ? 4.071 -4.314 -20.886 1.00 95.00 400 SER A C 1
ATOM 3270 O O . SER A 1 400 ? 5.158 -3.738 -20.968 1.00 95.00 400 SER A O 1
ATOM 3272 N N . LEU A 1 401 ? 3.615 -5.146 -21.826 1.00 95.00 401 LEU A N 1
ATOM 3273 C CA . LEU A 1 401 ? 4.350 -5.446 -23.052 1.00 95.00 401 LEU A CA 1
ATOM 3274 C C . LEU A 1 401 ? 4.615 -4.195 -23.903 1.00 95.00 401 LEU A C 1
ATOM 3276 O O . LEU A 1 401 ? 5.684 -4.076 -24.493 1.00 95.00 401 LEU A O 1
ATOM 3280 N N . GLU A 1 402 ? 3.682 -3.239 -23.933 1.00 95.88 402 GLU A N 1
ATOM 3281 C CA . GLU A 1 402 ? 3.837 -1.998 -24.705 1.00 95.88 402 GLU A CA 1
ATOM 3282 C C . GLU A 1 402 ? 5.082 -1.210 -24.272 1.00 95.88 402 GLU A C 1
ATOM 3284 O O . GLU A 1 402 ? 5.845 -0.745 -25.117 1.00 95.88 402 GLU A O 1
ATOM 3289 N N . GLN A 1 403 ? 5.337 -1.117 -22.962 1.00 94.75 403 GLN A N 1
ATOM 3290 C CA . GLN A 1 403 ? 6.536 -0.458 -22.440 1.00 94.75 403 GLN A CA 1
ATOM 3291 C C . GLN A 1 403 ? 7.809 -1.208 -22.840 1.00 94.75 403 GLN A C 1
ATOM 3293 O O . GLN A 1 403 ? 8.767 -0.583 -23.287 1.00 94.75 403 GLN A O 1
ATOM 3298 N N . VAL A 1 404 ? 7.809 -2.540 -22.729 1.00 94.00 404 VAL A N 1
ATOM 3299 C CA . VAL A 1 404 ? 8.953 -3.389 -23.103 1.00 94.00 404 VAL A CA 1
ATOM 3300 C C . VAL A 1 404 ? 9.301 -3.212 -24.585 1.00 94.00 404 VAL A C 1
ATOM 3302 O O . VAL A 1 404 ? 10.456 -2.964 -24.930 1.00 94.00 404 VAL A O 1
ATOM 3305 N N . VAL A 1 405 ? 8.296 -3.269 -25.462 1.00 93.94 405 VAL A N 1
ATOM 3306 C CA . VAL A 1 405 ? 8.469 -3.059 -26.907 1.00 93.94 405 VAL A CA 1
ATOM 3307 C C . VAL A 1 405 ? 8.960 -1.642 -27.199 1.00 93.94 405 VAL A C 1
ATOM 3309 O O . VAL A 1 405 ? 9.862 -1.461 -28.015 1.00 93.94 405 VAL A O 1
ATOM 3312 N N . TRP A 1 406 ? 8.414 -0.638 -26.513 1.00 95.00 406 TRP A N 1
ATOM 3313 C CA . TRP A 1 406 ? 8.829 0.748 -26.695 1.00 95.00 406 TRP A CA 1
ATOM 3314 C C . TRP A 1 406 ? 10.293 0.970 -26.309 1.00 95.00 406 TRP A C 1
ATOM 3316 O O . TRP A 1 406 ? 11.023 1.591 -27.082 1.00 95.00 406 TRP A O 1
ATOM 3326 N N . PHE A 1 407 ? 10.746 0.423 -25.175 1.00 91.81 407 PHE A N 1
ATOM 3327 C CA . PHE A 1 407 ? 12.157 0.484 -24.787 1.00 91.81 407 PHE A CA 1
ATOM 3328 C C . PHE A 1 407 ? 13.038 -0.179 -25.842 1.00 91.81 407 PHE A C 1
ATOM 3330 O O . PHE A 1 407 ? 13.997 0.429 -26.296 1.00 91.81 407 PHE A O 1
ATOM 3337 N N . GLN A 1 408 ? 12.664 -1.361 -26.331 1.00 89.69 408 GLN A N 1
ATOM 3338 C CA . GLN A 1 408 ? 13.428 -2.040 -27.378 1.00 89.69 408 GLN A CA 1
ATOM 3339 C C . GLN A 1 408 ? 13.542 -1.236 -28.685 1.00 89.69 408 GLN A C 1
ATOM 3341 O O . GLN A 1 408 ? 14.539 -1.359 -29.394 1.00 89.69 408 GLN A O 1
ATOM 3346 N N . GLN A 1 409 ? 12.513 -0.465 -29.041 1.00 91.56 409 GLN A N 1
ATOM 3347 C CA . GLN A 1 409 ? 12.479 0.314 -30.283 1.00 91.56 409 GLN A CA 1
ATOM 3348 C C . GLN A 1 409 ? 13.213 1.654 -30.179 1.00 91.56 409 GLN A C 1
ATOM 3350 O O . GLN A 1 409 ? 13.710 2.148 -31.186 1.00 91.56 409 GLN A O 1
ATOM 3355 N N . ASN A 1 410 ? 13.255 2.255 -28.988 1.00 89.88 410 ASN A N 1
ATOM 3356 C CA . ASN A 1 410 ? 13.745 3.623 -28.796 1.00 89.88 410 ASN A CA 1
ATOM 3357 C C . ASN A 1 410 ? 15.072 3.691 -28.025 1.00 89.88 410 ASN A C 1
ATOM 3359 O O . ASN A 1 410 ? 15.653 4.771 -27.915 1.00 89.88 410 ASN A O 1
ATOM 3363 N N . ARG A 1 411 ? 15.541 2.572 -27.460 1.00 88.69 411 ARG A N 1
ATOM 3364 C CA . ARG A 1 411 ? 16.696 2.487 -26.554 1.00 88.69 411 ARG A CA 1
ATOM 3365 C C . ARG A 1 411 ? 17.566 1.270 -26.886 1.00 88.69 411 ARG A C 1
ATOM 3367 O O . ARG A 1 411 ? 17.094 0.306 -27.486 1.00 88.69 411 ARG A O 1
ATOM 3374 N N . THR A 1 412 ? 18.850 1.324 -26.531 1.00 88.12 412 THR A N 1
ATOM 3375 C CA . THR A 1 412 ? 19.860 0.319 -26.929 1.00 88.12 412 THR A CA 1
ATOM 3376 C C . THR A 1 412 ? 20.389 -0.516 -25.766 1.00 88.12 412 THR A C 1
ATOM 3378 O O . THR A 1 412 ? 21.016 -1.544 -25.999 1.00 88.12 412 THR A O 1
ATOM 3381 N N . GLU A 1 413 ? 20.109 -0.117 -24.525 1.00 89.62 413 GLU A N 1
ATOM 3382 C CA . GLU A 1 413 ? 20.591 -0.750 -23.296 1.00 89.62 413 GLU A CA 1
ATOM 3383 C C . GLU A 1 413 ? 20.076 -2.190 -23.147 1.00 89.62 413 GLU A C 1
ATOM 3385 O O . GLU A 1 413 ? 20.801 -3.070 -22.688 1.00 89.62 413 GLU A O 1
ATOM 3390 N N . GLY A 1 414 ? 18.841 -2.450 -23.586 1.00 87.75 414 GLY A N 1
ATOM 3391 C CA . GLY A 1 414 ? 18.206 -3.762 -23.488 1.00 87.75 414 GLY A CA 1
ATOM 3392 C C . GLY A 1 414 ? 17.729 -4.090 -22.071 1.00 87.75 414 GLY A C 1
ATOM 3393 O O . GLY A 1 414 ? 17.395 -3.199 -21.294 1.00 87.75 414 GLY A O 1
ATOM 3394 N N . CYS A 1 415 ? 17.661 -5.382 -21.753 1.00 88.56 415 CYS A N 1
ATOM 3395 C CA . CYS A 1 415 ? 17.183 -5.899 -20.472 1.00 88.56 415 CYS A CA 1
ATOM 3396 C C . CYS A 1 415 ? 18.105 -6.999 -19.938 1.00 88.56 415 CYS A C 1
ATOM 3398 O O . CYS A 1 415 ? 18.817 -7.658 -20.704 1.00 88.56 415 CYS A O 1
ATOM 3400 N N . SER A 1 416 ? 18.055 -7.228 -18.629 1.00 87.62 416 SER A N 1
ATOM 3401 C CA . SER A 1 416 ? 18.704 -8.362 -17.977 1.00 87.62 416 SER A CA 1
ATOM 3402 C C . SER A 1 416 ? 17.746 -9.557 -17.861 1.00 87.62 416 SER A C 1
ATOM 3404 O O . SER A 1 416 ? 16.592 -9.511 -18.295 1.00 87.62 416 SER A O 1
ATOM 3406 N N . TYR A 1 417 ? 18.201 -10.643 -17.228 1.00 82.00 417 TYR A N 1
ATOM 3407 C CA . TYR A 1 417 ? 17.335 -11.778 -16.888 1.00 82.00 417 TYR A CA 1
ATOM 3408 C C . TYR A 1 417 ? 16.207 -11.390 -15.910 1.00 82.00 417 TYR A C 1
ATOM 3410 O O . TYR A 1 417 ? 15.204 -12.106 -15.815 1.00 82.00 417 TYR A O 1
ATOM 3418 N N . GLN A 1 418 ? 16.339 -10.263 -15.192 1.00 85.31 418 GLN A N 1
ATOM 3419 C CA . GLN A 1 418 ? 15.325 -9.789 -14.249 1.00 85.31 418 GLN A CA 1
ATOM 3420 C C . GLN A 1 418 ? 14.019 -9.408 -14.952 1.00 85.31 418 GLN A C 1
ATOM 3422 O O . GLN A 1 418 ? 12.961 -9.637 -14.371 1.00 85.31 418 GLN A O 1
ATOM 3427 N N . ALA A 1 419 ? 14.051 -8.924 -16.203 1.00 88.81 419 ALA A N 1
ATOM 3428 C CA . ALA A 1 419 ? 12.836 -8.690 -16.990 1.00 88.81 419 ALA A CA 1
ATOM 3429 C C . ALA A 1 419 ? 11.951 -9.942 -17.071 1.00 88.81 419 ALA A C 1
ATOM 3431 O O . ALA A 1 419 ? 10.747 -9.884 -16.810 1.00 88.81 419 ALA A O 1
ATOM 3432 N N . MET A 1 420 ? 12.556 -11.093 -17.383 1.00 86.00 420 MET A N 1
ATOM 3433 C CA . MET A 1 420 ? 11.849 -12.372 -17.451 1.00 86.00 420 MET A CA 1
ATOM 3434 C C . MET A 1 420 ? 11.319 -12.773 -16.071 1.00 86.00 420 MET A C 1
ATOM 3436 O O . MET A 1 420 ? 10.154 -13.139 -15.936 1.00 86.00 420 MET A O 1
ATOM 3440 N N . GLU A 1 421 ? 12.143 -12.656 -15.027 1.00 82.69 421 GLU A N 1
ATOM 3441 C CA . GLU A 1 421 ? 11.736 -12.988 -13.658 1.00 82.69 421 GLU A CA 1
ATOM 3442 C C . GLU A 1 421 ? 10.555 -12.128 -13.175 1.00 82.69 421 GLU A C 1
ATOM 3444 O O . GLU A 1 421 ? 9.617 -12.636 -12.557 1.00 82.69 421 GLU A O 1
ATOM 3449 N N . PHE A 1 422 ? 10.566 -10.832 -13.480 1.00 86.56 422 PHE A N 1
ATOM 3450 C CA . PHE A 1 422 ? 9.497 -9.899 -13.145 1.00 86.56 422 PHE A CA 1
ATOM 3451 C C . PHE A 1 422 ? 8.207 -10.172 -13.917 1.00 86.56 422 PHE A C 1
ATOM 3453 O O . PHE A 1 422 ? 7.138 -10.191 -13.297 1.00 86.56 422 PHE A O 1
ATOM 3460 N N . ALA A 1 423 ? 8.294 -10.443 -15.222 1.00 88.25 423 ALA A N 1
ATOM 3461 C CA . ALA A 1 423 ? 7.141 -10.834 -16.029 1.00 88.25 423 ALA A CA 1
ATOM 3462 C C . ALA A 1 423 ? 6.491 -12.114 -15.479 1.00 88.25 423 ALA A C 1
ATOM 3464 O O . ALA A 1 423 ? 5.274 -12.193 -15.321 1.00 88.25 423 ALA A O 1
ATOM 3465 N N . ILE A 1 424 ? 7.312 -13.091 -15.099 1.00 83.38 424 ILE A N 1
ATOM 3466 C CA . ILE A 1 424 ? 6.869 -14.356 -14.518 1.00 83.38 424 ILE A CA 1
ATOM 3467 C C . ILE A 1 424 ? 6.194 -14.153 -13.155 1.00 83.38 424 ILE A C 1
ATOM 3469 O O . ILE A 1 424 ? 5.091 -14.655 -12.943 1.00 83.38 424 ILE A O 1
ATOM 3473 N N . LYS A 1 425 ? 6.816 -13.397 -12.236 1.00 80.88 425 LYS A N 1
ATOM 3474 C CA . LYS A 1 425 ? 6.262 -13.121 -10.894 1.00 80.88 425 LYS A CA 1
ATOM 3475 C C . LYS A 1 425 ? 4.896 -12.433 -10.940 1.00 80.88 425 LYS A C 1
ATOM 3477 O O . LYS A 1 425 ? 4.097 -12.626 -10.028 1.00 80.88 425 LYS A O 1
ATOM 3482 N N . ASN A 1 426 ? 4.635 -11.644 -11.982 1.00 83.88 426 ASN A N 1
ATOM 3483 C CA . ASN A 1 426 ? 3.362 -10.948 -12.185 1.00 83.88 426 ASN A CA 1
ATOM 3484 C C . ASN A 1 426 ? 2.407 -11.685 -13.134 1.00 83.88 426 ASN A C 1
ATOM 3486 O O . ASN A 1 426 ? 1.331 -11.174 -13.432 1.00 83.88 426 ASN A O 1
ATOM 3490 N N . ASN A 1 427 ? 2.756 -12.899 -13.576 1.00 86.19 427 ASN A N 1
ATOM 3491 C CA . ASN A 1 427 ? 1.945 -13.708 -14.484 1.00 86.19 427 ASN A CA 1
ATOM 3492 C C . ASN A 1 427 ? 1.651 -13.026 -15.843 1.00 86.19 427 ASN A C 1
ATOM 3494 O O . ASN A 1 427 ? 0.564 -13.154 -16.409 1.00 86.19 427 ASN A O 1
ATOM 3498 N N . HIS A 1 428 ? 2.631 -12.293 -16.375 1.00 89.75 428 HIS A N 1
ATOM 3499 C CA . HIS A 1 428 ? 2.568 -11.596 -17.664 1.00 89.75 428 HIS A CA 1
ATOM 3500 C C . HIS A 1 428 ? 3.054 -12.505 -18.806 1.00 89.75 428 HIS A C 1
ATOM 3502 O O . HIS A 1 428 ? 4.162 -12.359 -19.328 1.00 89.75 428 HIS A O 1
ATOM 3508 N N . LEU A 1 429 ? 2.233 -13.500 -19.169 1.00 90.00 429 LEU A N 1
ATOM 3509 C CA . LEU A 1 429 ? 2.558 -14.511 -20.190 1.00 90.00 429 LEU A CA 1
ATOM 3510 C C . LEU A 1 429 ? 2.902 -13.908 -21.564 1.00 90.00 429 LEU A C 1
ATOM 3512 O O . LEU A 1 429 ? 3.744 -14.437 -22.286 1.00 90.00 429 LEU A O 1
ATOM 3516 N N . ASP A 1 430 ? 2.256 -12.812 -21.938 1.00 93.88 430 ASP A N 1
ATOM 3517 C CA . ASP A 1 430 ? 2.528 -12.055 -23.160 1.00 93.88 430 ASP A CA 1
ATOM 3518 C C . ASP A 1 430 ? 3.961 -11.498 -23.189 1.00 93.88 430 ASP A C 1
ATOM 3520 O O . ASP A 1 430 ? 4.674 -11.682 -24.178 1.00 93.88 430 ASP A O 1
ATOM 3524 N N . ILE A 1 431 ? 4.421 -10.911 -22.081 1.00 92.31 431 ILE A N 1
ATOM 3525 C CA . ILE A 1 431 ? 5.795 -10.416 -21.929 1.00 92.31 431 ILE A CA 1
ATOM 3526 C C . ILE A 1 431 ? 6.790 -11.579 -21.929 1.00 92.31 431 ILE A C 1
ATOM 3528 O O . ILE A 1 431 ? 7.813 -11.503 -22.605 1.00 92.31 431 ILE A O 1
ATOM 3532 N N . VAL A 1 432 ? 6.478 -12.683 -21.244 1.00 89.12 432 VAL A N 1
ATOM 3533 C CA . VAL A 1 432 ? 7.315 -13.898 -21.237 1.00 89.12 432 VAL A CA 1
ATOM 3534 C C . VAL A 1 432 ? 7.496 -14.453 -22.649 1.00 89.12 432 VAL A C 1
ATOM 3536 O O . VAL A 1 432 ? 8.620 -14.733 -23.069 1.00 89.12 432 VAL A O 1
ATOM 3539 N N . LYS A 1 433 ? 6.407 -14.566 -23.418 1.00 90.56 433 LYS A N 1
ATOM 3540 C CA . LYS A 1 433 ? 6.448 -14.988 -24.825 1.00 90.56 433 LYS A CA 1
ATOM 3541 C C . LYS A 1 433 ? 7.306 -14.052 -25.666 1.00 90.56 433 LYS A C 1
ATOM 3543 O O . LYS A 1 433 ? 8.137 -14.513 -26.449 1.00 90.56 433 LYS A O 1
ATOM 3548 N N . TRP A 1 434 ? 7.128 -12.747 -25.490 1.00 91.94 434 TRP A N 1
ATOM 3549 C CA . TRP A 1 434 ? 7.873 -11.749 -26.243 1.00 91.94 434 TRP A CA 1
ATOM 3550 C C . TRP A 1 434 ? 9.373 -11.774 -25.921 1.00 91.94 434 TRP A C 1
ATOM 3552 O O . TRP A 1 434 ? 10.188 -11.829 -26.841 1.00 91.94 434 TRP A O 1
ATOM 3562 N N . LEU A 1 435 ? 9.748 -11.813 -24.639 1.00 88.38 435 LEU A N 1
ATOM 3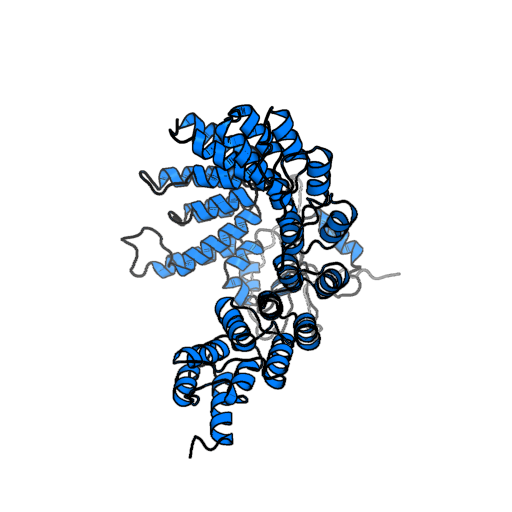563 C CA . LEU A 1 435 ? 11.145 -11.898 -24.206 1.00 88.38 435 LEU A CA 1
ATOM 3564 C C . LEU A 1 435 ? 11.790 -13.204 -24.681 1.00 88.38 435 LEU A C 1
ATOM 3566 O O . LEU A 1 435 ? 12.886 -13.172 -25.231 1.00 88.38 435 LEU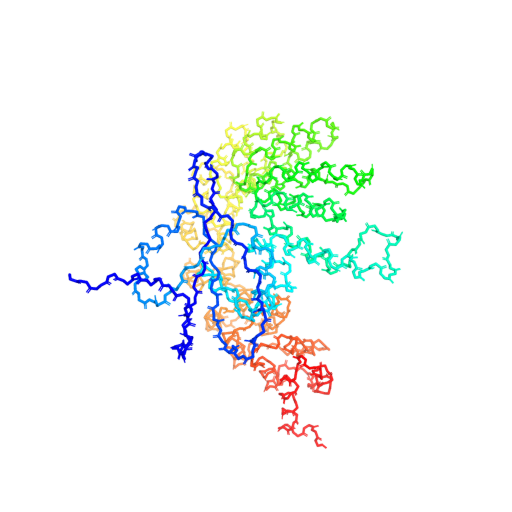 A O 1
ATOM 3570 N N . HIS A 1 436 ? 11.092 -14.339 -24.564 1.00 85.06 436 HIS A N 1
ATOM 3571 C CA . HIS A 1 436 ? 11.599 -15.627 -25.044 1.00 85.06 436 HIS A CA 1
ATOM 3572 C C . HIS A 1 436 ? 11.876 -15.612 -26.557 1.00 85.06 436 HIS A C 1
ATOM 3574 O O . HIS A 1 436 ? 12.900 -16.113 -27.015 1.00 85.06 436 HIS A O 1
ATOM 3580 N N . THR A 1 437 ? 10.986 -15.013 -27.348 1.00 86.12 437 THR A N 1
ATOM 3581 C CA . THR A 1 437 ? 11.117 -14.995 -28.813 1.00 86.12 437 THR A CA 1
ATOM 3582 C C . THR A 1 437 ? 12.146 -13.982 -29.317 1.00 86.12 437 THR A C 1
ATOM 3584 O O . THR A 1 437 ? 12.858 -14.285 -30.273 1.00 86.12 437 THR A O 1
ATOM 3587 N N . ASN A 1 438 ? 12.266 -12.816 -28.671 1.00 83.12 438 ASN A N 1
ATOM 3588 C CA . ASN A 1 438 ? 13.082 -11.692 -29.150 1.00 83.12 438 ASN A CA 1
ATOM 3589 C C . ASN A 1 438 ? 14.430 -11.531 -28.424 1.00 83.12 438 ASN A C 1
ATOM 3591 O O . ASN A 1 438 ? 15.301 -10.819 -28.919 1.00 83.12 438 ASN A O 1
ATOM 3595 N N . LYS A 1 439 ? 14.616 -12.151 -27.250 1.00 73.00 439 LYS A N 1
ATOM 3596 C CA . LYS A 1 439 ? 15.795 -11.978 -26.376 1.00 73.00 439 LYS A CA 1
ATOM 3597 C C . LYS A 1 439 ? 16.332 -13.317 -25.870 1.00 73.00 439 LYS A C 1
ATOM 3599 O O . LYS A 1 439 ? 16.556 -13.516 -24.678 1.00 73.00 439 LYS A O 1
ATOM 3604 N N . LYS A 1 440 ? 16.561 -14.235 -26.812 1.00 60.91 440 LYS A N 1
ATOM 3605 C CA . LYS A 1 440 ? 16.970 -15.620 -26.542 1.00 60.91 440 LYS A CA 1
ATOM 3606 C C . LYS A 1 440 ? 18.263 -15.767 -25.742 1.00 60.91 440 LYS A C 1
ATOM 3608 O O . LYS A 1 440 ? 18.426 -16.811 -25.152 1.00 60.91 440 LYS A O 1
ATOM 3613 N N . GLU A 1 441 ? 19.171 -14.793 -25.704 1.00 55.38 441 GLU A N 1
ATOM 3614 C CA . GLU A 1 441 ? 20.503 -14.980 -25.094 1.00 55.38 441 GLU A CA 1
ATOM 3615 C C . GLU A 1 441 ? 20.609 -14.510 -23.630 1.00 55.38 441 GLU A C 1
ATOM 3617 O O . GLU A 1 441 ? 21.577 -14.848 -22.955 1.00 55.38 441 GLU A O 1
ATOM 3622 N N . THR A 1 442 ? 19.625 -13.770 -23.098 1.00 55.31 442 THR A N 1
ATOM 3623 C CA . THR A 1 442 ? 19.745 -13.098 -21.784 1.00 55.31 442 THR A CA 1
ATOM 3624 C C . THR A 1 442 ? 18.779 -13.599 -20.701 1.00 55.31 442 THR A C 1
ATOM 3626 O O . THR A 1 442 ? 18.787 -13.064 -19.594 1.00 55.31 442 THR A O 1
ATOM 3629 N N . CYS A 1 443 ? 17.958 -14.624 -20.972 1.00 54.91 443 CYS A N 1
ATOM 3630 C CA . CYS A 1 443 ? 16.816 -15.000 -20.121 1.00 54.91 443 CYS A CA 1
ATOM 3631 C C . CYS A 1 443 ? 16.729 -16.516 -19.803 1.00 54.91 443 CYS A C 1
ATOM 3633 O O . CYS A 1 443 ? 15.834 -17.187 -20.303 1.00 54.91 443 CYS A O 1
ATOM 3635 N N . PHE A 1 444 ? 17.596 -17.068 -18.942 1.00 60.22 444 PHE A N 1
ATOM 3636 C CA . PHE A 1 444 ? 17.523 -18.468 -18.444 1.00 60.22 444 PHE A CA 1
ATOM 3637 C C . PHE A 1 444 ? 18.131 -18.569 -17.030 1.00 60.22 444 PHE A C 1
ATOM 3639 O O . PHE A 1 444 ? 18.725 -17.586 -16.587 1.00 60.22 444 PHE A O 1
ATOM 3646 N N . PRO A 1 445 ? 18.120 -19.710 -16.300 1.00 52.47 445 PRO A N 1
ATOM 3647 C CA . PRO A 1 445 ? 17.344 -20.963 -16.382 1.00 52.47 445 PRO A CA 1
ATOM 3648 C C . PRO A 1 445 ? 16.339 -21.127 -15.216 1.00 52.47 445 PRO A C 1
ATOM 3650 O O . PRO A 1 445 ? 15.636 -22.124 -15.121 1.00 52.47 445 PRO A O 1
ATOM 3653 N N . MET A 1 446 ? 16.237 -20.158 -14.301 1.00 59.81 446 MET A N 1
ATOM 3654 C CA . MET A 1 446 ? 15.473 -20.314 -13.050 1.00 59.81 446 MET A CA 1
ATOM 3655 C C . MET A 1 446 ? 13.992 -19.897 -13.148 1.00 59.81 446 MET A C 1
ATOM 3657 O O . MET A 1 446 ? 13.296 -19.817 -12.139 1.00 59.81 446 MET A O 1
ATOM 3661 N N . ALA A 1 447 ? 13.501 -19.626 -14.359 1.00 62.06 447 ALA A N 1
ATOM 3662 C CA . ALA A 1 447 ? 12.207 -19.006 -14.647 1.00 62.06 447 ALA A CA 1
ATOM 3663 C C . ALA A 1 447 ? 11.011 -19.754 -14.030 1.00 62.06 447 ALA A C 1
ATOM 3665 O O . ALA A 1 447 ? 10.304 -19.188 -13.194 1.00 62.06 447 ALA A O 1
ATOM 3666 N N . LEU A 1 448 ? 10.804 -21.032 -14.373 1.00 64.06 448 LEU A N 1
ATOM 3667 C CA . LEU A 1 448 ? 9.686 -21.810 -13.823 1.00 64.06 448 LEU A CA 1
ATOM 3668 C C . LEU A 1 448 ? 9.821 -22.058 -12.314 1.00 64.06 448 LEU A C 1
ATOM 3670 O O . LEU A 1 448 ? 8.837 -21.947 -11.586 1.00 64.06 448 LEU A O 1
ATOM 3674 N N . LEU A 1 449 ? 11.025 -22.329 -11.810 1.00 63.00 449 LEU A N 1
ATOM 3675 C CA . LEU A 1 449 ? 11.233 -22.575 -10.381 1.00 63.00 449 LEU A CA 1
ATOM 3676 C C . LEU A 1 449 ? 10.964 -21.333 -9.537 1.00 63.00 449 LEU A C 1
ATOM 3678 O O . LEU A 1 449 ? 10.215 -21.401 -8.564 1.00 63.00 449 LEU A O 1
ATOM 3682 N N . ASN A 1 450 ? 11.501 -20.186 -9.952 1.00 64.06 450 ASN A N 1
ATOM 3683 C CA . ASN A 1 450 ? 11.226 -18.905 -9.313 1.00 64.06 450 ASN A CA 1
ATOM 3684 C C . ASN A 1 450 ? 9.748 -18.528 -9.436 1.00 64.06 450 ASN A C 1
ATOM 3686 O O . ASN A 1 450 ? 9.202 -17.952 -8.498 1.00 64.06 450 ASN A O 1
ATOM 3690 N N . SER A 1 451 ? 9.080 -18.890 -10.538 1.00 64.88 451 SER A N 1
ATOM 3691 C CA . SER A 1 451 ? 7.637 -18.692 -10.694 1.00 64.88 451 SER A CA 1
ATOM 3692 C C . SER A 1 451 ? 6.851 -19.434 -9.614 1.00 64.88 451 SER A C 1
ATOM 3694 O O . SER A 1 451 ? 6.135 -18.804 -8.837 1.00 64.88 451 SER A O 1
ATOM 3696 N N . ILE A 1 452 ? 7.065 -20.746 -9.478 1.00 65.06 452 ILE A N 1
ATOM 3697 C CA . ILE A 1 452 ? 6.337 -21.599 -8.539 1.00 65.06 452 ILE A CA 1
ATOM 3698 C C . ILE A 1 452 ? 6.694 -21.194 -7.104 1.00 65.06 452 ILE A C 1
ATOM 3700 O O . ILE A 1 452 ? 5.802 -21.013 -6.278 1.00 65.06 452 ILE A O 1
ATOM 3704 N N . TYR A 1 453 ? 7.978 -20.965 -6.814 1.00 66.38 453 TYR A N 1
ATOM 3705 C CA . TYR A 1 453 ? 8.456 -20.512 -5.506 1.00 66.38 453 TYR A CA 1
ATOM 3706 C C . TYR A 1 453 ? 7.903 -19.135 -5.110 1.00 66.38 453 TYR A C 1
ATOM 3708 O O . TYR A 1 453 ? 7.482 -18.937 -3.970 1.00 66.38 453 TYR A O 1
ATOM 3716 N N . SER A 1 454 ? 7.831 -18.181 -6.043 1.00 63.81 454 SER A N 1
ATOM 3717 C CA . SER A 1 454 ? 7.230 -16.867 -5.780 1.00 63.81 454 SER A CA 1
ATOM 3718 C C . SER A 1 454 ? 5.740 -16.972 -5.452 1.00 63.81 454 SER A C 1
ATOM 3720 O O . SER A 1 454 ? 5.263 -16.273 -4.555 1.00 63.81 454 SER A O 1
ATOM 3722 N N . LEU A 1 455 ? 5.017 -17.892 -6.102 1.00 65.38 455 LEU A N 1
ATOM 3723 C CA . LEU A 1 455 ? 3.628 -18.180 -5.755 1.00 65.38 455 LEU A CA 1
ATOM 3724 C C . LEU A 1 455 ? 3.510 -18.817 -4.365 1.00 65.38 455 LEU A C 1
ATOM 3726 O O . LEU A 1 455 ? 2.595 -18.448 -3.626 1.00 65.38 455 LEU A O 1
ATOM 3730 N N . LEU A 1 456 ? 4.441 -19.707 -3.984 1.00 62.22 456 LEU A N 1
ATOM 3731 C CA . LEU A 1 456 ? 4.473 -20.305 -2.644 1.00 62.22 456 LEU A CA 1
ATOM 3732 C C . LEU A 1 456 ? 4.554 -19.243 -1.544 1.00 62.22 456 LEU A C 1
ATOM 3734 O O . LEU A 1 456 ? 3.791 -19.302 -0.577 1.00 62.22 456 LEU A O 1
ATOM 3738 N N . ILE A 1 457 ? 5.481 -18.289 -1.696 1.00 57.88 457 ILE A N 1
ATOM 3739 C CA . ILE A 1 457 ? 5.764 -17.255 -0.690 1.00 57.88 457 ILE A CA 1
ATOM 3740 C C . ILE A 1 457 ? 4.629 -16.237 -0.596 1.00 57.88 457 ILE A C 1
ATOM 3742 O O . ILE A 1 457 ? 4.263 -15.827 0.504 1.00 57.88 457 ILE A O 1
ATOM 3746 N N . ASN A 1 458 ? 4.084 -15.806 -1.734 1.00 57.47 458 ASN A N 1
ATOM 3747 C CA . ASN A 1 458 ? 3.198 -14.641 -1.771 1.00 57.47 458 ASN A CA 1
ATOM 3748 C C . ASN A 1 458 ? 1.721 -14.959 -1.485 1.00 57.47 458 ASN A C 1
ATOM 3750 O O . ASN A 1 458 ? 0.901 -14.044 -1.490 1.00 57.47 458 ASN A O 1
ATOM 3754 N N . ASP A 1 459 ? 1.371 -16.227 -1.241 1.00 55.69 459 ASP A N 1
ATOM 3755 C CA . ASP A 1 459 ? -0.004 -16.675 -0.970 1.00 55.69 459 ASP A CA 1
ATOM 3756 C C . ASP A 1 459 ? -1.032 -16.135 -1.994 1.00 55.69 459 ASP A C 1
ATOM 3758 O O . ASP A 1 459 ? -2.117 -15.645 -1.663 1.00 55.69 459 ASP A O 1
ATOM 3762 N N . ILE A 1 460 ? -0.656 -16.166 -3.277 1.00 60.25 460 ILE A N 1
ATOM 3763 C CA . ILE A 1 460 ? -1.476 -15.639 -4.373 1.00 60.25 460 ILE A CA 1
ATOM 3764 C C . ILE A 1 460 ? -2.489 -16.704 -4.816 1.00 60.25 460 ILE A C 1
ATOM 3766 O O . ILE A 1 460 ? -2.180 -17.892 -4.927 1.00 60.25 460 ILE A O 1
ATOM 3770 N N . ARG A 1 461 ? -3.724 -16.277 -5.119 1.00 61.72 461 ARG A N 1
ATOM 3771 C CA . ARG A 1 461 ? -4.731 -17.137 -5.761 1.00 61.72 461 ARG A CA 1
ATOM 3772 C C . ARG A 1 461 ? -4.311 -17.432 -7.200 1.00 61.72 461 ARG A C 1
ATOM 3774 O O . ARG A 1 461 ? -4.356 -16.548 -8.049 1.00 61.72 461 ARG A O 1
ATOM 3781 N N . ILE A 1 462 ? -3.977 -18.685 -7.481 1.00 64.88 462 ILE A N 1
ATOM 3782 C CA . ILE A 1 462 ? -3.707 -19.151 -8.843 1.00 64.88 462 ILE A CA 1
ATOM 3783 C C . ILE A 1 462 ? -4.986 -19.113 -9.680 1.00 64.88 462 ILE A C 1
ATOM 3785 O O . ILE A 1 462 ? -6.043 -19.608 -9.281 1.00 64.88 462 ILE A O 1
ATOM 3789 N N . THR A 1 463 ? -4.849 -18.574 -10.882 1.00 70.31 463 THR A N 1
ATOM 3790 C CA . THR A 1 463 ? -5.850 -18.558 -11.956 1.00 70.31 463 THR A CA 1
ATOM 3791 C C . THR A 1 463 ? -5.419 -19.491 -13.091 1.00 70.31 463 THR A C 1
ATOM 3793 O O . THR A 1 463 ? -4.267 -19.917 -13.139 1.00 70.31 463 THR A O 1
ATOM 3796 N N . ASN A 1 464 ? -6.310 -19.788 -14.044 1.00 70.62 464 ASN A N 1
ATOM 3797 C CA . ASN A 1 464 ? -5.936 -20.576 -15.231 1.00 70.62 464 ASN A CA 1
ATOM 3798 C C . ASN A 1 464 ? -4.760 -19.949 -16.001 1.00 70.62 464 ASN A C 1
ATOM 3800 O O . ASN A 1 464 ? -3.897 -20.682 -16.456 1.00 70.62 464 ASN A O 1
ATOM 3804 N N . SER A 1 465 ? -4.653 -18.617 -16.030 1.00 77.06 465 SER A N 1
ATOM 3805 C CA . SER A 1 465 ? -3.536 -17.935 -16.695 1.00 77.06 465 SER A CA 1
ATOM 3806 C C . SER A 1 465 ? -2.159 -18.279 -16.116 1.00 77.06 465 SER A C 1
ATOM 3808 O O . SER A 1 465 ? -1.185 -18.295 -16.856 1.00 77.06 465 SER A O 1
ATOM 3810 N N . HIS A 1 466 ? -2.067 -18.609 -14.822 1.00 78.69 466 HIS A N 1
ATOM 3811 C CA . HIS A 1 466 ? -0.811 -19.087 -14.234 1.00 78.69 466 HIS A CA 1
ATOM 3812 C C . HIS A 1 466 ? -0.444 -20.493 -14.731 1.00 78.69 466 HIS A C 1
ATOM 3814 O O . HIS A 1 466 ? 0.733 -20.793 -14.896 1.00 78.69 466 HIS A O 1
ATOM 3820 N N . LEU A 1 467 ? -1.436 -21.357 -14.985 1.00 80.81 467 LEU A N 1
ATOM 3821 C CA . LEU A 1 467 ? -1.188 -22.669 -15.592 1.00 80.81 467 LEU A CA 1
ATOM 3822 C C . LEU A 1 467 ? -0.745 -22.521 -17.041 1.00 80.81 467 LEU A C 1
ATOM 3824 O O . LEU A 1 467 ? 0.182 -23.210 -17.442 1.00 80.81 467 LEU A O 1
ATOM 3828 N N . ASP A 1 468 ? -1.355 -21.604 -17.794 1.00 86.56 468 ASP A N 1
ATOM 3829 C CA . ASP A 1 468 ? -0.942 -21.317 -19.171 1.00 86.56 468 ASP A CA 1
ATOM 3830 C C . ASP A 1 468 ? 0.519 -20.839 -19.211 1.00 86.56 468 ASP A C 1
ATOM 3832 O O . ASP A 1 468 ? 1.286 -21.236 -20.089 1.00 86.56 468 ASP A O 1
ATOM 3836 N N . LEU A 1 469 ? 0.929 -20.035 -18.222 1.00 86.06 469 LEU A N 1
ATOM 3837 C CA . LEU A 1 469 ? 2.322 -19.641 -18.038 1.00 86.06 469 LEU A CA 1
ATOM 3838 C C . LEU A 1 469 ? 3.224 -20.833 -17.712 1.00 86.06 469 LEU A C 1
ATOM 3840 O O . LEU A 1 469 ? 4.260 -20.993 -18.350 1.00 86.06 469 LEU A O 1
ATOM 3844 N N . PHE A 1 470 ? 2.852 -21.675 -16.749 1.00 83.56 470 PHE A N 1
ATOM 3845 C CA . PHE A 1 470 ? 3.652 -22.847 -16.382 1.00 83.56 470 PHE A CA 1
ATOM 3846 C C . PHE A 1 470 ? 3.800 -23.835 -17.528 1.00 83.56 470 PHE A C 1
ATOM 3848 O O . PHE A 1 470 ? 4.902 -24.325 -17.761 1.00 83.56 470 PHE A O 1
ATOM 3855 N N . GLN A 1 471 ? 2.716 -24.078 -18.261 1.00 85.62 471 GLN A N 1
ATOM 3856 C CA . GLN A 1 471 ? 2.723 -24.926 -19.439 1.00 85.62 471 GLN A CA 1
ATOM 3857 C C . GLN A 1 471 ? 3.653 -24.343 -20.498 1.00 85.62 471 GLN A C 1
ATOM 3859 O O . GLN A 1 471 ? 4.537 -25.040 -20.974 1.00 85.62 471 GLN A O 1
ATOM 3864 N N . TYR A 1 472 ? 3.547 -23.043 -20.787 1.00 88.06 472 TYR A N 1
ATOM 3865 C CA . TYR A 1 472 ? 4.440 -22.396 -21.744 1.00 88.06 472 TYR A CA 1
ATOM 3866 C C . TYR A 1 472 ? 5.915 -22.493 -21.329 1.00 88.06 472 TYR A C 1
ATOM 3868 O O . TYR A 1 472 ? 6.768 -22.799 -22.159 1.00 88.06 472 TYR A O 1
ATOM 3876 N N . LEU A 1 473 ? 6.229 -22.246 -20.055 1.00 84.69 473 LEU A N 1
ATOM 3877 C CA . LEU A 1 473 ? 7.595 -22.369 -19.544 1.00 84.69 473 LEU A CA 1
ATOM 3878 C C . LEU A 1 473 ? 8.100 -23.817 -19.632 1.00 84.69 473 LEU A C 1
ATOM 3880 O O . LEU A 1 473 ? 9.252 -24.029 -19.999 1.00 84.69 473 LEU A O 1
ATOM 3884 N N . TYR A 1 474 ? 7.253 -24.803 -19.335 1.00 82.56 474 TYR A N 1
ATOM 3885 C CA . TYR A 1 474 ? 7.592 -26.220 -19.444 1.00 82.56 474 TYR A CA 1
ATOM 3886 C C . TYR A 1 474 ? 7.828 -26.650 -20.897 1.00 82.56 474 TYR A C 1
ATOM 3888 O O . TYR A 1 474 ? 8.891 -27.182 -21.212 1.00 82.56 474 TYR A O 1
ATOM 3896 N N . ASP A 1 475 ? 6.883 -26.350 -21.790 1.00 86.44 475 ASP A N 1
ATOM 3897 C CA . ASP A 1 475 ? 6.919 -26.730 -23.208 1.00 86.44 475 ASP A CA 1
ATOM 3898 C C . ASP A 1 475 ? 8.157 -26.175 -23.922 1.00 86.44 475 ASP A C 1
ATOM 3900 O O . ASP A 1 475 ? 8.695 -26.801 -24.832 1.00 86.44 475 ASP A O 1
ATOM 3904 N N . ASN A 1 476 ? 8.628 -25.002 -23.491 1.00 83.69 476 ASN A N 1
ATOM 3905 C CA . ASN A 1 476 ? 9.806 -24.340 -24.047 1.00 83.69 476 ASN A CA 1
ATOM 3906 C C . ASN A 1 476 ? 11.093 -24.620 -23.254 1.00 83.69 476 ASN A C 1
ATOM 3908 O O . ASN A 1 476 ? 12.101 -23.959 -23.491 1.00 83.69 476 ASN A O 1
ATOM 3912 N N . GLN A 1 477 ? 11.070 -25.565 -22.308 1.00 80.94 477 GLN A N 1
ATOM 3913 C CA . GLN A 1 477 ? 12.222 -25.933 -21.474 1.00 80.94 477 GLN A CA 1
ATOM 3914 C C . GLN A 1 477 ? 12.844 -24.743 -20.716 1.00 80.94 477 GLN A C 1
ATOM 3916 O O . GLN A 1 477 ? 14.038 -24.706 -20.428 1.00 80.94 477 GLN A O 1
ATOM 3921 N N . LEU A 1 478 ? 12.021 -23.755 -20.352 1.00 77.75 478 LEU A N 1
ATOM 3922 C CA . LEU A 1 478 ? 12.412 -22.556 -19.606 1.00 77.75 478 LEU A CA 1
ATOM 3923 C C . LEU A 1 478 ? 12.368 -22.813 -18.092 1.00 77.75 478 LEU A C 1
ATOM 3925 O O . LEU A 1 478 ? 11.720 -22.090 -17.324 1.00 77.75 478 LEU A O 1
ATOM 3929 N N . TYR A 1 479 ? 13.040 -23.876 -17.656 1.00 74.00 479 TYR A N 1
ATOM 3930 C CA . TYR A 1 479 ? 13.064 -24.310 -16.264 1.00 74.00 479 TYR A CA 1
ATOM 3931 C C . TYR A 1 479 ? 14.402 -24.941 -15.865 1.00 74.00 479 TYR A C 1
ATOM 3933 O O . TYR A 1 479 ? 15.083 -25.563 -16.674 1.00 74.00 479 TYR A O 1
ATOM 3941 N N . GLY A 1 480 ? 14.753 -24.802 -14.586 1.00 69.12 480 GLY A N 1
ATOM 3942 C CA . GLY A 1 480 ? 15.785 -25.597 -13.927 1.00 69.12 480 GLY A CA 1
ATOM 3943 C C . GLY A 1 480 ? 15.139 -26.778 -13.208 1.00 69.12 480 GLY A C 1
ATOM 3944 O O . GLY A 1 480 ? 13.966 -26.700 -12.834 1.00 69.12 480 GLY A O 1
ATOM 3945 N N . ALA A 1 481 ? 15.881 -27.865 -13.005 1.00 66.62 481 ALA A N 1
ATOM 3946 C CA . ALA A 1 481 ? 15.398 -28.987 -12.204 1.00 66.62 481 ALA A CA 1
ATOM 3947 C C . ALA A 1 481 ? 15.321 -28.596 -10.714 1.00 66.62 481 ALA A C 1
ATOM 3949 O O . ALA A 1 481 ? 16.189 -27.890 -10.194 1.00 66.62 481 ALA A O 1
ATOM 3950 N N . MET A 1 482 ? 14.263 -29.016 -10.014 1.00 69.50 482 MET A N 1
ATOM 3951 C CA . MET A 1 482 ? 14.090 -28.744 -8.584 1.00 69.50 482 MET A CA 1
ATOM 3952 C C . MET A 1 482 ? 15.107 -29.530 -7.758 1.00 69.50 482 MET A C 1
ATOM 3954 O O . MET A 1 482 ? 15.010 -30.755 -7.668 1.00 69.50 482 MET A O 1
ATOM 3958 N N . GLN A 1 483 ? 16.030 -28.812 -7.111 1.00 62.41 483 GLN A N 1
ATOM 3959 C CA . GLN A 1 483 ? 17.066 -29.407 -6.265 1.00 62.41 483 GLN A CA 1
ATOM 3960 C C . GLN A 1 483 ? 16.609 -29.602 -4.810 1.00 62.41 483 GLN A C 1
ATOM 3962 O O . GLN A 1 483 ? 16.045 -28.698 -4.184 1.00 62.41 483 GLN A O 1
ATOM 3967 N N . GLY A 1 484 ? 16.950 -30.760 -4.236 1.00 61.75 484 GLY A N 1
ATOM 3968 C CA . GLY A 1 484 ? 16.898 -31.032 -2.793 1.00 61.75 484 GLY A CA 1
ATOM 3969 C C . GLY A 1 484 ? 15.507 -31.263 -2.176 1.00 61.75 484 GLY A C 1
ATOM 3970 O O . GLY A 1 484 ? 14.472 -31.217 -2.835 1.00 61.75 484 GLY A O 1
ATOM 3971 N N . ALA A 1 485 ? 15.478 -31.498 -0.857 1.00 56.78 485 ALA A N 1
ATOM 3972 C CA . ALA A 1 485 ? 14.296 -31.916 -0.081 1.00 56.78 485 ALA A CA 1
ATOM 3973 C C . ALA A 1 485 ? 13.117 -30.913 -0.042 1.00 56.78 485 ALA A C 1
ATOM 3975 O O . ALA A 1 485 ? 12.058 -31.235 0.492 1.00 56.78 485 ALA A O 1
ATOM 3976 N N . ARG A 1 486 ? 13.272 -29.710 -0.614 1.00 66.44 486 ARG A N 1
ATOM 3977 C CA . ARG A 1 486 ? 12.221 -28.676 -0.649 1.00 66.44 486 ARG A CA 1
ATOM 3978 C C . ARG A 1 486 ? 11.157 -28.934 -1.712 1.00 66.44 486 ARG A C 1
ATOM 3980 O O . ARG A 1 486 ? 10.151 -28.233 -1.734 1.00 66.44 486 ARG A O 1
ATOM 3987 N N . TYR A 1 487 ? 11.335 -29.921 -2.598 1.00 73.94 487 TYR A N 1
ATOM 3988 C CA . TYR A 1 487 ? 10.343 -30.160 -3.646 1.00 73.94 487 TYR A CA 1
ATOM 3989 C C . TYR A 1 487 ? 8.973 -30.584 -3.075 1.00 73.94 487 TYR A C 1
ATOM 3991 O O . TYR A 1 487 ? 7.922 -30.224 -3.607 1.00 73.94 487 TYR A O 1
ATOM 3999 N N . ILE A 1 488 ? 8.985 -31.295 -1.941 1.00 76.94 488 ILE A N 1
ATOM 4000 C CA . ILE A 1 488 ? 7.784 -31.714 -1.208 1.00 76.94 488 ILE A CA 1
ATOM 4001 C C . ILE A 1 488 ? 6.975 -30.496 -0.737 1.00 76.94 488 ILE A C 1
ATOM 4003 O O . ILE A 1 488 ? 5.744 -30.554 -0.719 1.00 76.94 488 ILE A O 1
ATOM 4007 N N . ASP A 1 489 ? 7.627 -29.369 -0.431 1.00 78.62 489 ASP A N 1
ATOM 4008 C CA . ASP A 1 489 ? 6.949 -28.148 0.012 1.00 78.62 489 ASP A CA 1
ATOM 4009 C C . ASP A 1 489 ? 6.018 -27.585 -1.073 1.00 78.62 489 ASP A C 1
ATOM 4011 O O . ASP A 1 489 ? 4.932 -27.098 -0.745 1.00 78.62 489 ASP A O 1
ATOM 4015 N N . TYR A 1 490 ? 6.375 -27.716 -2.361 1.00 77.81 490 TYR A N 1
ATOM 4016 C CA . TYR A 1 490 ? 5.518 -27.291 -3.477 1.00 77.81 490 TYR A CA 1
ATOM 4017 C C . TYR A 1 490 ? 4.225 -28.104 -3.535 1.00 77.81 490 TYR A C 1
ATOM 4019 O O . TYR A 1 490 ? 3.133 -27.542 -3.646 1.00 77.81 490 TYR A O 1
ATOM 4027 N N . PHE A 1 491 ? 4.337 -29.427 -3.400 1.00 81.31 491 PHE A N 1
ATOM 4028 C CA . PHE A 1 491 ? 3.184 -30.322 -3.370 1.00 81.31 491 PHE A CA 1
ATOM 4029 C C . PHE A 1 491 ? 2.319 -30.081 -2.130 1.00 81.31 491 PHE A C 1
ATOM 4031 O O . PHE A 1 491 ? 1.104 -29.920 -2.248 1.00 81.31 491 PHE A O 1
ATOM 4038 N N . GLN A 1 492 ? 2.925 -29.989 -0.941 1.00 83.06 492 GLN A N 1
ATOM 4039 C CA . GLN A 1 492 ? 2.193 -29.701 0.294 1.00 83.06 492 GLN A CA 1
ATOM 4040 C C . GLN A 1 492 ? 1.473 -28.357 0.227 1.00 83.06 492 GLN A C 1
ATOM 4042 O O . GLN A 1 492 ? 0.333 -28.239 0.675 1.00 83.06 492 GLN A O 1
ATOM 4047 N N . TRP A 1 493 ? 2.105 -27.330 -0.337 1.00 79.94 493 TRP A N 1
ATOM 4048 C CA . TRP A 1 493 ? 1.455 -26.046 -0.543 1.00 79.94 493 TRP A CA 1
ATOM 4049 C C . TRP A 1 493 ? 0.296 -26.136 -1.539 1.00 79.94 493 TRP A C 1
ATOM 4051 O O . TRP A 1 493 ? -0.787 -25.630 -1.240 1.00 79.94 493 TRP A O 1
ATOM 4061 N N . ALA A 1 494 ? 0.474 -26.831 -2.669 1.00 77.81 494 ALA A N 1
ATOM 4062 C CA . ALA A 1 494 ? -0.592 -27.033 -3.650 1.00 77.81 494 ALA A CA 1
ATOM 4063 C C . ALA A 1 494 ? -1.807 -27.737 -3.016 1.00 77.81 494 ALA A C 1
ATOM 4065 O O . ALA A 1 494 ? -2.948 -27.329 -3.242 1.00 77.81 494 ALA A O 1
ATOM 4066 N N . ILE A 1 495 ? -1.558 -28.722 -2.145 1.00 82.31 495 ILE A N 1
ATOM 4067 C CA . ILE A 1 495 ? -2.581 -29.402 -1.339 1.00 82.31 495 ILE A CA 1
ATOM 4068 C C . ILE A 1 495 ? -3.246 -28.422 -0.358 1.00 82.31 495 ILE A C 1
ATOM 4070 O O . ILE A 1 495 ? -4.473 -28.307 -0.345 1.00 82.31 495 ILE A O 1
ATOM 4074 N N . ARG A 1 496 ? -2.461 -27.667 0.433 1.00 79.06 496 ARG A N 1
ATOM 4075 C CA . ARG A 1 496 ? -2.977 -26.689 1.415 1.00 79.06 496 ARG A CA 1
ATOM 4076 C C . ARG A 1 496 ? -3.898 -25.656 0.771 1.00 79.06 496 ARG A C 1
ATOM 4078 O O . ARG A 1 496 ? -4.881 -25.251 1.393 1.00 79.06 496 ARG A O 1
ATOM 4085 N N . LYS A 1 497 ? -3.579 -25.217 -0.450 1.00 73.88 497 LYS A N 1
ATOM 4086 C CA . LYS A 1 497 ? -4.322 -24.166 -1.153 1.00 73.88 497 LYS A CA 1
ATOM 4087 C C . LYS A 1 497 ? -5.587 -24.650 -1.854 1.00 73.88 497 LYS A C 1
ATOM 4089 O O . LYS A 1 497 ? -6.401 -23.790 -2.175 1.00 73.88 497 LYS A O 1
ATOM 4094 N N . ASN A 1 498 ? -5.780 -25.965 -2.032 1.00 64.62 498 ASN A N 1
ATOM 4095 C CA . ASN A 1 498 ? -7.012 -26.642 -2.481 1.00 64.62 498 ASN A CA 1
ATOM 4096 C C . ASN A 1 498 ? -7.897 -25.788 -3.419 1.00 64.62 498 ASN A C 1
ATOM 4098 O O . ASN A 1 498 ? -9.092 -25.583 -3.184 1.00 64.62 498 ASN A O 1
ATOM 4102 N N . ILE A 1 499 ? -7.292 -25.198 -4.457 1.00 59.81 499 ILE A N 1
ATOM 4103 C CA . ILE A 1 499 ? -7.985 -24.244 -5.328 1.00 59.81 499 ILE A CA 1
ATOM 4104 C C . ILE A 1 499 ? -8.905 -25.059 -6.210 1.00 59.81 499 ILE A C 1
ATOM 4106 O O . ILE A 1 499 ? -8.381 -25.723 -7.096 1.00 59.81 499 ILE A O 1
ATOM 4110 N N . LYS A 1 500 ? -10.219 -25.006 -5.930 1.00 56.12 500 LYS A N 1
ATOM 4111 C CA . LYS A 1 500 ? -11.421 -25.567 -6.599 1.00 56.12 500 LYS A CA 1
ATOM 4112 C C . LYS A 1 500 ? -11.279 -26.867 -7.427 1.00 56.12 500 LYS A C 1
ATOM 4114 O O . LYS A 1 500 ? -12.113 -27.740 -7.249 1.00 56.12 500 LYS A O 1
ATOM 4119 N N . ASN A 1 501 ? -10.242 -27.030 -8.251 1.00 64.06 501 ASN A N 1
ATOM 4120 C CA . ASN A 1 501 ? -9.940 -28.180 -9.106 1.00 64.06 501 ASN A CA 1
ATOM 4121 C C . ASN A 1 501 ? -8.503 -28.757 -8.984 1.00 64.06 501 ASN A C 1
ATOM 4123 O O . ASN A 1 501 ? -8.115 -29.530 -9.851 1.00 64.06 501 ASN A O 1
ATOM 4127 N N . ASN A 1 502 ? -7.684 -28.397 -7.979 1.00 74.81 502 ASN A N 1
ATOM 4128 C CA . ASN A 1 502 ? -6.331 -28.968 -7.755 1.00 74.81 502 ASN A CA 1
ATOM 4129 C C . ASN A 1 502 ? -5.393 -28.952 -8.988 1.00 74.81 502 ASN A C 1
ATOM 4131 O O . ASN A 1 502 ? -4.461 -29.745 -9.080 1.00 74.81 502 ASN A O 1
ATOM 4135 N N . LYS A 1 503 ? -5.604 -28.041 -9.944 1.00 78.25 503 LYS A N 1
ATOM 4136 C CA . LYS A 1 503 ? -4.931 -28.083 -11.252 1.00 78.25 503 LYS A CA 1
ATOM 4137 C C . LYS A 1 503 ? -3.405 -27.983 -11.186 1.00 78.25 503 LYS A C 1
ATOM 4139 O O . LYS A 1 503 ? -2.737 -28.603 -11.997 1.00 78.25 503 LYS A O 1
ATOM 4144 N N . ILE A 1 504 ? -2.851 -27.240 -10.225 1.00 78.25 504 ILE A N 1
ATOM 4145 C CA . ILE A 1 504 ? -1.392 -27.197 -10.024 1.00 78.25 504 ILE A CA 1
ATOM 4146 C C . ILE A 1 504 ? -0.871 -28.502 -9.456 1.00 78.25 504 ILE A C 1
ATOM 4148 O O . ILE A 1 504 ? 0.178 -28.955 -9.883 1.00 78.25 504 ILE A O 1
ATOM 4152 N N . LEU A 1 505 ? -1.591 -29.109 -8.510 1.00 81.94 505 LEU A N 1
ATOM 4153 C CA . LEU A 1 505 ? -1.203 -30.415 -7.995 1.00 81.94 505 LEU A CA 1
ATOM 4154 C C . LEU A 1 505 ? -1.152 -31.426 -9.145 1.00 81.94 505 LEU A C 1
ATOM 4156 O O . LEU A 1 505 ? -0.163 -32.131 -9.270 1.00 81.94 505 LEU A O 1
ATOM 4160 N N . ILE A 1 506 ? -2.162 -31.417 -10.020 1.00 84.25 506 ILE A N 1
ATOM 4161 C CA . ILE A 1 506 ? -2.171 -32.234 -11.238 1.00 84.25 506 ILE A CA 1
ATOM 4162 C C . ILE A 1 506 ? -0.960 -31.892 -12.112 1.00 84.25 506 ILE A C 1
ATOM 4164 O O . ILE A 1 506 ? -0.174 -32.779 -12.399 1.00 84.25 506 ILE A O 1
ATOM 4168 N N . PHE A 1 507 ? -0.745 -30.617 -12.450 1.00 83.69 507 PHE A N 1
ATOM 4169 C CA . PHE A 1 507 ? 0.396 -30.187 -13.264 1.00 83.69 507 PHE A CA 1
ATOM 4170 C C . PHE A 1 507 ? 1.748 -30.656 -12.697 1.00 83.69 507 PHE A C 1
ATOM 4172 O O . PHE A 1 507 ? 2.588 -31.138 -13.448 1.00 83.69 507 PHE A O 1
ATOM 4179 N N . LEU A 1 508 ? 1.969 -30.549 -11.383 1.00 83.56 508 LEU A N 1
ATOM 4180 C CA . LEU A 1 508 ? 3.204 -31.010 -10.744 1.00 83.56 508 LEU A CA 1
ATOM 4181 C C . LEU A 1 508 ? 3.337 -32.539 -10.799 1.00 83.56 508 LEU A C 1
ATOM 4183 O O . LEU A 1 508 ? 4.428 -33.047 -11.034 1.00 83.56 508 LEU A O 1
ATOM 4187 N N . LEU A 1 509 ? 2.243 -33.282 -10.604 1.00 85.88 509 LEU A N 1
ATOM 4188 C CA . LEU A 1 509 ? 2.252 -34.748 -10.665 1.00 85.88 509 LEU A CA 1
ATOM 4189 C C . LEU A 1 509 ? 2.460 -35.264 -12.099 1.00 85.88 509 LEU A C 1
ATOM 4191 O O . LEU A 1 509 ? 3.156 -36.262 -12.293 1.00 85.88 509 LEU A O 1
ATOM 4195 N N . THR A 1 510 ? 1.915 -34.581 -13.108 1.00 85.00 510 THR A N 1
ATOM 4196 C CA . THR A 1 510 ? 2.009 -34.991 -14.519 1.00 85.00 510 THR A CA 1
ATOM 4197 C C . THR A 1 510 ? 3.337 -34.618 -15.177 1.00 85.00 510 THR A C 1
ATOM 4199 O O . THR A 1 510 ? 3.666 -35.181 -16.216 1.00 85.00 510 THR A O 1
ATOM 4202 N N . HIS A 1 511 ? 4.127 -33.721 -14.579 1.00 84.31 511 HIS A N 1
ATOM 4203 C CA . HIS A 1 511 ? 5.417 -33.270 -15.116 1.00 84.31 511 HIS A CA 1
ATOM 4204 C C . HIS A 1 511 ? 6.591 -33.641 -14.186 1.00 84.31 511 HIS A C 1
ATOM 4206 O O . HIS A 1 511 ? 7.257 -32.760 -13.638 1.00 84.31 511 HIS A O 1
ATOM 4212 N N . PRO A 1 512 ? 6.896 -34.942 -14.001 1.00 81.00 512 PRO A N 1
ATOM 4213 C CA . PRO A 1 512 ? 7.949 -35.390 -13.087 1.00 81.00 512 PRO A CA 1
ATOM 4214 C C . PRO A 1 512 ? 9.357 -34.926 -13.497 1.00 81.00 512 PRO A C 1
ATOM 4216 O O . PRO A 1 512 ? 10.231 -34.834 -12.644 1.00 81.00 512 PRO A O 1
ATOM 4219 N N . ALA A 1 513 ? 9.569 -34.568 -14.770 1.00 80.12 513 ALA A N 1
ATOM 4220 C CA . ALA A 1 513 ? 10.830 -34.012 -15.274 1.00 80.12 513 ALA A CA 1
ATOM 4221 C C . ALA A 1 513 ? 11.225 -32.670 -14.625 1.00 80.12 513 ALA A C 1
ATOM 4223 O O . ALA A 1 513 ? 12.350 -32.205 -14.798 1.00 80.12 513 ALA A O 1
ATOM 4224 N N . LEU A 1 514 ? 10.314 -32.042 -13.875 1.00 76.12 514 LEU A N 1
ATOM 4225 C CA . LEU A 1 514 ? 10.597 -30.852 -13.078 1.00 76.12 514 LEU A CA 1
ATOM 4226 C C . LEU A 1 514 ? 11.489 -31.132 -11.863 1.00 76.12 514 LEU A C 1
ATOM 4228 O O . LEU A 1 514 ? 12.046 -30.188 -11.305 1.00 76.12 514 LEU A O 1
ATOM 4232 N N . PHE A 1 515 ? 11.616 -32.386 -11.430 1.00 78.69 515 PHE A N 1
ATOM 4233 C CA . PHE A 1 515 ? 12.269 -32.751 -10.174 1.00 78.69 515 PHE A CA 1
ATOM 4234 C C . PHE A 1 515 ? 13.517 -33.602 -10.426 1.00 78.69 515 PHE A C 1
ATOM 4236 O O . PHE A 1 515 ? 13.491 -34.520 -11.240 1.00 78.69 515 PHE A O 1
ATOM 4243 N N . GLU A 1 516 ? 14.607 -33.322 -9.703 1.00 76.81 516 GLU A N 1
ATOM 4244 C CA . GLU A 1 516 ? 15.819 -34.161 -9.756 1.00 76.81 516 GLU A CA 1
ATOM 4245 C C . GLU A 1 516 ? 15.622 -35.510 -9.045 1.00 76.81 516 GLU A C 1
ATOM 4247 O O . GLU A 1 516 ? 16.250 -36.506 -9.398 1.00 76.81 516 GLU A O 1
ATOM 4252 N N . LEU A 1 517 ? 14.753 -35.539 -8.030 1.00 80.12 517 LEU A N 1
ATOM 4253 C CA . LEU A 1 517 ? 14.439 -36.720 -7.229 1.00 80.12 517 LEU A CA 1
ATOM 4254 C C . LEU A 1 517 ? 13.042 -37.256 -7.570 1.00 80.12 517 LEU A C 1
ATOM 4256 O O . LEU A 1 517 ? 12.147 -36.469 -7.891 1.00 80.12 517 LEU A O 1
ATOM 4260 N N . PRO A 1 518 ? 12.816 -38.579 -7.452 1.00 82.19 518 PRO A N 1
ATOM 4261 C CA . PRO A 1 518 ? 11.490 -39.157 -7.624 1.00 82.19 518 PRO A CA 1
ATOM 4262 C C . PRO A 1 518 ? 10.516 -38.601 -6.580 1.00 82.19 518 PRO A C 1
ATOM 4264 O O . PRO A 1 518 ? 10.885 -38.358 -5.430 1.00 82.19 518 PRO A O 1
ATOM 4267 N N . ILE A 1 519 ? 9.259 -38.422 -6.988 1.00 83.31 519 ILE A N 1
ATOM 4268 C CA . ILE A 1 519 ? 8.195 -37.889 -6.131 1.00 83.31 519 ILE A CA 1
ATOM 4269 C C . ILE A 1 519 ? 7.869 -38.905 -5.024 1.00 83.31 519 ILE A C 1
ATOM 4271 O O . ILE A 1 519 ? 7.466 -40.031 -5.312 1.00 83.31 519 ILE A O 1
ATOM 4275 N N . ASP A 1 520 ? 7.982 -38.501 -3.756 1.00 86.62 520 ASP A N 1
ATOM 4276 C CA . ASP A 1 520 ? 7.534 -39.297 -2.605 1.00 86.62 520 ASP A CA 1
ATOM 4277 C C . ASP A 1 520 ? 6.008 -39.210 -2.423 1.00 86.62 520 ASP A C 1
ATOM 4279 O O . ASP A 1 520 ? 5.472 -38.427 -1.630 1.00 86.62 520 ASP A O 1
ATOM 4283 N N . TYR A 1 521 ? 5.283 -40.031 -3.182 1.00 85.38 521 TYR A N 1
ATOM 4284 C CA . TYR A 1 521 ? 3.823 -40.077 -3.125 1.00 85.38 521 TYR A CA 1
ATOM 4285 C C . TYR A 1 521 ? 3.276 -40.521 -1.753 1.00 85.38 521 TYR A C 1
ATOM 4287 O O . TYR A 1 521 ? 2.188 -40.090 -1.365 1.00 85.38 521 TYR A O 1
ATOM 4295 N N . GLN A 1 522 ? 4.015 -41.340 -0.991 1.00 85.12 522 GLN A N 1
ATOM 4296 C CA . GLN A 1 522 ? 3.573 -41.834 0.322 1.00 85.12 522 GLN A CA 1
ATOM 4297 C C . GLN A 1 522 ? 3.509 -40.699 1.348 1.00 85.12 522 GLN A C 1
ATOM 4299 O O . GLN A 1 522 ? 2.513 -40.549 2.067 1.00 85.12 522 GLN A O 1
ATOM 4304 N N . SER A 1 523 ? 4.531 -39.840 1.365 1.00 86.38 523 SER A N 1
ATOM 4305 C CA . SER A 1 523 ? 4.539 -38.630 2.188 1.00 86.38 523 SER A CA 1
ATOM 4306 C C . SER A 1 523 ? 3.379 -37.691 1.823 1.00 86.38 523 SER A C 1
ATOM 4308 O O . SER A 1 523 ? 2.652 -37.228 2.709 1.00 86.38 523 SER A O 1
ATOM 4310 N N . LEU A 1 524 ? 3.098 -37.495 0.528 1.00 86.44 524 LEU A N 1
ATOM 4311 C CA . LEU A 1 524 ? 1.988 -36.648 0.060 1.00 86.44 524 LEU A CA 1
ATOM 4312 C C . LEU A 1 524 ? 0.599 -37.205 0.404 1.00 86.44 524 LEU A C 1
ATOM 4314 O O . LEU A 1 524 ? -0.295 -36.446 0.804 1.00 86.44 524 LEU A O 1
ATOM 4318 N N . LEU A 1 525 ? 0.404 -38.523 0.305 1.00 86.75 525 LEU A N 1
ATOM 4319 C CA . LEU A 1 525 ? -0.816 -39.179 0.777 1.00 86.75 525 LEU A CA 1
ATOM 4320 C C . LEU A 1 525 ? -0.992 -38.975 2.278 1.00 86.75 525 LEU A C 1
ATOM 4322 O O . LEU A 1 525 ? -2.077 -38.600 2.718 1.00 86.75 525 LEU A O 1
ATOM 4326 N N . SER A 1 526 ? 0.067 -39.175 3.071 1.00 86.75 526 SER A N 1
ATOM 4327 C CA . SER A 1 526 ? 0.006 -38.991 4.525 1.00 86.75 526 SER A CA 1
ATOM 4328 C C . SER A 1 526 ? -0.435 -37.571 4.906 1.00 86.75 526 SER A C 1
ATOM 4330 O O . SER A 1 526 ? -1.301 -37.404 5.766 1.00 86.75 526 SER A O 1
ATOM 4332 N N . PHE A 1 527 ? 0.070 -36.564 4.188 1.00 84.75 527 PHE A N 1
ATOM 4333 C CA . PHE A 1 527 ? -0.253 -35.155 4.390 1.00 84.75 527 PHE A CA 1
ATOM 4334 C C . PHE A 1 527 ? -1.702 -34.805 4.002 1.00 84.75 527 PHE A C 1
ATOM 4336 O O . PHE A 1 527 ? -2.356 -33.993 4.659 1.00 84.75 527 PHE A O 1
ATOM 4343 N N . SER A 1 528 ? -2.238 -35.433 2.953 1.00 85.06 528 SER A N 1
ATOM 4344 C CA . SER A 1 528 ? -3.577 -35.144 2.415 1.00 85.06 528 SER A CA 1
ATOM 4345 C C . SER A 1 528 ? -4.721 -35.948 3.060 1.00 85.06 528 SER A C 1
ATOM 4347 O O . SER A 1 528 ? -5.881 -35.734 2.711 1.00 85.06 528 SER A O 1
ATOM 4349 N N . LYS A 1 529 ? -4.439 -36.817 4.046 1.00 84.38 529 LYS A N 1
ATOM 4350 C CA . LYS A 1 529 ? -5.439 -37.665 4.739 1.00 84.38 529 LYS A CA 1
ATOM 4351 C C . LYS A 1 529 ? -6.530 -36.900 5.503 1.00 84.38 529 LYS A C 1
ATOM 4353 O O . LYS A 1 529 ? -7.564 -37.479 5.837 1.00 84.38 529 LYS A O 1
ATOM 4358 N N . THR A 1 530 ? -6.330 -35.624 5.828 1.00 79.00 530 THR A N 1
ATOM 4359 C CA . THR A 1 530 ? -7.318 -34.853 6.598 1.00 79.00 530 THR A CA 1
ATOM 4360 C C . THR A 1 530 ? -8.593 -34.602 5.779 1.00 79.00 530 THR A C 1
ATOM 4362 O O . THR A 1 530 ? -8.552 -34.441 4.558 1.00 79.00 530 THR A O 1
ATOM 4365 N N . LYS A 1 531 ? -9.760 -34.504 6.443 1.00 69.88 531 LYS A N 1
ATOM 4366 C CA . LYS A 1 531 ? -11.051 -34.228 5.764 1.00 69.88 531 LYS A CA 1
ATOM 4367 C C . LYS A 1 531 ? -11.005 -32.973 4.878 1.00 69.88 531 LYS A C 1
ATOM 4369 O O . LYS A 1 531 ? -11.737 -32.899 3.896 1.00 69.88 531 LYS A O 1
ATOM 4374 N N . GLN A 1 532 ? -10.138 -32.017 5.211 1.00 77.38 532 GLN A N 1
ATOM 4375 C CA . GLN A 1 532 ? -9.940 -30.766 4.483 1.00 77.38 532 GLN A CA 1
ATOM 4376 C C . GLN A 1 532 ? -9.336 -30.956 3.075 1.00 77.38 532 GLN A C 1
ATOM 4378 O O . GLN A 1 532 ? -9.633 -30.158 2.187 1.00 77.38 532 GLN A O 1
ATOM 4383 N N . TYR A 1 533 ? -8.536 -32.007 2.846 1.00 82.12 533 TYR A N 1
ATOM 4384 C CA . TYR A 1 533 ? -7.773 -32.223 1.603 1.00 82.12 533 TYR A CA 1
ATOM 4385 C C . TYR A 1 533 ? -8.211 -33.465 0.814 1.00 82.12 533 TYR A C 1
ATOM 4387 O O . TYR A 1 533 ? -7.493 -33.947 -0.061 1.00 82.12 533 TYR A O 1
ATOM 4395 N N . ARG A 1 534 ? -9.430 -33.958 1.066 1.00 80.75 534 ARG A N 1
ATOM 4396 C CA . ARG A 1 534 ? -9.956 -35.203 0.481 1.00 80.75 534 ARG A CA 1
ATOM 4397 C C . ARG A 1 534 ? -9.901 -35.257 -1.053 1.00 80.75 534 ARG A C 1
ATOM 4399 O O . ARG A 1 534 ? -9.704 -36.329 -1.614 1.00 80.75 534 ARG A O 1
ATOM 4406 N N . ASN A 1 535 ? -10.081 -34.128 -1.738 1.00 81.50 535 ASN A N 1
ATOM 4407 C CA . ASN A 1 535 ? -9.992 -34.082 -3.202 1.00 81.50 535 ASN A CA 1
ATOM 4408 C C . ASN A 1 535 ? -8.549 -34.246 -3.691 1.00 81.50 535 ASN A C 1
ATOM 4410 O O . ASN A 1 535 ? -8.314 -34.986 -4.639 1.00 81.50 535 ASN A O 1
ATOM 4414 N N . SER A 1 536 ? -7.591 -33.592 -3.032 1.00 83.81 536 SER A N 1
ATOM 4415 C CA . SER A 1 536 ? -6.166 -33.726 -3.339 1.00 83.81 536 SER A CA 1
ATOM 4416 C C . SER A 1 536 ? -5.685 -35.156 -3.077 1.00 83.81 536 SER A C 1
ATOM 4418 O O . SER A 1 536 ? -4.979 -35.712 -3.908 1.00 83.81 536 SER A O 1
ATOM 4420 N N . TYR A 1 537 ? -6.153 -35.778 -1.988 1.00 85.31 537 TYR A N 1
ATOM 4421 C CA . TYR A 1 537 ? -5.892 -37.187 -1.672 1.00 85.31 537 TYR A CA 1
ATOM 4422 C C . TYR A 1 537 ? -6.304 -38.123 -2.815 1.00 85.31 537 TYR A C 1
ATOM 4424 O O . TYR A 1 537 ? -5.485 -38.897 -3.297 1.00 85.31 537 TYR A O 1
ATOM 4432 N N . LYS A 1 538 ? -7.546 -37.997 -3.309 1.00 85.81 538 LYS A N 1
ATOM 4433 C CA . LYS A 1 538 ? -8.054 -38.815 -4.427 1.00 85.81 538 LYS A CA 1
ATOM 4434 C C . LYS A 1 538 ? -7.245 -38.644 -5.714 1.00 85.81 538 LYS A C 1
ATOM 4436 O O . LYS A 1 538 ? -7.104 -39.592 -6.474 1.00 85.81 538 LYS A O 1
ATOM 4441 N N . ILE A 1 539 ? -6.754 -37.433 -5.980 1.00 85.88 539 ILE A N 1
ATOM 4442 C CA . ILE A 1 539 ? -5.935 -37.148 -7.166 1.00 85.88 539 ILE A CA 1
ATOM 4443 C C . ILE A 1 539 ? -4.578 -37.844 -7.055 1.00 85.88 539 ILE A C 1
ATOM 4445 O O . ILE A 1 539 ? -4.163 -38.501 -8.001 1.00 85.88 539 ILE A O 1
ATOM 4449 N N . ILE A 1 540 ? -3.920 -37.740 -5.897 1.00 85.75 540 ILE A N 1
ATOM 4450 C CA . ILE A 1 540 ? -2.623 -38.387 -5.651 1.00 85.75 540 ILE A CA 1
ATOM 4451 C C . ILE A 1 540 ? -2.768 -39.911 -5.733 1.00 85.75 540 ILE A C 1
ATOM 4453 O O . ILE A 1 540 ? -1.974 -40.563 -6.399 1.00 85.75 540 ILE A O 1
ATOM 4457 N N . GLU A 1 541 ? -3.803 -40.469 -5.101 1.00 85.19 541 GLU A N 1
ATOM 4458 C CA . GLU A 1 541 ? -4.107 -41.904 -5.138 1.00 85.19 541 GLU A CA 1
ATOM 4459 C C . GLU A 1 541 ? -4.321 -42.400 -6.574 1.00 85.19 541 GLU A C 1
ATOM 4461 O O . GLU A 1 541 ? -3.732 -43.399 -6.976 1.00 85.19 541 GLU A O 1
ATOM 4466 N N . ARG A 1 542 ? -5.098 -41.665 -7.377 1.00 85.62 542 ARG A N 1
ATOM 4467 C CA . ARG A 1 542 ? -5.328 -41.997 -8.786 1.00 85.62 542 ARG A CA 1
ATOM 4468 C C . ARG A 1 542 ? -4.038 -41.981 -9.610 1.00 85.62 542 ARG A C 1
ATOM 4470 O O . ARG A 1 542 ? -3.795 -42.929 -10.345 1.00 85.62 542 ARG A O 1
ATOM 4477 N N . GLU A 1 543 ? -3.213 -40.946 -9.469 1.00 83.44 543 GLU A N 1
ATOM 4478 C CA . GLU A 1 543 ? -1.924 -40.843 -10.172 1.00 83.44 543 GLU A CA 1
ATOM 4479 C C . GLU A 1 543 ? -0.967 -41.985 -9.802 1.00 83.44 543 GLU A C 1
ATOM 4481 O O . GLU A 1 543 ? -0.264 -42.511 -10.661 1.00 83.44 543 GLU A O 1
ATOM 4486 N N . MET A 1 544 ? -0.956 -42.419 -8.537 1.00 79.12 544 MET A N 1
ATOM 4487 C CA . MET A 1 544 ? -0.155 -43.573 -8.116 1.00 79.12 544 MET A CA 1
ATOM 4488 C C . MET A 1 544 ? -0.629 -44.889 -8.741 1.00 79.12 544 MET A C 1
ATOM 4490 O O . MET A 1 544 ? 0.202 -45.741 -9.051 1.00 79.12 544 MET A O 1
ATOM 4494 N N . ILE A 1 545 ? -1.945 -45.062 -8.910 1.00 80.94 545 ILE A N 1
ATOM 4495 C CA . ILE A 1 545 ? -2.527 -46.234 -9.577 1.00 80.94 545 ILE A CA 1
ATOM 4496 C C . ILE A 1 545 ? -2.184 -46.210 -11.069 1.00 80.94 545 ILE A C 1
ATOM 4498 O O . ILE A 1 545 ? -1.725 -47.214 -11.600 1.00 80.94 545 ILE A O 1
ATOM 4502 N N . GLU A 1 546 ? -2.376 -45.072 -11.742 1.00 79.81 546 GLU A N 1
ATOM 4503 C CA . GLU A 1 546 ? -2.118 -44.933 -13.184 1.00 79.81 546 GLU A CA 1
ATOM 4504 C C . GLU A 1 546 ? -0.634 -45.129 -13.543 1.00 79.81 546 GLU A C 1
ATOM 4506 O O . GLU A 1 546 ? -0.328 -45.579 -14.644 1.00 79.81 546 GLU A O 1
ATOM 4511 N N . LYS A 1 547 ? 0.287 -44.845 -12.613 1.00 73.38 547 LYS A N 1
ATOM 4512 C CA . LYS A 1 547 ? 1.736 -45.045 -12.788 1.00 73.38 547 LYS A CA 1
ATOM 4513 C C . LYS A 1 547 ? 2.269 -46.372 -12.227 1.00 73.38 547 LYS A C 1
ATOM 4515 O O . LYS A 1 547 ? 3.483 -46.515 -12.116 1.00 73.38 547 LYS A O 1
ATOM 4520 N N . ASP A 1 548 ? 1.393 -47.313 -11.854 1.00 67.94 548 ASP A N 1
ATOM 4521 C CA . ASP A 1 548 ? 1.747 -48.623 -11.272 1.00 67.94 548 ASP A CA 1
ATOM 4522 C C . ASP A 1 548 ? 2.657 -48.540 -10.018 1.00 67.94 548 ASP A C 1
ATOM 4524 O O . ASP A 1 548 ? 3.389 -49.469 -9.700 1.00 67.94 548 ASP A O 1
ATOM 4528 N N . ILE A 1 549 ? 2.596 -47.446 -9.249 1.00 63.28 549 ILE A N 1
ATOM 4529 C CA . ILE A 1 549 ? 3.439 -47.231 -8.049 1.00 63.28 549 ILE A CA 1
ATOM 4530 C C . ILE A 1 549 ? 2.924 -48.033 -6.833 1.00 63.28 549 ILE A C 1
ATOM 4532 O O . ILE A 1 549 ? 3.637 -48.218 -5.850 1.00 63.28 549 ILE A O 1
ATOM 4536 N N . ILE A 1 550 ? 1.661 -48.473 -6.871 1.00 56.34 550 ILE A N 1
ATOM 4537 C CA . ILE A 1 550 ? 0.978 -49.204 -5.783 1.00 56.34 550 ILE A CA 1
ATOM 4538 C C . ILE A 1 550 ? 1.062 -50.736 -5.953 1.00 56.34 550 ILE A C 1
ATOM 4540 O O . ILE A 1 550 ? 0.680 -51.466 -5.038 1.00 56.34 550 ILE A O 1
ATOM 4544 N N . ARG A 1 551 ? 1.574 -51.233 -7.085 1.00 43.56 551 ARG A N 1
ATOM 4545 C CA . ARG A 1 551 ? 1.924 -52.653 -7.250 1.00 43.56 551 ARG A CA 1
ATOM 4546 C C . ARG A 1 551 ? 3.339 -52.909 -6.763 1.00 43.56 551 ARG A C 1
ATOM 4548 O O . ARG A 1 551 ? 3.534 -54.000 -6.183 1.00 43.56 551 ARG A O 1
#

Sequence (551 aa):
MYPVIELEDNSFDFQVLQNHTPVVVLFLESTSIEGDNTNGEAISMSQQINDLNAIHYFDIKFARATSNKCQSLITEYNVSSFPTTITFVDGYEFSRTIGILTQQIEWIHEDILREFSFKWKQAKSNPNILAVYGYDEMLIRYFKDKRDASRQWYHFLYGNPLEQNDIESLVQSLRSSIRLNKTELVFQLTKEYPLYSRIPVLARSAIKYGRLDILKYLDKISNVWYSNDYGLSYYYLTCWASKSKQNLEILKWLVEEKLEKNKTKEIEIVVRDAINYAARAGQLEKLQYLIGRFNLNPADHNRHLIKASKSGSIPVVEYLLSKGLQFQENQDYVSFAASKGHFELVKYMISKKIGVCSETLLDSASYSGNFHLIKWLHLNGSTSINVCSILAMDYAALHSLEQVVWFQQNRTEGCSYQAMEFAIKNNHLDIVKWLHTNKKETCFPMALLNSIYSLLINDIRITNSHLDLFQYLYDNQLYGAMQGARYIDYFQWAIRKNIKNNKILIFLLTHPALFELPIDYQSLLSFSKTKQYRNSYKIIEREMIEKDIIR

pLDDT: mean 70.92, std 23.77, range [20.53, 95.88]

Foldseek 3Di:
DDDDDDDDDDDDDPPPPPDAAAEEEDDDDDDDDDDDDDDDDDDDDDDDDDDPPDDDDYHYAYDDDDDVVVVVCCVVVVPVPGPYDYDDDDDPCVVVVCVVVVVVQFAWDAPVVPRDTDTPVRCLQQLLSCLQPVVLVSSVVNVVVQLVVQPPDDDPPPPFSHDPVVLVSVLSSLLSNLLVVVQVSNLVVCVNGPNQQCLLVNLLSNLQNQNLVNNVSSQVVQVVVDDDDRGHPLLVSLLSNLQHPYDLVSNVCSLVVPPVVVVPPCSVVSLLSSLLNNLLNLVQVNNCVSCVPPNDDLVCLQSSLLSNLNNLHPNSNVVSVVSVSDADQADASLLSNLLQLSQVSNVVCVVVSRHDQALCSLLSNLLNLNVVSNVCCCVPPDPRNNHHALSSLLSVLLHDPVSNVVCVVSHDRHHALSSLLNNLLNLVLVSNVVCVVPVVPHHDAARLVSSLVSCLVPVDQDDVSNVVSNCVCVVVNNYDADDDPCVVVSLLSLLVNPRVQSVVNVVCLVCQVNHPDGDPLVVSLVSQPDPSRVNSNVSSVVSCVVVVVVD

Secondary structure (DSSP, 8-state):
--------SS----TT--S---EEEE---------------------------------EEEE---HHHHHHHHHHTTGGGS--------TTSHHHHHHHHHHH--S-EEETTTTEEE-HHHHHT-HHHHHHHT-HHHHHHHHHHHHHHGGGT--TTT--SS-HHHHHHHHHHHHHHHHTT-HHHHHHHHHHS--GGGHHHHHHHHHHHT-HHHHHHHHHHHHHH-SSS-S--HHHHHHHHHHSSS-HHHHHIIIIIIIITTT-TTHHHHHHHHHHHHHHTT-HHHHHHHHHHH---GGGHHHHHHHHHTTT-HHHHHHHHHTT----TT--HHHHHHTTT-HHHHHHHHHTT-S---TTHHHHHHHHT-HHHHHHHHHH--TTTS---HHHHHHHTTT-HHHHHHHHHH-SS---HHHHHHHHHTT-HHHHHHHHHH-TTS--SSHHHHHHHHHHHHT----HHHHHHHHHHHHTT----B-STTHHHHHHHHHHH--TTTHHHHHHHH-GGGBSS---HHHHHHHHTSGGGHHHHHHHHHHHHHTTTT-

InterPro domains:
  IPR002110 Ankyrin repeat [PF12796] (240-327)
  IPR002110 Ankyrin repeat [PF13637] (336-378)
  IPR002110 Ankyrin repeat [SM00248] (230-263)
  IPR002110 Ankyrin repeat [SM00248] (300-329)
  IPR002110 Ankyrin repeat [SM00248] (357-387)
  IPR002110 Ankyrin repeat [SM00248] (415-444)
  IPR036249 Thioredoxin-like superfamily [SSF52833] (4-107)
  IPR036770 Ankyrin repeat-containing domain superfamily [G3DSA:1.25.40.20] (201-330)
  IPR036770 Ankyrin repeat-containing domain superfamily [G3DSA:1.25.40.20] (331-518)
  IPR036770 Ankyrin repeat-containing domain superfamily [SSF48403] (207-437)
  IPR052050 Secreted Effector and Ankyrin Repeat [PTHR46586] (206-479)

Organism: Heterostelium pallidum (strain ATCC 26659 / Pp 5 / PN500) (NCBI:txid670386)

=== Feature glossary ===
A reading guide for the features in this record.

Start from the sequence.

  · This is the polypeptide sequence — one letter per residue, N-terminus first. Length ranges from a few dozen residues for small domains to over a thousand for large multi-domain proteins.

Fold it, and you get atomic coordinates and the backbone conformation that goes with them.

  · Structure coordinates are given as an mmCIF _atom_site loop: one row per atom with element, residue name, chain id, sequence number, and x/y/z position in Å. Only the four main-chain atoms per residue are included here; side chains are omitted to keep the record compact.

  · Backbone dihedral angles. Every residue except chain termini has a φ (preceding-C → N → Cα → C) and a ψ (N → Cα → C → next-N). They are reported in degrees following the IUPAC sign convention. Secondary structure is essentially a statement about which (φ, ψ) basin each residue occupies.

  · The SS8 string is DSSP's per-residue secondary-structure call. α-helix (H) means an i→i+4 H-bond ladder; β-strand (E) means the residue participates in a β-sheet; 3₁₀ (G) and π (I) are tighter and wider helices; T/S are turns/bends; '-' is loop.

  · SS3 is a coarse helix/strand/coil call (letters a/b/c) made by the P-SEA algorithm from inter-Cα distances and dihedrals. It is less detailed than DSSP but needs only Cα positions.

Summarize the fold with a handful of shape descriptors and a per-residue structural alphabet.

  · Radius of gyration (Rg) is the root-mean-square distance of Cα atoms from their centroid — a single number for overall size and compactness. A globular domain of N residues has Rg ≈ 2.2·N^0.38 Å; an extended or disordered chain has a much larger Rg. The Cα contact count is the number of residue pairs whose Cα atoms are within 8 Å and are more than four positions apart in sequence — a standard proxy for tertiary packing density. The bounding box is the smallest axis-aligned box enclosing all Cα atoms.

  · The Foldseek 3Di string encodes local tertiary geometry as a 20-letter alphabet — one character per residue — derived from the relative positions of nearby Cα atoms. Unlike the amino-acid sequence, 3Di is a direct function of the 3D structure, so two proteins with the same fold have similar 3Di strings even at low sequence identity.

  · Solvent-accessible surface area (SASA) is the area in Å² traced out by the centre of a 1.4 Å probe sphere (a water molecule) rolled over the protein's van der Waals surface (Shrake–Rupley / Lee–Richards construction). Buried residues have near-zero SASA; fully exposed residues can exceed 200 Å². The total SASA scales roughly with the number of surface residues.

Ask how reliable the model is.

  · pLDDT (predicted Local Distance Difference Test) is AlphaFold's per-residue confidence score, ranging from 0 to 100. Values above 90 indicate high confidence (typically well-packed cores); 70–90 is confident; 50–70 low confidence; below 50 usually means the region is disordered or the prediction is unreliable there. AlphaFold stores pLDDT in the mmCIF B-factor column.

  · B-factor (Debye–Waller factor) reflects atomic displacement in the crystal lattice. It is an experimental observable (units Å²), not a prediction; low values mean the atom is pinned down, high values mean it moves or is heterogeneous across the crystal.

  · Predicted Aligned Error (PAE) is an AlphaFold confidence matrix: entry (i, j) is the expected error in the position of residue j, in ångströms, when the prediction is superimposed on the true structure at residue i. Low PAE within a block of residues means that block is internally rigid and well-predicted; high PAE between two blocks means their relative placement is uncertain even if each block individually is confident.

Place it in context: what it resembles, what it is annotated as, and how it looks.

  · Nearest PDB neighbors are the top structural matches found by Foldseek when searching this structure against the entire Protein Data Bank. Each hit reports a TM-score (0 to 1; >0.5 almost always implies the same fold) and an E-value. These are *structural* homologs — they may share no detectable sequence similarity.

  · Functional annotations link the protein to curated databases. InterPro entries identify conserved domains and families by matching the sequence against member-database signatures (Pfam, PROSITE, CDD, …). Gene Ontology (GO) terms describe molecular function, biological process, and cellular component in a controlled vocabulary. CATH places the structure in a hierarchical fold classification (Class/Architecture/Topology/Homologous-superfamily). The organism is the source species.

  · Three diagnostic plots accompany the record. The Cα contact map visualizes the tertiary structure as a 2D adjacency matrix (8 Å cutoff, sequence-local contacts suppressed). The Ramachandran plot shows the distribution of backbone (φ, ψ) torsions, with points in the α and β basins reflecting secondary structure content. The PAE plot shows AlphaFold's inter-residue confidence as a color matrix.

  · Six rendered views show the 3D structure from the faces of a cube — i.e. along ±x, ±y, ±z. Rendering representation is drawn randomly per protein from cartoon (secondary-structure ribbons), sticks (backbone bonds), or molecular surface; coloring is either N→C rainbow (blue at the N-terminus through red at the C-terminus) or one color per chain.